Protein 7TL8 (pdb70)

Radius of gyration: 25.4 Å; Cα contacts (8 Å, |Δi|>4): 1166; chains: 2; bounding box: 54×45×78 Å

Organism: Staphylococcus aureus (strain COL) (NCBI:txid93062)

Sequence (500 aa):
MAKKPTALIILDGFANRESEHGNAVKLANKPNFDRYYNKYPTTQIEASGLDVGLPEGQMGNSEVGHMNIGAGRIVYQSLTRINKSIEDGDFFENDVLNNAIAHVNSHDLHIFGLLSDGGVHSHYKHLFALLELAKKQGVEKVYVHAFLDGRDVDQKSALKYIEETEAKFNELGIGQFASVSGRYYAMDRDKRWEREEKAYNAINFDAPTYATAKEGVEASYNEGLTDEFVVPFIVENQNDGVVIFYNFRPDRAAQLSEIFANQVKDLFYATFTKYNDNIDAAIVFEKVDLNNTIGEIAQNNNLTQLRIAETEKYPHVTYFMSGGRNEEFKGERRRLIIDSPKVATYDLKPEMSAYEVKDALLEELNKGDLDLIILNFANPDMVGHSGMLEPTIKAIEAVDECLGEVVDKILDMDGYAIITADHGNSDQVLTDDDQPMTTHTTNPVPVIVTKEGVTLRETGRLGDLAPTLLDLLNVEQPEDMTGESLIKHQVTVWWAPWEDC

InterPro domains:
  IPR005995 Phosphoglycerate mutase, 2,3-bisphosphoglycerate-independent [MF_01038] (4-504)
  IPR005995 Phosphoglycerate mutase, 2,3-bisphosphoglycerate-independent [PIRSF001492] (2-504)
  IPR005995 Phosphoglycerate mutase, 2,3-bisphosphoglycerate-independent [PTHR31637] (3-503)
  IPR005995 Phosphoglycerate mutase, 2,3-bisphosphoglycerate-independent [TIGR01307] (4-503)
  IPR005995 Phosphoglycerate mutase, 2,3-bisphosphoglycerate-independent [cd16010] (4-503)
  IPR006124 Metalloenzyme [PF01676] (4-492)
  IPR011258 BPG-independent PGAM, N-terminal [PF06415] (82-293)
  IPR017850 Alkaline-phosphatase-like, core domain superfamily [G3DSA:3.40.720.10] (5-503)
  IPR017850 Alkaline-phosphatase-like, core domain superfamily [SSF53649] (4-503)
  IPR036646 BPG-independent phosphoglycerate mutase, domain B superfamily [G3DSA:3.40.1450.10] (77-306)
  IPR036646 BPG-independent phosphoglycerate mutase, domain B superfamily [SSF64158] (77-303)

CATH classification: 3.40.1450.10

B-factor: mean 36.41, std 13.99, range [12.6, 85.96]

Solvent-accessible surface area: 20095 Å² total

Foldseek 3Di:
DFDQAEEEEAAAFAADDDDPVLALNVPFDQVQVVVLPVFFFKAWAFQDDVLLQHHHPGFHDLLSLLLLLQQLARFHDPLSVLVVCLVVVVLLVQPLLVVVLVLCVVVVAEEEEEQDCLSPFFHCVVVLVSLVSCLVVPRAAYEYEYEYECDSDPQACVVVSQVVVVVSCVVRVYYDYFKYHALLQQFDQPPPVVSVVQSVPSLPHDHAEDQHPVGQQVVCVVVVHTRNHRGMYTHPPRRPDDYEYRTADARRNQVNVQVVQVPDPPDQAEYCADHPNPDDHHHRDDHDQRDDGLQNLCLVVVFAEEFEEEDVCSCSSACSSRNNDNDHGVNYDYDYHYWDPDPACLVPLLTCLVVRLVVLVVVVVVSRHHYYYHYYCRLQRNLLVLDNPSNSVNSNSNSVSVNSNQVSSVVSVHKYKYKHNFHRSRHQADPVGDGDRDTDRHIMMIGISDPDWHFDNYFHSSQNSQQSCVRSVGDRDPSNPHHHRTDD/DVDDDVVDPDDD

Nearest PDB structures (foldseek):
  7tl8-assembly1_A  TM=1.002E+00  e=2.254E-103  Staphylococcus aureus
  4qax-assembly1_A  TM=9.860E-01  e=4.314E-93  Staphylococcus aureus subsp. aureus NCTC 8325
  2ify-assembly1_A  TM=8.839E-01  e=1.272E-69  Bacillus anthracis
  1eqj-assembly1_A  TM=7.078E-01  e=1.372E-74  Geobacillus stearothermophilus
  1o99-assembly1_A  TM=7.117E-01  e=1.604E-73  Geobacillus stearothermophilus

Secondary structure (DSSP, 8-state):
-----EEEEEESS----S--TT-HHHHS--HHHHHHHHHS-EEEEB-SGGGGTSPTT----HHHHHHHHHHTS----HHHHHHHHHHHSHHHH-HHHHHHHHHHHH---EEEEE-SS--SS--HHHHHHHHHHHHHTT-S--EEEEEE-SSSS-TT-HHHHHHHHHHHHHHHS--EEEEEEEHHHHT--SS-HHHHHHHHHH---S--EESSHHHHHHHHHHTT--GGGPPPEEETTT-----EE----HHHHHHHHHHHH---SS---EESS--SSSS--EES-PPPP----HHHHHHHTT--EEEEEEGGGHHIIIIITTTS--SPPTTEEEEEEPPP--SSGGGSTTTTHHHHHHHHHHHHHT---SEEEEEE-HHHHHHTT--HHHHHHHHHHHHHHHHHHHHHHHHTT-EEEEE-SSBSTT--B-TTS-B--S-B-PPEEEEE--TT--B-S--BGGGHHHHHHHHTT-PPPTT-----SB--/--S-TT---S--

Structure (mmCIF, N/CA/C/O backbone):
data_7TL8
#
_entry.id   7TL8
#
_cell.length_a   46.898
_cell.length_b   74.172
_cell.length_c   75.017
_cell.angle_alpha   90.000
_cell.angle_beta   100.540
_cell.angle_gamma   90.000
#
_symmetry.space_group_name_H-M   'P 1 21 1'
#
loop_
_entity.id
_entity.type
_entity.pdbx_description
1 polymer '2,3-bisphosphoglycerate-independent phosphoglycerate mutase'
2 polymer 'Peptide Sa-D3'
3 non-polymer 'MANGANESE (II) ION'
4 water water
#
loop_
_atom_site.group_PDB
_atom_site.id
_atom_site.type_symbol
_atom_site.label_atom_id
_atom_site.label_alt_id
_atom_site.label_comp_id
_atom_site.label_asym_id
_atom_site.label_entity_id
_atom_site.label_seq_id
_atom_site.pdbx_PDB_ins_code
_atom_site.Cartn_x
_atom_site.Cartn_y
_atom_site.Cartn_z
_atom_site.occupancy
_atom_site.B_iso_or_equiv
_atom_site.auth_seq_id
_atom_site.auth_comp_id
_atom_site.auth_asym_id
_atom_site.auth_atom_id
_atom_site.pdbx_PDB_model_num
ATOM 1 N N . MET A 1 1 ? 5.674 -28.480 -68.013 1.00 65.04 1 MET A N 1
ATOM 2 C CA . MET A 1 1 ? 4.451 -28.539 -68.875 1.00 55.29 1 MET A CA 1
ATOM 3 C C . MET A 1 1 ? 3.202 -28.088 -68.131 1.00 53.65 1 MET A C 1
ATOM 4 O O . MET A 1 1 ? 3.239 -27.815 -66.927 1.00 57.91 1 MET A O 1
ATOM 9 N N . ALA A 1 2 ? 2.096 -28.001 -68.864 1.00 49.98 2 ALA A N 1
ATOM 10 C CA . ALA A 1 2 ? 0.804 -27.716 -68.257 1.00 58.67 2 ALA A CA 1
ATOM 11 C C . ALA A 1 2 ? 0.299 -28.955 -67.511 1.00 61.60 2 ALA A C 1
ATOM 12 O O . ALA A 1 2 ? 0.620 -30.092 -67.871 1.00 64.95 2 ALA A O 1
ATOM 14 N N . LYS A 1 3 ? -0.488 -28.729 -66.448 1.00 57.20 3 LYS A N 1
ATOM 15 C CA . LYS A 1 3 ? -0.859 -29.791 -65.516 1.00 43.40 3 LYS A CA 1
ATOM 16 C C . LYS A 1 3 ? -2.362 -29.830 -65.274 1.00 35.79 3 LYS A C 1
ATOM 17 O O . LYS A 1 3 ? -3.037 -28.798 -65.284 1.00 37.52 3 LYS A O 1
ATOM 23 N N . LYS A 1 4 ? -2.868 -31.040 -65.006 1.00 34.52 4 LYS A N 1
ATOM 24 C CA . LYS A 1 4 ? -4.264 -31.238 -64.634 1.00 34.73 4 LYS A CA 1
ATOM 25 C C . LYS A 1 4 ? -4.417 -31.128 -63.116 1.00 38.21 4 LYS A C 1
ATOM 26 O O . LYS A 1 4 ? -3.809 -31.924 -62.384 1.00 32.12 4 LYS A O 1
ATOM 32 N N . PRO A 1 5 ? -5.221 -30.194 -62.609 1.00 33.36 5 PRO A N 1
ATOM 33 C CA . PRO A 1 5 ? -5.178 -29.867 -61.179 1.00 23.27 5 PRO A CA 1
ATOM 34 C C . PRO A 1 5 ? -5.961 -30.838 -60.302 1.00 25.32 5 PRO A C 1
ATOM 35 O O . PRO A 1 5 ? -7.000 -31.388 -60.685 1.00 26.42 5 PRO A O 1
ATOM 39 N N . THR A 1 6 ? -5.442 -31.035 -59.085 1.00 25.73 6 THR A N 1
ATOM 40 C CA . THR A 1 6 ? -6.145 -31.740 -58.015 1.00 25.53 6 THR A CA 1
ATOM 41 C C . THR A 1 6 ? -6.391 -30.751 -56.879 1.00 21.81 6 THR A C 1
ATOM 42 O O . THR A 1 6 ? -5.434 -30.169 -56.353 1.00 19.01 6 THR A O 1
ATOM 46 N N . ALA A 1 7 ? -7.662 -30.561 -56.506 1.00 24.80 7 ALA A N 1
ATOM 47 C CA . ALA A 1 7 ? -8.057 -29.514 -55.567 1.00 21.60 7 ALA A CA 1
ATOM 48 C C . ALA A 1 7 ? -8.782 -30.103 -54.365 1.00 17.02 7 ALA A C 1
ATOM 49 O O . ALA A 1 7 ? -9.701 -30.919 -54.516 1.00 21.57 7 ALA A O 1
ATOM 51 N N . LEU A 1 8 ? -8.385 -29.676 -53.175 1.00 23.55 8 LEU A N 1
ATOM 52 C CA . LEU A 1 8 ? -9.170 -29.886 -51.975 1.00 18.85 8 LEU A CA 1
ATOM 53 C C . LEU A 1 8 ? -9.946 -28.596 -51.724 1.00 19.16 8 LEU A C 1
ATOM 54 O O . LEU A 1 8 ? -9.341 -27.523 -51.628 1.00 19.40 8 LEU A O 1
ATOM 59 N N . ILE A 1 9 ? -11.272 -28.712 -51.616 1.00 20.21 9 ILE A N 1
ATOM 60 C CA . ILE A 1 9 ? -12.177 -27.575 -51.430 1.00 18.79 9 ILE A CA 1
ATOM 61 C C . ILE A 1 9 ? -12.871 -27.755 -50.080 1.00 22.68 9 ILE A C 1
ATOM 62 O O . ILE A 1 9 ? -13.703 -28.661 -49.901 1.00 18.91 9 ILE A O 1
ATOM 67 N N . ILE A 1 10 ? -12.515 -26.904 -49.128 1.00 15.07 10 ILE A N 1
ATOM 68 C CA . ILE A 1 10 ? -13.036 -26.972 -47.776 1.00 17.84 10 ILE A CA 1
ATOM 69 C C . ILE A 1 10 ? -14.143 -25.932 -47.656 1.00 21.82 10 ILE A C 1
ATOM 70 O O . ILE A 1 10 ? -13.886 -24.723 -47.754 1.00 18.42 10 ILE A O 1
ATOM 75 N N . LEU A 1 11 ? -15.376 -26.413 -47.477 1.00 16.89 11 LEU A N 1
ATOM 76 C CA . LEU A 1 11 ? -16.516 -25.567 -47.101 1.00 17.16 11 LEU A CA 1
ATOM 77 C C . LEU A 1 11 ? -16.545 -25.481 -45.579 1.00 19.59 11 LEU A C 1
ATOM 78 O O . LEU A 1 11 ? -17.033 -26.389 -44.904 1.00 18.55 11 LEU A O 1
ATOM 83 N N . ASP A 1 12 ? -16.012 -24.397 -45.022 1.00 15.99 12 ASP A N 1
ATOM 84 C CA . ASP A 1 12 ? -15.733 -24.388 -43.593 1.00 15.09 12 ASP A CA 1
ATOM 85 C C . ASP A 1 12 ? -17.052 -24.363 -42.829 1.00 17.60 12 ASP A C 1
ATOM 86 O O . ASP A 1 12 ? -17.926 -23.543 -43.116 1.00 19.92 12 ASP A O 1
ATOM 91 N N . GLY A 1 13 ? -17.194 -25.249 -41.864 1.00 16.61 13 GLY A N 1
ATOM 92 C CA . GLY A 1 13 ? -18.344 -25.195 -40.969 1.00 16.98 13 GLY A CA 1
ATOM 93 C C . GLY A 1 13 ? -19.632 -25.600 -41.673 1.00 23.99 13 GLY A C 1
ATOM 94 O O . GLY A 1 13 ? -20.621 -24.851 -41.682 1.00 22.87 13 GLY A O 1
ATOM 95 N N . PHE A 1 14 ? -19.621 -26.792 -42.271 1.00 24.21 14 PHE A N 1
ATOM 96 C CA . PHE A 1 14 ? -20.667 -27.229 -43.198 1.00 22.04 14 PHE A CA 1
ATOM 97 C C . PHE A 1 14 ? -20.735 -28.747 -43.090 1.00 23.97 14 PHE A C 1
ATOM 98 O O . PHE A 1 14 ? -19.823 -29.439 -43.563 1.00 17.70 14 PHE A O 1
ATOM 106 N N . ALA A 1 15 ? -21.778 -29.280 -42.437 1.00 21.51 15 ALA A N 1
ATOM 107 C CA . ALA A 1 15 ? -21.820 -30.714 -42.113 1.00 25.84 15 ALA A CA 1
ATOM 108 C C . ALA A 1 15 ? -23.204 -31.320 -42.438 1.00 29.27 15 ALA A C 1
ATOM 109 O O . ALA A 1 15 ? -24.139 -30.631 -42.873 1.00 25.32 15 ALA A O 1
ATOM 111 N N . ASN A 1 16 ? -23.321 -32.632 -42.237 1.00 27.70 16 ASN A N 1
ATOM 112 C CA . ASN A 1 16 ? -24.542 -33.377 -42.540 1.00 31.84 16 ASN A CA 1
ATOM 113 C C . ASN A 1 16 ? -25.443 -33.472 -41.313 1.00 29.32 16 ASN A C 1
ATOM 114 O O . ASN A 1 16 ? -25.005 -33.930 -40.257 1.00 29.96 16 ASN A O 1
ATOM 119 N N . ARG A 1 17 ? -26.710 -33.092 -41.472 1.00 33.17 17 ARG A N 1
ATOM 120 C CA . ARG A 1 17 ? -27.677 -33.181 -40.380 1.00 36.30 17 ARG A CA 1
ATOM 121 C C . ARG A 1 17 ? -29.057 -33.494 -40.945 1.00 25.13 17 ARG A C 1
ATOM 122 O O . ARG A 1 17 ? -29.466 -32.913 -41.957 1.00 35.45 17 ARG A O 1
ATOM 130 N N . GLU A 1 18 ? -29.787 -34.383 -40.269 1.00 39.84 18 GLU A N 1
ATOM 131 C CA . GLU A 1 18 ? -31.039 -34.912 -40.820 1.00 44.35 18 GLU A CA 1
ATOM 132 C C . GLU A 1 18 ? -32.119 -33.833 -40.951 1.00 34.99 18 GLU A C 1
ATOM 133 O O . GLU A 1 18 ? -32.632 -33.585 -42.050 1.00 36.09 18 GLU A O 1
ATOM 135 N N . SER A 1 19 ? -32.487 -33.188 -39.848 1.00 39.95 19 SER A N 1
ATOM 136 C CA . SER A 1 19 ? -33.562 -32.194 -39.872 1.00 36.52 19 SER A CA 1
ATOM 137 C C . SER A 1 19 ? -33.215 -30.944 -40.677 1.00 41.20 19 SER A C 1
ATOM 138 O O . SER A 1 19 ? -32.070 -30.484 -40.693 1.00 37.42 19 SER A O 1
ATOM 141 N N . GLU A 1 20 ? -34.239 -30.351 -41.306 1.00 35.14 20 GLU A N 1
ATOM 142 C CA . GLU A 1 20 ? -34.070 -29.051 -41.950 1.00 35.90 20 GLU A CA 1
ATOM 143 C C . GLU A 1 20 ? -34.234 -27.880 -40.982 1.00 30.98 20 GLU A C 1
ATOM 144 O O . GLU A 1 20 ? -34.130 -26.729 -41.414 1.00 33.45 20 GLU A O 1
ATOM 150 N N . HIS A 1 21 ? -34.447 -28.123 -39.693 1.00 32.36 21 HIS A N 1
ATOM 151 C CA . HIS A 1 21 ? -34.850 -27.057 -38.773 1.00 37.87 21 HIS A CA 1
ATOM 152 C C . HIS A 1 21 ? -33.623 -26.314 -38.234 1.00 31.56 21 HIS A C 1
ATOM 153 O O . HIS A 1 21 ? -32.847 -26.855 -37.443 1.00 30.21 21 HIS A O 1
ATOM 160 N N . GLY A 1 22 ? -33.478 -25.054 -38.606 1.00 39.37 22 GLY A N 1
ATOM 161 C CA . GLY A 1 22 ? -32.237 -24.392 -38.278 1.00 32.19 22 GLY A CA 1
ATOM 162 C C . GLY A 1 22 ? -31.067 -24.909 -39.086 1.00 29.41 22 GLY A C 1
ATOM 163 O O . GLY A 1 22 ? -29.916 -24.626 -38.742 1.00 30.82 22 GLY A O 1
ATOM 164 N N . ASN A 1 23 ? -31.331 -25.616 -40.190 1.00 31.64 23 ASN A N 1
ATOM 165 C CA . ASN A 1 23 ? -30.294 -26.263 -40.998 1.00 25.82 23 ASN A CA 1
ATOM 166 C C . ASN A 1 23 ? -30.095 -25.465 -42.283 1.00 28.05 23 ASN A C 1
ATOM 167 O O . ASN A 1 23 ? -30.686 -25.775 -43.316 1.00 27.28 23 ASN A O 1
ATOM 172 N N . ALA A 1 24 ? -29.228 -24.440 -42.213 1.00 26.21 24 ALA A N 1
ATOM 173 C CA . ALA A 1 24 ? -28.937 -23.620 -43.380 1.00 27.76 24 ALA A CA 1
ATOM 174 C C . ALA A 1 24 ? -28.364 -24.448 -44.526 1.00 25.49 24 ALA A C 1
ATOM 175 O O . ALA A 1 24 ? -28.498 -24.065 -45.691 1.00 26.25 24 ALA A O 1
ATOM 177 N N . VAL A 1 25 ? -27.691 -25.562 -44.216 1.00 22.69 25 VAL A N 1
ATOM 178 C CA . VAL A 1 25 ? -27.139 -26.401 -45.278 1.00 33.47 25 VAL A CA 1
ATOM 179 C C . VAL A 1 25 ? -28.261 -26.924 -46.167 1.00 31.88 25 VAL A C 1
ATOM 180 O O . VAL A 1 25 ? -28.216 -26.806 -47.397 1.00 27.20 25 VAL A O 1
ATOM 184 N N . LYS A 1 26 ? -29.311 -27.459 -45.552 1.00 31.64 26 LYS A N 1
ATOM 185 C CA . LYS A 1 26 ? -30.407 -28.026 -46.341 1.00 33.54 26 LYS A CA 1
ATOM 186 C C . LYS A 1 26 ? -31.333 -26.970 -46.931 1.00 33.21 26 LYS A C 1
ATOM 187 O O . LYS A 1 26 ? -31.792 -27.132 -48.066 1.00 28.43 26 LYS A O 1
ATOM 193 N N . LEU A 1 27 ? -31.622 -25.885 -46.191 1.00 31.25 27 LEU A N 1
ATOM 194 C CA . LEU A 1 27 ? -32.509 -24.855 -46.730 1.00 30.98 27 LEU A CA 1
ATOM 195 C C . LEU A 1 27 ? -31.861 -24.056 -47.847 1.00 33.23 27 LEU A C 1
ATOM 196 O O . LEU A 1 27 ? -32.571 -23.477 -48.681 1.00 28.05 27 LEU A O 1
ATOM 201 N N . ALA A 1 28 ? -30.537 -23.995 -47.890 1.00 29.55 28 ALA A N 1
ATOM 202 C CA . ALA A 1 28 ? -29.898 -23.225 -48.937 1.00 23.70 28 ALA A CA 1
ATOM 203 C C . ALA A 1 28 ? -30.196 -23.847 -50.289 1.00 25.19 28 ALA A C 1
ATOM 204 O O . ALA A 1 28 ? -30.235 -25.072 -50.428 1.00 27.98 28 ALA A O 1
ATOM 206 N N . ASN A 1 29 ? -30.388 -22.996 -51.287 1.00 24.16 29 ASN A N 1
ATOM 207 C CA . ASN A 1 29 ? -30.397 -23.422 -52.683 1.00 29.91 29 ASN A CA 1
ATOM 208 C C . ASN A 1 29 ? -28.956 -23.582 -53.138 1.00 27.88 29 ASN A C 1
ATOM 209 O O . ASN A 1 29 ? -28.262 -22.600 -53.412 1.00 26.07 29 ASN A O 1
ATOM 214 N N . LYS A 1 30 ? -28.491 -24.823 -53.204 1.00 29.53 30 LYS A N 1
ATOM 215 C CA . LYS A 1 30 ? -27.109 -25.121 -53.584 1.00 33.04 30 LYS A CA 1
ATOM 216 C C . LYS A 1 30 ? -27.115 -26.078 -54.775 1.00 25.27 30 LYS A C 1
ATOM 217 O O . LYS A 1 30 ? -26.747 -27.256 -54.657 1.00 28.85 30 LYS A O 1
ATOM 223 N N . PRO A 1 31 ? -27.528 -25.594 -55.944 1.00 33.53 31 PRO A N 1
ATOM 224 C CA . PRO A 1 31 ? -27.633 -26.486 -57.111 1.00 32.90 31 PRO A CA 1
ATOM 225 C C . PRO A 1 31 ? -26.316 -27.090 -57.545 1.00 30.68 31 PRO A C 1
ATOM 226 O O . PRO A 1 31 ? -26.294 -28.213 -58.066 1.00 32.44 31 PRO A O 1
ATOM 230 N N . ASN A 1 32 ? -25.211 -26.370 -57.390 1.00 26.41 32 ASN A N 1
ATOM 231 C CA . ASN A 1 32 ? -23.950 -26.909 -57.887 1.00 33.93 32 ASN A CA 1
ATOM 232 C C . ASN A 1 32 ? -23.474 -28.042 -56.998 1.00 29.95 32 ASN A C 1
ATOM 233 O O . ASN A 1 32 ? -23.188 -29.147 -57.474 1.00 27.82 32 ASN A O 1
ATOM 238 N N . PHE A 1 33 ? -23.437 -27.804 -55.691 1.00 27.14 33 PHE A N 1
ATOM 239 C CA . PHE A 1 33 ? -23.087 -28.866 -54.765 1.00 23.71 33 PHE A CA 1
ATOM 240 C C . PHE A 1 33 ? -23.969 -30.089 -54.955 1.00 30.61 33 PHE A C 1
ATOM 241 O O . PHE A 1 33 ? -23.486 -31.230 -54.918 1.00 25.35 33 PHE A O 1
ATOM 249 N N . ASP A 1 34 ? -25.276 -29.869 -55.135 1.00 32.11 34 ASP A N 1
ATOM 250 C CA . ASP A 1 34 ? -26.221 -30.975 -55.256 1.00 30.06 34 ASP A CA 1
ATOM 251 C C . ASP A 1 34 ? -25.985 -31.760 -56.540 1.00 29.91 34 ASP A C 1
ATOM 252 O O . ASP A 1 34 ? -26.066 -32.997 -56.547 1.00 31.73 34 ASP A O 1
ATOM 257 N N . ARG A 1 35 ? -25.708 -31.047 -57.630 1.00 30.03 35 ARG A N 1
ATOM 258 C CA . ARG A 1 35 ? -25.372 -31.686 -58.897 1.00 33.52 35 ARG A CA 1
ATOM 259 C C . ARG A 1 35 ? -24.159 -32.600 -58.750 1.00 38.86 35 ARG A C 1
ATOM 260 O O . ARG A 1 35 ? -24.164 -33.746 -59.223 1.00 38.31 35 ARG A O 1
ATOM 268 N N . TYR A 1 36 ? -23.101 -32.106 -58.106 1.00 32.73 36 TYR A N 1
ATOM 269 C CA . TYR A 1 36 ? -21.894 -32.910 -57.920 1.00 30.95 36 TYR A CA 1
ATOM 270 C C . TYR A 1 36 ? -22.157 -34.084 -56.989 1.00 32.19 36 TYR A C 1
ATOM 271 O O . TYR A 1 36 ? -21.661 -35.196 -57.219 1.00 28.70 36 TYR A O 1
ATOM 280 N N . TYR A 1 37 ? -22.951 -33.852 -55.938 1.00 30.65 37 TYR A N 1
ATOM 281 C CA . TYR A 1 37 ? -23.241 -34.896 -54.963 1.00 32.09 37 TYR A CA 1
ATOM 282 C C . TYR A 1 37 ? -24.015 -36.060 -55.591 1.00 36.97 37 TYR A C 1
ATOM 283 O O . TYR A 1 37 ? -23.805 -37.219 -55.228 1.00 29.35 37 TYR A O 1
ATOM 292 N N . ASN A 1 38 ? -24.935 -35.768 -56.511 1.00 38.60 38 ASN A N 1
ATOM 293 C CA . ASN A 1 38 ? -25.731 -36.836 -57.112 1.00 40.63 38 ASN A CA 1
ATOM 294 C C . ASN A 1 38 ? -24.962 -37.579 -58.194 1.00 40.24 38 ASN A C 1
ATOM 295 O O . ASN A 1 38 ? -25.206 -38.775 -58.409 1.00 44.41 38 ASN A O 1
ATOM 300 N N . LYS A 1 39 ? -24.023 -36.891 -58.854 1.00 37.89 39 LYS A N 1
ATOM 301 C CA . LYS A 1 39 ? -23.283 -37.445 -59.984 1.00 33.48 39 LYS A CA 1
ATOM 302 C C . LYS A 1 39 ? -22.090 -38.289 -59.543 1.00 38.77 39 LYS A C 1
ATOM 303 O O . LYS A 1 39 ? -21.782 -39.309 -60.173 1.00 33.11 39 LYS A O 1
ATOM 309 N N . TYR A 1 40 ? -21.413 -37.897 -58.470 1.00 31.29 40 TYR A N 1
ATOM 310 C CA . TYR A 1 40 ? -20.092 -38.408 -58.174 1.00 29.31 40 TYR A CA 1
ATOM 311 C C . TYR A 1 40 ? -20.094 -39.224 -56.899 1.00 29.25 40 TYR A C 1
ATOM 312 O O . TYR A 1 40 ? -21.015 -39.129 -56.082 1.00 29.84 40 TYR A O 1
ATOM 321 N N . PRO A 1 41 ? -19.069 -40.043 -56.695 1.00 22.92 41 PRO A N 1
ATOM 322 C CA . PRO A 1 41 ? -18.981 -40.815 -55.453 1.00 28.90 41 PRO A CA 1
ATOM 323 C C . PRO A 1 41 ? -18.989 -39.904 -54.232 1.00 26.10 41 PRO A C 1
ATOM 324 O O . PRO A 1 41 ? -18.423 -38.808 -54.244 1.00 30.12 41 PRO A O 1
ATOM 328 N N . THR A 1 42 ? -19.608 -40.387 -53.160 1.00 27.27 42 THR A N 1
ATOM 329 C CA . THR A 1 42 ? -19.716 -39.605 -51.941 1.00 23.47 42 THR A CA 1
ATOM 330 C C . THR A 1 42 ? -19.593 -40.502 -50.726 1.00 31.26 42 THR A C 1
ATOM 331 O O . THR A 1 42 ? -19.865 -41.703 -50.781 1.00 34.55 42 THR A O 1
ATOM 335 N N . THR A 1 43 ? -19.221 -39.888 -49.608 1.00 25.94 43 THR A N 1
ATOM 336 C CA . THR A 1 43 ? -19.285 -40.524 -48.305 1.00 24.44 43 THR A CA 1
ATOM 337 C C . THR A 1 43 ? -19.369 -39.408 -47.250 1.00 20.66 43 THR A C 1
ATOM 338 O O . THR A 1 43 ? -19.719 -38.267 -47.566 1.00 27.47 43 THR A O 1
ATOM 342 N N . GLN A 1 44 ? -19.115 -39.751 -45.996 1.00 25.71 44 GLN A N 1
ATOM 343 C CA . GLN A 1 44 ? -19.172 -38.779 -44.909 1.00 25.17 44 GLN A CA 1
ATOM 344 C C . GLN A 1 44 ? -18.155 -39.250 -43.889 1.00 31.10 44 GLN A C 1
ATOM 345 O O . GLN A 1 44 ? -17.970 -40.460 -43.713 1.00 26.98 44 GLN A O 1
ATOM 351 N N . ILE A 1 45 ? -17.439 -38.298 -43.280 1.00 21.48 45 ILE A N 1
ATOM 352 C CA . ILE A 1 45 ? -16.346 -38.616 -42.383 1.00 18.63 45 ILE A CA 1
ATOM 353 C C . ILE A 1 45 ? -16.460 -37.827 -41.083 1.00 23.39 45 ILE A C 1
ATOM 354 O O . ILE A 1 45 ? -17.176 -36.827 -40.983 1.00 22.52 45 ILE A O 1
ATOM 359 N N . GLU A 1 46 ? -15.764 -38.319 -40.073 1.00 20.08 46 GLU A N 1
ATOM 360 C CA . GLU A 1 46 ? -15.826 -37.741 -38.741 1.00 22.39 46 GLU A CA 1
ATOM 361 C C . GLU A 1 46 ? -14.842 -36.585 -38.631 1.00 23.03 46 GLU A C 1
ATOM 362 O O . GLU A 1 46 ? -13.702 -36.674 -39.095 1.00 21.96 46 GLU A O 1
ATOM 368 N N . ALA A 1 47 ? -15.287 -35.504 -37.993 1.00 26.33 47 ALA A N 1
ATOM 369 C CA . ALA A 1 47 ? -14.463 -34.310 -37.834 1.00 22.86 47 ALA A CA 1
ATOM 370 C C . ALA A 1 47 ? -14.492 -33.797 -36.396 1.00 24.76 47 ALA A C 1
ATOM 371 O O . ALA A 1 47 ? -14.108 -32.648 -36.142 1.00 22.89 47 ALA A O 1
ATOM 373 N N . SER A 1 48 ? -14.894 -34.644 -35.443 1.00 22.02 48 SER A N 1
ATOM 374 C CA . SER A 1 48 ? -15.019 -34.245 -34.048 1.00 19.74 48 SER A CA 1
ATOM 375 C C . SER A 1 48 ? -14.505 -35.342 -33.115 1.00 21.47 48 SER A C 1
ATOM 376 O O . SER A 1 48 ? -14.257 -36.484 -33.516 1.00 18.51 48 SER A O 1
ATOM 379 N N . GLY A 1 49 ? -14.324 -34.968 -31.857 1.00 21.58 49 GLY A N 1
ATOM 380 C CA . GLY A 1 49 ? -13.965 -35.940 -30.823 1.00 23.27 49 GLY A CA 1
ATOM 381 C C . GLY A 1 49 ? -12.627 -36.605 -31.075 1.00 26.69 49 GLY A C 1
ATOM 382 O O . GLY A 1 49 ? -11.672 -35.997 -31.577 1.00 23.78 49 GLY A O 1
ATOM 383 N N . LEU A 1 50 ? -12.549 -37.894 -30.735 1.00 25.48 50 LEU A N 1
ATOM 384 C CA . LEU A 1 50 ? -11.267 -38.583 -30.813 1.00 21.48 50 LEU A CA 1
ATOM 385 C C . LEU A 1 50 ? -10.781 -38.720 -32.247 1.00 20.65 50 LEU A C 1
ATOM 386 O O . LEU A 1 50 ? -9.576 -38.831 -32.481 1.00 23.36 50 LEU A O 1
ATOM 391 N N . ASP A 1 51 ? -11.698 -38.733 -33.209 1.00 21.46 51 ASP A N 1
ATOM 392 C CA . ASP A 1 51 ? -11.296 -38.854 -34.602 1.00 22.18 51 ASP A CA 1
ATOM 393 C C . ASP A 1 51 ? -10.431 -37.688 -35.071 1.00 26.47 51 ASP A C 1
ATOM 394 O O . ASP A 1 51 ? -9.700 -37.846 -36.049 1.00 20.88 51 ASP A O 1
ATOM 399 N N . VAL A 1 52 ? -10.448 -36.544 -34.373 1.00 25.01 52 VAL A N 1
ATOM 400 C CA . VAL A 1 52 ? -9.564 -35.431 -34.733 1.00 23.99 52 VAL A CA 1
ATOM 401 C C . VAL A 1 52 ? -8.657 -35.109 -33.555 1.00 22.28 52 VAL A C 1
ATOM 402 O O . VAL A 1 52 ? -8.151 -33.985 -33.432 1.00 27.02 52 VAL A O 1
ATOM 406 N N . GLY A 1 53 ? -8.404 -36.098 -32.699 1.00 18.03 53 GLY A N 1
ATOM 407 C CA . GLY A 1 53 ? -7.431 -35.901 -31.657 1.00 19.66 53 GLY A CA 1
ATOM 408 C C . GLY A 1 53 ? -7.948 -35.124 -30.478 1.00 21.53 53 GLY A C 1
ATOM 409 O O . GLY A 1 53 ? -7.159 -34.746 -29.609 1.00 24.65 53 GLY A O 1
ATOM 410 N N . LEU A 1 54 ? -9.237 -34.893 -30.407 1.00 23.52 54 LEU A N 1
ATOM 411 C CA . LEU A 1 54 ? -9.828 -34.196 -29.275 1.00 25.79 54 LEU A CA 1
ATOM 412 C C . LEU A 1 54 ? -10.415 -35.187 -28.298 1.00 28.95 54 LEU A C 1
ATOM 413 O O . LEU A 1 54 ? -10.575 -36.374 -28.608 1.00 27.18 54 LEU A O 1
ATOM 418 N N . PRO A 1 55 ? -10.727 -34.741 -27.078 1.00 28.77 55 PRO A N 1
ATOM 419 C CA . PRO A 1 55 ? -11.463 -35.608 -26.165 1.00 27.79 55 PRO A CA 1
ATOM 420 C C . PRO A 1 55 ? -12.801 -36.011 -26.745 1.00 28.62 55 PRO A C 1
ATOM 421 O O . PRO A 1 55 ? -13.474 -35.244 -27.449 1.00 24.40 55 PRO A O 1
ATOM 425 N N . GLU A 1 56 ? -13.189 -37.238 -26.416 1.00 26.16 56 GLU A N 1
ATOM 426 C CA . GLU A 1 56 ? -14.509 -37.744 -26.764 1.00 24.75 56 GLU A CA 1
ATOM 427 C C . GLU A 1 56 ? -15.598 -36.747 -26.398 1.00 27.72 56 GLU A C 1
ATOM 428 O O . GLU A 1 56 ? -15.632 -36.225 -25.284 1.00 33.38 56 GLU A O 1
ATOM 434 N N . GLY A 1 57 ? -16.488 -36.478 -27.358 1.00 23.58 57 GLY A N 1
ATOM 435 C CA . GLY A 1 57 ? -17.603 -35.568 -27.185 1.00 31.74 57 GLY A CA 1
ATOM 436 C C . GLY A 1 57 ? -17.370 -34.153 -27.700 1.00 26.27 57 GLY A C 1
ATOM 437 O O . GLY A 1 57 ? -18.344 -33.428 -27.931 1.00 28.83 57 GLY A O 1
ATOM 438 N N . GLN A 1 58 ? -16.123 -33.744 -27.896 1.00 26.28 58 GLN A N 1
ATOM 439 C CA . GLN A 1 58 ? -15.834 -32.337 -28.176 1.00 26.88 58 GLN A CA 1
ATOM 440 C C . GLN A 1 58 ? -16.017 -32.033 -29.663 1.00 31.36 58 GLN A C 1
ATOM 441 O O . GLN A 1 58 ? -15.462 -32.726 -30.527 1.00 23.48 58 GLN A O 1
ATOM 447 N N . MET A 1 59 ? -16.804 -31.001 -29.961 1.00 21.97 59 MET A N 1
ATOM 448 C CA . MET A 1 59 ? -16.941 -30.534 -31.334 1.00 26.83 59 MET A CA 1
ATOM 449 C C . MET A 1 59 ? -15.571 -30.237 -31.940 1.00 23.11 59 MET A C 1
ATOM 450 O O . MET A 1 59 ? -14.614 -29.895 -31.242 1.00 21.28 59 MET A O 1
ATOM 455 N N . GLY A 1 60 ? -15.482 -30.389 -33.263 1.00 21.48 60 GLY A N 1
ATOM 456 C CA . GLY A 1 60 ? -14.284 -30.030 -33.971 1.00 22.83 60 GLY A CA 1
ATOM 457 C C . GLY A 1 60 ? -14.209 -28.538 -34.145 1.00 19.74 60 GLY A C 1
ATOM 458 O O . GLY A 1 60 ? -15.103 -27.787 -33.737 1.00 19.17 60 GLY A O 1
ATOM 459 N N . ASN A 1 61 ? -13.129 -28.106 -34.799 1.00 21.34 61 ASN A N 1
ATOM 460 C CA . ASN A 1 61 ? -12.875 -26.686 -34.999 1.00 23.98 61 ASN A CA 1
ATOM 461 C C . ASN A 1 61 ? -11.885 -26.513 -36.136 1.00 19.63 61 ASN A C 1
ATOM 462 O O . ASN A 1 61 ? -11.322 -27.481 -36.670 1.00 18.71 61 ASN A O 1
ATOM 467 N N . SER A 1 62 ? -11.712 -25.254 -36.537 1.00 18.58 62 SER A N 1
ATOM 468 C CA . SER A 1 62 ? -10.974 -24.991 -37.774 1.00 15.22 62 SER A CA 1
ATOM 469 C C . SER A 1 62 ? -9.495 -25.296 -37.611 1.00 15.22 62 SER A C 1
ATOM 470 O O . SER A 1 62 ? -8.848 -25.776 -38.543 1.00 16.54 62 SER A O 1
ATOM 473 N N . GLU A 1 63 ? -8.948 -25.037 -36.431 1.00 17.38 63 GLU A N 1
ATOM 474 C CA . GLU A 1 63 ? -7.522 -25.233 -36.222 1.00 16.71 63 GLU A CA 1
ATOM 475 C C . GLU A 1 63 ? -7.176 -26.709 -36.198 1.00 18.21 63 GLU A C 1
ATOM 476 O O . GLU A 1 63 ? -6.285 -27.162 -36.920 1.00 18.67 63 GLU A O 1
ATOM 482 N N . VAL A 1 64 ? -7.844 -27.459 -35.331 1.00 20.02 64 VAL A N 1
ATOM 483 C CA . VAL A 1 64 ? -7.730 -28.918 -35.307 1.00 22.48 64 VAL A CA 1
ATOM 484 C C . VAL A 1 64 ? -8.070 -29.534 -36.670 1.00 18.30 64 VAL A C 1
ATOM 485 O O . VAL A 1 64 ? -7.373 -30.437 -37.157 1.00 19.49 64 VAL A O 1
ATOM 489 N N . GLY A 1 65 ? -9.152 -29.087 -37.290 1.00 18.00 65 GLY A N 1
ATOM 490 C CA . GLY A 1 65 ? -9.583 -29.709 -38.536 1.00 21.14 65 GLY A CA 1
ATOM 491 C C . GLY A 1 65 ? -8.572 -29.524 -39.653 1.00 17.35 65 GLY A C 1
ATOM 492 O O . GLY A 1 65 ? -8.232 -30.475 -40.361 1.00 18.36 65 GLY A O 1
ATOM 493 N N . HIS A 1 66 ? -8.027 -28.306 -39.790 1.00 17.49 66 HIS A N 1
ATOM 494 C CA . HIS A 1 66 ? -7.060 -28.072 -40.850 1.00 14.32 66 HIS A CA 1
ATOM 495 C C . HIS A 1 66 ? -5.743 -28.796 -40.574 1.00 18.50 66 HIS A C 1
ATOM 496 O O . HIS A 1 66 ? -5.097 -29.256 -41.517 1.00 15.26 66 HIS A O 1
ATOM 503 N N . MET A 1 67 ? -5.363 -28.955 -39.301 1.00 15.70 67 MET A N 1
ATOM 504 C CA . MET A 1 67 ? -4.162 -29.727 -38.998 1.00 17.49 67 MET A CA 1
ATOM 505 C C . MET A 1 67 ? -4.355 -31.200 -39.342 1.00 21.36 67 MET A C 1
ATOM 506 O O . MET A 1 67 ? -3.457 -31.831 -39.914 1.00 18.00 67 MET A O 1
ATOM 511 N N . ASN A 1 68 ? -5.518 -31.770 -39.004 1.00 19.02 68 ASN A N 1
ATOM 512 C CA . ASN A 1 68 ? -5.749 -33.179 -39.328 1.00 16.90 68 ASN A CA 1
ATOM 513 C C . ASN A 1 68 ? -5.816 -33.402 -40.835 1.00 23.07 68 ASN A C 1
ATOM 514 O O . ASN A 1 68 ? -5.293 -34.403 -41.335 1.00 19.54 68 ASN A O 1
ATOM 519 N N . ILE A 1 69 ? -6.476 -32.498 -41.562 1.00 18.43 69 ILE A N 1
ATOM 520 C CA . ILE A 1 69 ? -6.507 -32.547 -43.027 1.00 19.31 69 ILE A CA 1
ATOM 521 C C . ILE A 1 69 ? -5.094 -32.565 -43.590 1.00 16.45 69 ILE A C 1
ATOM 522 O O . ILE A 1 69 ? -4.741 -33.429 -44.401 1.00 19.61 69 ILE A O 1
ATOM 527 N N . GLY A 1 70 ? -4.271 -31.593 -43.189 1.00 15.32 70 GLY A N 1
ATOM 528 C CA . GLY A 1 70 ? -2.933 -31.499 -43.748 1.00 18.67 70 GLY A CA 1
ATOM 529 C C . GLY A 1 70 ? -2.045 -32.672 -43.362 1.00 24.48 70 GLY A C 1
ATOM 530 O O . GLY A 1 70 ? -1.211 -33.116 -44.149 1.00 21.77 70 GLY A O 1
ATOM 531 N N . ALA A 1 71 ? -2.201 -33.180 -42.145 1.00 19.64 71 ALA A N 1
ATOM 532 C CA . ALA A 1 71 ? -1.272 -34.176 -41.614 1.00 21.88 71 ALA A CA 1
ATOM 533 C C . ALA A 1 71 ? -1.511 -35.602 -42.152 1.00 20.97 71 ALA A C 1
ATOM 534 O O . ALA A 1 71 ? -0.577 -36.411 -42.155 1.00 21.42 71 ALA A O 1
ATOM 536 N N . GLY A 1 72 ? -2.722 -35.944 -42.591 1.00 23.38 72 GLY A N 1
ATOM 537 C CA . GLY A 1 72 ? -2.959 -37.300 -43.054 1.00 21.32 72 GLY A CA 1
ATOM 538 C C . GLY A 1 72 ? -2.850 -38.314 -41.933 1.00 30.03 72 GLY A C 1
ATOM 539 O O . GLY A 1 72 ? -2.504 -39.477 -42.175 1.00 28.03 72 GLY A O 1
ATOM 540 N N . ARG A 1 73 ? -3.136 -37.888 -40.707 1.00 22.19 73 ARG A N 1
ATOM 541 C CA . ARG A 1 73 ? -3.082 -38.703 -39.499 1.00 27.69 73 ARG A CA 1
ATOM 542 C C . ARG A 1 73 ? -3.943 -38.022 -38.437 1.00 28.61 73 ARG A C 1
ATOM 543 O O . ARG A 1 73 ? -4.293 -36.849 -38.571 1.00 20.31 73 ARG A O 1
ATOM 551 N N . ILE A 1 74 ? -4.284 -38.754 -37.374 1.00 23.54 74 ILE A N 1
ATOM 552 C CA . ILE A 1 74 ? -4.862 -38.083 -36.210 1.00 25.92 74 ILE A CA 1
ATOM 553 C C . ILE A 1 74 ? -3.764 -37.307 -35.487 1.00 26.70 74 ILE A C 1
ATOM 554 O O . ILE A 1 74 ? -2.736 -37.869 -35.088 1.00 24.94 74 ILE A O 1
ATOM 559 N N . VAL A 1 75 ? -3.954 -35.995 -35.362 1.00 27.23 75 VAL A N 1
ATOM 560 C CA . VAL A 1 75 ? -3.035 -35.132 -34.636 1.00 21.86 75 VAL A CA 1
ATOM 561 C C . VAL A 1 75 ? -3.587 -35.021 -33.212 1.00 26.89 75 VAL A C 1
ATOM 562 O O . VAL A 1 75 ? -4.674 -34.471 -32.989 1.00 21.98 75 VAL A O 1
ATOM 566 N N . TYR A 1 76 ? -2.884 -35.606 -32.245 1.00 27.43 76 TYR A N 1
ATOM 567 C CA . TYR A 1 76 ? -3.419 -35.679 -30.891 1.00 25.97 76 TYR A CA 1
ATOM 568 C C . TYR A 1 76 ? -3.074 -34.392 -30.157 1.00 22.78 76 TYR A C 1
ATOM 569 O O . TYR A 1 76 ? -1.931 -33.934 -30.187 1.00 30.06 76 TYR A O 1
ATOM 578 N N . GLN A 1 77 ? -4.080 -33.791 -29.546 1.00 31.78 77 GLN A N 1
ATOM 579 C CA . GLN A 1 77 ? -3.893 -32.573 -28.786 1.00 24.06 77 GLN A CA 1
ATOM 580 C C . GLN A 1 77 ? -3.280 -32.872 -27.420 1.00 26.05 77 GLN A C 1
ATOM 581 O O . GLN A 1 77 ? -3.294 -34.004 -26.922 1.00 26.68 77 GLN A O 1
ATOM 587 N N . SER A 1 78 ? -2.724 -31.819 -26.821 1.00 27.38 78 SER A N 1
ATOM 588 C CA . SER A 1 78 ? -2.015 -31.947 -25.553 1.00 30.04 78 SER A CA 1
ATOM 589 C C . SER A 1 78 ? -2.905 -32.559 -24.474 1.00 28.89 78 SER A C 1
ATOM 590 O O . SER A 1 78 ? -2.536 -33.550 -23.833 1.00 33.53 78 SER A O 1
ATOM 593 N N . LEU A 1 79 ? -4.090 -31.990 -24.269 1.00 25.63 79 LEU A N 1
ATOM 594 C CA . LEU A 1 79 ? -5.016 -32.528 -23.273 1.00 29.11 79 LEU A CA 1
ATOM 595 C C . LEU A 1 79 ? -5.270 -34.017 -23.495 1.00 33.28 79 LEU A C 1
ATOM 596 O O . LEU A 1 79 ? -5.190 -34.829 -22.562 1.00 31.84 79 LEU A O 1
ATOM 601 N N . THR A 1 80 ? -5.566 -34.393 -24.739 1.00 28.23 80 THR A N 1
ATOM 602 C CA . THR A 1 80 ? -5.800 -35.791 -25.067 1.00 24.97 80 THR A CA 1
ATOM 603 C C . THR A 1 80 ? -4.572 -36.644 -24.774 1.00 25.28 80 THR A C 1
ATOM 604 O O . THR A 1 80 ? -4.693 -37.750 -24.236 1.00 30.48 80 THR A O 1
ATOM 608 N N . ARG A 1 81 ? -3.385 -36.148 -25.105 1.00 29.08 81 ARG A N 1
ATOM 609 C CA . ARG A 1 81 ? -2.180 -36.932 -24.858 1.00 34.33 81 ARG A CA 1
ATOM 610 C C . ARG A 1 81 ? -1.943 -37.120 -23.364 1.00 33.19 81 ARG A C 1
ATOM 611 O O . ARG A 1 81 ? -1.567 -38.211 -22.927 1.00 38.23 81 ARG A O 1
ATOM 619 N N . ILE A 1 82 ? -2.133 -36.065 -22.570 1.00 34.88 82 ILE A N 1
ATOM 620 C CA . ILE A 1 82 ? -1.893 -36.186 -21.131 1.00 39.47 82 ILE A CA 1
ATOM 621 C C . ILE A 1 82 ? -2.890 -37.153 -20.515 1.00 33.51 82 ILE A C 1
ATOM 622 O O . ILE A 1 82 ? -2.522 -38.048 -19.745 1.00 45.79 82 ILE A O 1
ATOM 627 N N . ASN A 1 83 ? -4.172 -36.975 -20.830 1.00 33.09 83 ASN A N 1
ATOM 628 C CA . ASN A 1 83 ? -5.177 -37.915 -20.353 1.00 39.44 83 ASN A CA 1
ATOM 629 C C . ASN A 1 83 ? -4.795 -39.354 -20.686 1.00 44.24 83 ASN A C 1
ATOM 630 O O . ASN A 1 83 ? -4.998 -40.262 -19.869 1.00 39.99 83 ASN A O 1
ATOM 635 N N . LYS A 1 84 ? -4.271 -39.587 -21.900 1.00 33.36 84 LYS A N 1
ATOM 636 C CA . LYS A 1 84 ? -3.922 -40.947 -22.304 1.00 39.89 84 LYS A CA 1
ATOM 637 C C . LYS A 1 84 ? -2.722 -41.464 -21.516 1.00 38.23 84 LYS A C 1
ATOM 638 O O . LYS A 1 84 ? -2.672 -42.644 -21.154 1.00 47.19 84 LYS A O 1
ATOM 640 N N . SER A 1 85 ? -1.745 -40.605 -21.238 1.00 42.55 85 SER A N 1
ATOM 641 C CA . SER A 1 85 ? -0.592 -41.058 -20.469 1.00 42.65 85 SER A CA 1
ATOM 642 C C . SER A 1 85 ? -0.990 -41.449 -19.051 1.00 51.32 85 SER A C 1
ATOM 643 O O . SER A 1 85 ? -0.399 -42.371 -18.471 1.00 50.87 85 SER A O 1
ATOM 646 N N . ILE A 1 86 ? -1.994 -40.778 -18.486 1.00 47.56 86 ILE A N 1
ATOM 647 C CA . ILE A 1 86 ? -2.514 -41.175 -17.181 1.00 48.34 86 ILE A CA 1
ATOM 648 C C . ILE A 1 86 ? -3.256 -42.504 -17.291 1.00 50.79 86 ILE A C 1
ATOM 649 O O . ILE A 1 86 ? -2.986 -43.442 -16.532 1.00 55.77 86 ILE A O 1
ATOM 654 N N . GLU A 1 87 ? -4.182 -42.622 -18.251 1.00 45.66 87 GLU A N 1
ATOM 655 C CA . GLU A 1 87 ? -4.927 -43.875 -18.392 1.00 48.71 87 GLU A CA 1
ATOM 656 C C . GLU A 1 87 ? -4.010 -45.060 -18.688 1.00 51.58 87 GLU A C 1
ATOM 657 O O . GLU A 1 87 ? -4.365 -46.205 -18.382 1.00 45.75 87 GLU A O 1
ATOM 663 N N . ASP A 1 88 ? -2.832 -44.816 -19.273 1.00 57.11 88 ASP A N 1
ATOM 664 C CA . ASP A 1 88 ? -1.911 -45.886 -19.646 1.00 54.74 88 ASP A CA 1
ATOM 665 C C . ASP A 1 88 ? -0.683 -45.988 -18.744 1.00 60.78 88 ASP A C 1
ATOM 666 O O . ASP A 1 88 ? 0.161 -46.856 -18.982 1.00 63.64 88 ASP A O 1
ATOM 671 N N . GLY A 1 89 ? -0.548 -45.135 -17.726 1.00 60.80 89 GLY A N 1
ATOM 672 C CA . GLY A 1 89 ? 0.507 -45.259 -16.733 1.00 51.50 89 GLY A CA 1
ATOM 673 C C . GLY A 1 89 ? 1.774 -44.460 -17.006 1.00 50.87 89 GLY A C 1
ATOM 674 O O . GLY A 1 89 ? 2.481 -44.100 -16.058 1.00 51.39 89 GLY A O 1
ATOM 675 N N . ASP A 1 90 ? 2.087 -44.187 -18.273 1.00 50.22 90 ASP A N 1
ATOM 676 C CA . ASP A 1 90 ? 3.270 -43.409 -18.646 1.00 55.71 90 ASP A CA 1
ATOM 677 C C . ASP A 1 90 ? 3.478 -42.203 -17.732 1.00 50.56 90 ASP A C 1
ATOM 678 O O . ASP A 1 90 ? 4.605 -41.914 -17.311 1.00 47.79 90 ASP A O 1
ATOM 683 N N . PHE A 1 91 ? 2.387 -41.492 -17.440 1.00 51.25 91 PHE A N 1
ATOM 684 C CA . PHE A 1 91 ? 2.435 -40.317 -16.571 1.00 54.72 91 PHE A CA 1
ATOM 685 C C . PHE A 1 91 ? 3.226 -40.599 -15.299 1.00 45.52 91 PHE A C 1
ATOM 686 O O . PHE A 1 91 ? 4.101 -39.818 -14.910 1.00 49.99 91 PHE A O 1
ATOM 694 N N . PHE A 1 92 ? 2.940 -41.727 -14.651 1.00 47.94 92 PHE A N 1
ATOM 695 C CA . PHE A 1 92 ? 3.576 -42.047 -13.377 1.00 52.83 92 PHE A CA 1
ATOM 696 C C . PHE A 1 92 ? 5.023 -42.497 -13.542 1.00 60.32 92 PHE A C 1
ATOM 697 O O . PHE A 1 92 ? 5.797 -42.417 -12.581 1.00 57.70 92 PHE A O 1
ATOM 705 N N . GLU A 1 93 ? 5.406 -42.969 -14.725 1.00 52.14 93 GLU A N 1
ATOM 706 C CA . GLU A 1 93 ? 6.801 -43.259 -15.012 1.00 53.73 93 GLU A CA 1
ATOM 707 C C . GLU A 1 93 ? 7.538 -42.044 -15.566 1.00 51.20 93 GLU A C 1
ATOM 708 O O . GLU A 1 93 ? 8.722 -42.146 -15.900 1.00 54.95 93 GLU A O 1
ATOM 711 N N . ASN A 1 94 ? 6.879 -40.892 -15.635 1.00 50.09 94 ASN A N 1
ATOM 712 C CA . ASN A 1 94 ? 7.493 -39.707 -16.216 1.00 51.89 94 ASN A CA 1
ATOM 713 C C . ASN A 1 94 ? 8.737 -39.300 -15.433 1.00 57.84 94 ASN A C 1
ATOM 714 O O . ASN A 1 94 ? 8.678 -39.046 -14.223 1.00 54.57 94 ASN A O 1
ATOM 719 N N . ASP A 1 95 ? 9.863 -39.219 -16.142 1.00 61.29 95 ASP A N 1
ATOM 720 C CA . ASP A 1 95 ? 11.140 -38.932 -15.498 1.00 60.59 95 ASP A CA 1
ATOM 721 C C . ASP A 1 95 ? 11.105 -37.601 -14.755 1.00 58.29 95 ASP A C 1
ATOM 722 O O . ASP A 1 95 ? 11.537 -37.511 -13.599 1.00 61.57 95 ASP A O 1
ATOM 727 N N . VAL A 1 96 ? 10.604 -36.548 -15.397 1.00 51.91 96 VAL A N 1
ATOM 728 C CA . VAL A 1 96 ? 10.688 -35.243 -14.753 1.00 52.54 96 VAL A CA 1
ATOM 729 C C . VAL A 1 96 ? 9.807 -35.189 -13.507 1.00 62.10 96 VAL A C 1
ATOM 730 O O . VAL A 1 96 ? 10.106 -34.445 -12.561 1.00 59.35 96 VAL A O 1
ATOM 734 N N . LEU A 1 97 ? 8.734 -35.988 -13.461 1.00 59.65 97 LEU A N 1
ATOM 735 C CA . LEU A 1 97 ? 7.882 -36.012 -12.275 1.00 58.54 97 LEU A CA 1
ATOM 736 C C . LEU A 1 97 ? 8.531 -36.812 -11.148 1.00 59.50 97 LEU A C 1
ATOM 737 O O . LEU A 1 97 ? 8.551 -36.364 -9.995 1.00 60.36 97 LEU A O 1
ATOM 742 N N . ASN A 1 98 ? 9.055 -38.005 -11.461 1.00 56.40 98 ASN A N 1
ATOM 743 C CA . ASN A 1 98 ? 9.752 -38.794 -10.451 1.00 55.83 98 ASN A CA 1
ATOM 744 C C . ASN A 1 98 ? 11.013 -38.092 -9.968 1.00 61.13 98 ASN A C 1
ATOM 745 O O . ASN A 1 98 ? 11.379 -38.215 -8.793 1.00 61.32 98 ASN A O 1
ATOM 750 N N . ASN A 1 99 ? 11.692 -37.358 -10.852 1.00 59.74 99 ASN A N 1
ATOM 751 C CA . ASN A 1 99 ? 12.792 -36.507 -10.414 1.00 58.63 99 ASN A CA 1
ATOM 752 C C . ASN A 1 99 ? 12.314 -35.516 -9.370 1.00 60.13 99 ASN A C 1
ATOM 753 O O . ASN A 1 99 ? 12.869 -35.432 -8.270 1.00 59.85 99 ASN A O 1
ATOM 758 N N . ALA A 1 100 ? 11.285 -34.739 -9.720 1.00 65.01 100 ALA A N 1
ATOM 759 C CA . ALA A 1 100 ? 10.753 -33.724 -8.821 1.00 59.93 100 ALA A CA 1
ATOM 760 C C . ALA A 1 100 ? 10.421 -34.310 -7.459 1.00 58.35 100 ALA A C 1
ATOM 761 O O . ALA A 1 100 ? 10.735 -33.713 -6.423 1.00 58.12 100 ALA A O 1
ATOM 763 N N . ILE A 1 101 ? 9.783 -35.479 -7.445 1.00 54.24 101 ILE A N 1
ATOM 764 C CA . ILE A 1 101 ? 9.428 -36.125 -6.187 1.00 63.78 101 ILE A CA 1
ATOM 765 C C . ILE A 1 101 ? 10.687 -36.468 -5.397 1.00 73.72 101 ILE A C 1
ATOM 766 O O . ILE A 1 101 ? 10.796 -36.172 -4.198 1.00 65.00 101 ILE A O 1
ATOM 771 N N . ALA A 1 102 ? 11.662 -37.089 -6.065 1.00 68.30 102 ALA A N 1
ATOM 772 C CA . ALA A 1 102 ? 12.907 -37.450 -5.396 1.00 66.23 102 ALA A CA 1
ATOM 773 C C . ALA A 1 102 ? 13.593 -36.242 -4.774 1.00 66.10 102 ALA A C 1
ATOM 774 O O . ALA A 1 102 ? 14.276 -36.384 -3.755 1.00 72.91 102 ALA A O 1
ATOM 776 N N . HIS A 1 103 ? 13.421 -35.051 -5.362 1.00 62.93 103 HIS A N 1
ATOM 777 C CA . HIS A 1 103 ? 14.132 -33.867 -4.883 1.00 61.02 103 HIS A CA 1
ATOM 778 C C . HIS A 1 103 ? 13.581 -33.342 -3.562 1.00 70.77 103 HIS A C 1
ATOM 779 O O . HIS A 1 103 ? 14.346 -32.804 -2.751 1.00 74.91 103 HIS A O 1
ATOM 786 N N . VAL A 1 104 ? 12.270 -33.443 -3.329 1.00 68.01 104 VAL A N 1
ATOM 787 C CA . VAL A 1 104 ? 11.738 -32.923 -2.073 1.00 67.65 104 VAL A CA 1
ATOM 788 C C . VAL A 1 104 ? 11.897 -33.928 -0.944 1.00 69.79 104 VAL A C 1
ATOM 789 O O . VAL A 1 104 ? 11.842 -33.537 0.230 1.00 69.41 104 VAL A O 1
ATOM 793 N N . ASN A 1 105 ? 12.066 -35.215 -1.274 1.00 67.93 105 ASN A N 1
ATOM 794 C CA . ASN A 1 105 ? 12.323 -36.241 -0.270 1.00 70.67 105 ASN A CA 1
ATOM 795 C C . ASN A 1 105 ? 13.767 -36.201 0.208 1.00 76.57 105 ASN A C 1
ATOM 796 O O . ASN A 1 105 ? 14.049 -36.570 1.354 1.00 68.62 105 ASN A O 1
ATOM 801 N N . SER A 1 106 ? 14.683 -35.751 -0.656 1.00 79.10 106 SER A N 1
ATOM 802 C CA . SER A 1 106 ? 16.085 -35.608 -0.287 1.00 77.12 106 SER A CA 1
ATOM 803 C C . SER A 1 106 ? 16.339 -34.316 0.473 1.00 72.63 106 SER A C 1
ATOM 804 O O . SER A 1 106 ? 17.312 -34.231 1.230 1.00 83.88 106 SER A O 1
ATOM 807 N N . HIS A 1 107 ? 15.507 -33.299 0.267 1.00 65.59 107 HIS A N 1
ATOM 808 C CA . HIS A 1 107 ? 15.445 -32.160 1.171 1.00 72.36 107 HIS A CA 1
ATOM 809 C C . HIS A 1 107 ? 14.253 -32.254 2.120 1.00 77.61 107 HIS A C 1
ATOM 810 O O . HIS A 1 107 ? 13.912 -31.264 2.774 1.00 80.00 107 HIS A O 1
ATOM 817 N N . ASP A 1 108 ? 13.626 -33.425 2.213 1.00 79.09 108 ASP A N 1
ATOM 818 C CA . ASP A 1 108 ? 12.403 -33.614 2.987 1.00 75.09 108 ASP A CA 1
ATOM 819 C C . ASP A 1 108 ? 12.498 -33.015 4.381 1.00 70.46 108 ASP A C 1
ATOM 820 O O . ASP A 1 108 ? 12.008 -33.603 5.347 1.00 73.29 108 ASP A O 1
ATOM 822 N N . LEU A 1 111 ? 6.740 -29.750 -1.819 1.00 48.17 111 LEU A N 1
ATOM 823 C CA . LEU A 1 111 ? 6.133 -29.799 -3.163 1.00 59.95 111 LEU A CA 1
ATOM 824 C C . LEU A 1 111 ? 4.907 -28.904 -3.321 1.00 56.98 111 LEU A C 1
ATOM 825 O O . LEU A 1 111 ? 3.806 -29.295 -2.925 1.00 51.57 111 LEU A O 1
ATOM 830 N N . HIS A 1 112 ? 5.080 -27.723 -3.907 1.00 43.99 112 HIS A N 1
ATOM 831 C CA . HIS A 1 112 ? 3.921 -26.928 -4.285 1.00 47.10 112 HIS A CA 1
ATOM 832 C C . HIS A 1 112 ? 3.390 -27.385 -5.651 1.00 55.31 112 HIS A C 1
ATOM 833 O O . HIS A 1 112 ? 4.100 -28.016 -6.442 1.00 57.09 112 HIS A O 1
ATOM 835 N N . ILE A 1 113 ? 2.115 -27.072 -5.918 1.00 53.96 113 ILE A N 1
ATOM 836 C CA . ILE A 1 113 ? 1.486 -27.328 -7.217 1.00 45.96 113 ILE A CA 1
ATOM 837 C C . ILE A 1 113 ? 0.638 -26.113 -7.591 1.00 54.60 113 ILE A C 1
ATOM 838 O O . ILE A 1 113 ? -0.273 -25.734 -6.842 1.00 54.46 113 ILE A O 1
ATOM 843 N N . PHE A 1 114 ? 0.955 -25.487 -8.734 1.00 45.30 114 PHE A N 1
ATOM 844 C CA . PHE A 1 114 ? 0.204 -24.363 -9.286 1.00 45.55 114 PHE A CA 1
ATOM 845 C C . PHE A 1 114 ? -0.689 -24.845 -10.428 1.00 41.67 114 PHE A C 1
ATOM 846 O O . PHE A 1 114 ? -0.367 -25.816 -11.120 1.00 32.24 114 PHE A O 1
ATOM 854 N N . GLY A 1 115 ? -1.818 -24.163 -10.625 1.00 40.12 115 GLY A N 1
ATOM 855 C CA . GLY A 1 115 ? -2.668 -24.557 -11.729 1.00 36.94 115 GLY A CA 1
ATOM 856 C C . GLY A 1 115 ? -4.113 -24.136 -11.669 1.00 39.55 115 GLY A C 1
ATOM 857 O O . GLY A 1 115 ? -4.703 -23.960 -10.592 1.00 30.05 115 GLY A O 1
ATOM 858 N N . LEU A 1 116 ? -4.689 -23.976 -12.858 1.00 27.17 116 LEU A N 1
ATOM 859 C CA . LEU A 1 116 ? -6.088 -23.609 -12.979 1.00 24.82 116 LEU A CA 1
ATOM 860 C C . LEU A 1 116 ? -6.938 -24.790 -12.523 1.00 30.50 116 LEU A C 1
ATOM 861 O O . LEU A 1 116 ? -6.853 -25.890 -13.084 1.00 26.00 116 LEU A O 1
ATOM 866 N N . LEU A 1 117 ? -7.766 -24.565 -11.511 1.00 29.88 117 LEU A N 1
ATOM 867 C CA . LEU A 1 117 ? -8.493 -25.651 -10.867 1.00 28.46 117 LEU A CA 1
ATOM 868 C C . LEU A 1 117 ? -9.889 -25.755 -11.467 1.00 22.73 117 LEU A C 1
ATOM 869 O O . LEU A 1 117 ? -10.869 -25.274 -10.904 1.00 24.29 117 LEU A O 1
ATOM 874 N N . SER A 1 118 ? -9.984 -26.433 -12.619 1.00 22.53 118 SER A N 1
ATOM 875 C CA . SER A 1 118 ? -11.275 -26.676 -13.251 1.00 25.52 118 SER A CA 1
ATOM 876 C C . SER A 1 118 ? -11.088 -27.773 -14.291 1.00 25.22 118 SER A C 1
ATOM 877 O O . SER A 1 118 ? -9.983 -28.272 -14.506 1.00 25.09 118 SER A O 1
ATOM 880 N N . ASP A 1 119 ? -12.182 -28.162 -14.920 1.00 21.01 119 ASP A N 1
ATOM 881 C CA . ASP A 1 119 ? -12.143 -29.113 -16.021 1.00 23.54 119 ASP A CA 1
ATOM 882 C C . ASP A 1 119 ? -12.379 -28.408 -17.354 1.00 21.28 119 ASP A C 1
ATOM 883 O O . ASP A 1 119 ? -12.879 -29.006 -18.300 1.00 21.95 119 ASP A O 1
ATOM 888 N N . GLY A 1 120 ? -12.009 -27.127 -17.436 1.00 24.14 120 GLY A N 1
ATOM 889 C CA . GLY A 1 120 ? -12.187 -26.386 -18.672 1.00 22.54 120 GLY A CA 1
ATOM 890 C C . GLY A 1 120 ? -11.422 -26.978 -19.844 1.00 17.77 120 GLY A C 1
ATOM 891 O O . GLY A 1 120 ? -11.897 -26.950 -20.979 1.00 21.25 120 GLY A O 1
ATOM 892 N N . GLY A 1 121 ? -10.231 -27.517 -19.596 1.00 24.90 121 GLY A N 1
ATOM 893 C CA . GLY A 1 121 ? -9.476 -28.154 -20.656 1.00 24.37 121 GLY A CA 1
ATOM 894 C C . GLY A 1 121 ? -8.836 -27.214 -21.655 1.00 22.86 121 GLY A C 1
ATOM 895 O O . GLY A 1 121 ? -8.211 -27.686 -22.616 1.00 21.17 121 GLY A O 1
ATOM 896 N N . VAL A 1 122 ? -8.969 -25.907 -21.471 1.00 22.72 122 VAL A N 1
ATOM 897 C CA . VAL A 1 122 ? -8.341 -24.952 -22.375 1.00 24.03 122 VAL A CA 1
ATOM 898 C C . VAL A 1 122 ? -6.906 -24.671 -21.962 1.00 28.82 122 VAL A C 1
ATOM 899 O O . VAL A 1 122 ? -5.992 -24.682 -22.790 1.00 27.30 122 VAL A O 1
ATOM 903 N N . HIS A 1 123 ? -6.690 -24.440 -20.667 1.00 29.01 123 HIS A N 1
ATOM 904 C CA . HIS A 1 123 ? -5.369 -24.182 -20.128 1.00 25.35 123 HIS A CA 1
ATOM 905 C C . HIS A 1 123 ? -4.836 -25.298 -19.252 1.00 27.90 123 HIS A C 1
ATOM 906 O O . HIS A 1 123 ? -3.618 -25.364 -19.052 1.00 29.24 123 HIS A O 1
ATOM 913 N N . SER A 1 124 ? -5.701 -26.189 -18.761 1.00 24.51 124 SER A N 1
ATOM 914 C CA . SER A 1 124 ? -5.323 -27.216 -17.801 1.00 24.30 124 SER A CA 1
ATOM 915 C C . SER A 1 124 ? -6.495 -28.180 -17.641 1.00 29.04 124 SER A C 1
ATOM 916 O O . SER A 1 124 ? -7.577 -27.966 -18.194 1.00 23.48 124 SER A O 1
ATOM 919 N N . HIS A 1 125 ? -6.294 -29.198 -16.802 1.00 31.70 125 HIS A N 1
ATOM 920 C CA . HIS A 1 125 ? -7.391 -30.002 -16.281 1.00 27.79 125 HIS A CA 1
ATOM 921 C C . HIS A 1 125 ? -7.031 -30.485 -14.869 1.00 28.80 125 HIS A C 1
ATOM 922 O O . HIS A 1 125 ? -5.963 -31.076 -14.665 1.00 28.24 125 HIS A O 1
ATOM 929 N N . TYR A 1 126 ? -7.923 -30.247 -13.894 1.00 30.35 126 TYR A N 1
ATOM 930 C CA . TYR A 1 126 ? -7.618 -30.604 -12.499 1.00 33.41 126 TYR A CA 1
ATOM 931 C C . TYR A 1 126 ? -7.521 -32.122 -12.265 1.00 32.84 126 TYR A C 1
ATOM 932 O O . TYR A 1 126 ? -6.906 -32.542 -11.282 1.00 33.64 126 TYR A O 1
ATOM 941 N N . LYS A 1 127 ? -8.076 -32.967 -13.135 1.00 29.45 127 LYS A N 1
ATOM 942 C CA . LYS A 1 127 ? -7.797 -34.400 -13.002 1.00 34.97 127 LYS A CA 1
ATOM 943 C C . LYS A 1 127 ? -6.304 -34.707 -13.165 1.00 36.24 127 LYS A C 1
ATOM 944 O O . LYS A 1 127 ? -5.820 -35.715 -12.635 1.00 36.98 127 LYS A O 1
ATOM 950 N N . HIS A 1 128 ? -5.553 -33.849 -13.866 1.00 35.85 128 HIS A N 1
ATOM 951 C CA . HIS A 1 128 ? -4.109 -34.026 -13.909 1.00 36.04 128 HIS A CA 1
ATOM 952 C C . HIS A 1 128 ? -3.502 -33.729 -12.543 1.00 44.49 128 HIS A C 1
ATOM 953 O O . HIS A 1 128 ? -2.519 -34.370 -12.148 1.00 35.47 128 HIS A O 1
ATOM 960 N N . LEU A 1 129 ? -4.092 -32.775 -11.809 1.00 41.24 129 LEU A N 1
ATOM 961 C CA . LEU A 1 129 ? -3.697 -32.546 -10.420 1.00 37.53 129 LEU A CA 1
ATOM 962 C C . LEU A 1 129 ? -3.980 -33.778 -9.573 1.00 43.44 129 LEU A C 1
ATOM 963 O O . LEU A 1 129 ? -3.149 -34.182 -8.748 1.00 47.40 129 LEU A O 1
ATOM 968 N N . PHE A 1 130 ? -5.134 -34.414 -9.782 1.00 37.03 130 PHE A N 1
ATOM 969 C CA . PHE A 1 130 ? -5.437 -35.620 -9.025 1.00 39.98 130 PHE A CA 1
ATOM 970 C C . PHE A 1 130 ? -4.419 -36.715 -9.292 1.00 51.39 130 PHE A C 1
ATOM 971 O O . PHE A 1 130 ? -4.198 -37.574 -8.432 1.00 50.61 130 PHE A O 1
ATOM 979 N N . ALA A 1 131 ? -3.797 -36.711 -10.478 1.00 52.56 131 ALA A N 1
ATOM 980 C CA . ALA A 1 131 ? -2.780 -37.712 -10.790 1.00 48.12 131 ALA A CA 1
ATOM 981 C C . ALA A 1 131 ? -1.435 -37.356 -10.162 1.00 50.51 131 ALA A C 1
ATOM 982 O O . ALA A 1 131 ? -0.704 -38.244 -9.705 1.00 53.99 131 ALA A O 1
ATOM 984 N N . LEU A 1 132 ? -1.081 -36.070 -10.141 1.00 47.82 132 LEU A N 1
ATOM 985 C CA . LEU A 1 132 ? 0.117 -35.655 -9.419 1.00 51.74 132 LEU A CA 1
ATOM 986 C C . LEU A 1 132 ? 0.041 -36.095 -7.958 1.00 59.51 132 LEU A C 1
ATOM 987 O O . LEU A 1 132 ? 0.955 -36.751 -7.443 1.00 54.46 132 LEU A O 1
ATOM 992 N N . LEU A 1 133 ? -1.061 -35.756 -7.282 1.00 52.91 133 LEU A N 1
ATOM 993 C CA . LEU A 1 133 ? -1.259 -36.162 -5.896 1.00 53.45 133 LEU A CA 1
ATOM 994 C C . LEU A 1 133 ? -1.047 -37.659 -5.733 1.00 52.24 133 LEU A C 1
ATOM 995 O O . LEU A 1 133 ? -0.207 -38.097 -4.940 1.00 53.89 133 LEU A O 1
ATOM 1000 N N . GLU A 1 134 ? -1.813 -38.461 -6.488 1.00 57.12 134 GLU A N 1
ATOM 1001 C CA . GLU A 1 134 ? -1.735 -39.918 -6.374 1.00 53.80 134 GLU A CA 1
ATOM 1002 C C . GLU A 1 134 ? -0.310 -40.417 -6.556 1.00 55.54 134 GLU A C 1
ATOM 1003 O O . GLU A 1 134 ? 0.145 -41.296 -5.818 1.00 57.46 134 GLU A O 1
ATOM 1009 N N . LEU A 1 135 ? 0.403 -39.881 -7.552 1.00 56.42 135 LEU A N 1
ATOM 1010 C CA . LEU A 1 135 ? 1.812 -40.218 -7.724 1.00 60.48 135 LEU A CA 1
ATOM 1011 C C . LEU A 1 135 ? 2.592 -39.927 -6.447 1.00 57.60 135 LEU A C 1
ATOM 1012 O O . LEU A 1 135 ? 3.295 -40.797 -5.923 1.00 57.44 135 LEU A O 1
ATOM 1017 N N . ALA A 1 136 ? 2.468 -38.700 -5.930 1.00 63.78 136 ALA A N 1
ATOM 1018 C CA . ALA A 1 136 ? 3.127 -38.337 -4.679 1.00 61.34 136 ALA A CA 1
ATOM 1019 C C . ALA A 1 136 ? 2.707 -39.248 -3.526 1.00 64.12 136 ALA A C 1
ATOM 1020 O O . ALA A 1 136 ? 3.509 -39.505 -2.620 1.00 66.03 136 ALA A O 1
ATOM 1022 N N . LYS A 1 137 ? 1.464 -39.744 -3.538 1.00 65.33 137 LYS A N 1
ATOM 1023 C CA . LYS A 1 137 ? 1.030 -40.690 -2.512 1.00 66.61 137 LYS A CA 1
ATOM 1024 C C . LYS A 1 137 ? 1.673 -42.060 -2.699 1.00 67.85 137 LYS A C 1
ATOM 1025 O O . LYS A 1 137 ? 1.846 -42.801 -1.724 1.00 69.61 137 LYS A O 1
ATOM 1027 N N . LYS A 1 138 ? 2.011 -42.423 -3.937 1.00 63.21 138 LYS A N 1
ATOM 1028 C CA . LYS A 1 138 ? 2.725 -43.674 -4.168 1.00 65.12 138 LYS A CA 1
ATOM 1029 C C . LYS A 1 138 ? 4.177 -43.550 -3.720 1.00 72.35 138 LYS A C 1
ATOM 1030 O O . LYS A 1 138 ? 4.675 -44.380 -2.948 1.00 69.76 138 LYS A O 1
ATOM 1032 N N . GLN A 1 139 ? 4.867 -42.501 -4.179 1.00 71.60 139 GLN A N 1
ATOM 1033 C CA . GLN A 1 139 ? 6.247 -42.224 -3.798 1.00 67.16 139 GLN A CA 1
ATOM 1034 C C . GLN A 1 139 ? 6.353 -41.515 -2.444 1.00 64.23 139 GLN A C 1
ATOM 1035 O O . GLN A 1 139 ? 7.381 -40.882 -2.156 1.00 60.59 139 GLN A O 1
ATOM 1038 N N . GLY A 1 140 ? 5.305 -41.596 -1.628 1.00 62.32 140 GLY A N 1
ATOM 1039 C CA . GLY A 1 140 ? 5.360 -41.176 -0.243 1.00 56.88 140 GLY A CA 1
ATOM 1040 C C . GLY A 1 1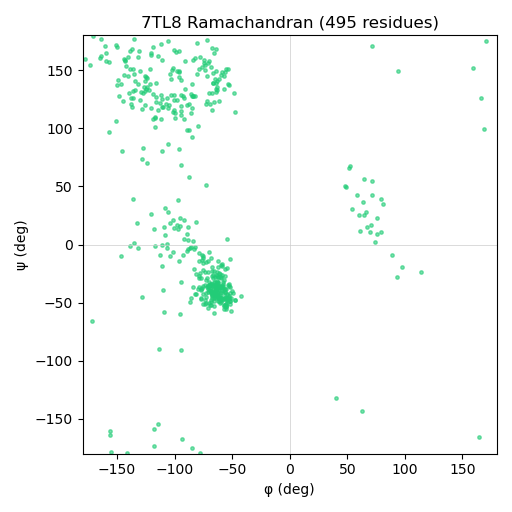40 ? 5.905 -39.787 -0.010 1.00 61.95 140 GLY A C 1
ATOM 1041 O O . GLY A 1 140 ? 6.967 -39.629 0.599 1.00 73.88 140 GLY A O 1
ATOM 1042 N N . VAL A 1 141 ? 5.196 -38.768 -0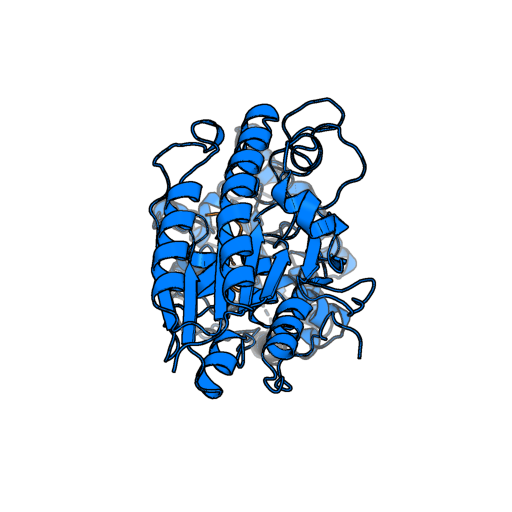.481 1.00 67.79 141 VAL A N 1
ATOM 1043 C CA . VAL A 1 141 ? 5.544 -37.376 -0.210 1.00 70.08 141 VAL A CA 1
ATOM 1044 C C . VAL A 1 141 ? 4.716 -36.913 0.981 1.00 69.49 141 VAL A C 1
ATOM 1045 O O . VAL A 1 141 ? 3.561 -37.331 1.150 1.00 69.91 141 VAL A O 1
ATOM 1049 N N . GLU A 1 142 ? 5.309 -36.068 1.825 1.00 55.57 142 GLU A N 1
ATOM 1050 C CA . GLU A 1 142 ? 4.683 -35.666 3.080 1.00 57.94 142 GLU A CA 1
ATOM 1051 C C . GLU A 1 142 ? 3.940 -34.343 2.935 1.00 55.50 142 GLU A C 1
ATOM 1052 O O . GLU A 1 142 ? 2.725 -34.288 3.145 1.00 60.76 142 GLU A O 1
ATOM 1054 N N . LYS A 1 143 ? 4.653 -33.277 2.569 1.00 50.59 143 LYS A N 1
ATOM 1055 C CA . LYS A 1 143 ? 4.080 -31.941 2.436 1.00 53.52 143 LYS A CA 1
ATOM 1056 C C . LYS A 1 143 ? 3.784 -31.634 0.962 1.00 63.98 143 LYS A C 1
ATOM 1057 O O . LYS A 1 143 ? 4.707 -31.418 0.165 1.00 51.87 143 LYS A O 1
ATOM 1059 N N . VAL A 1 144 ? 2.495 -31.593 0.611 1.00 68.29 144 VAL A N 1
ATOM 1060 C CA . VAL A 1 144 ? 2.023 -31.168 -0.709 1.00 51.27 144 VAL A CA 1
ATOM 1061 C C . VAL A 1 144 ? 1.099 -29.969 -0.527 1.00 52.16 144 VAL A C 1
ATOM 1062 O O . VAL A 1 144 ? 0.039 -30.087 0.100 1.00 53.47 144 VAL A O 1
ATOM 1066 N N . TYR A 1 145 ? 1.489 -28.828 -1.077 1.00 46.71 145 TYR A N 1
ATOM 1067 C CA . TYR A 1 145 ? 0.697 -27.608 -1.020 1.00 50.80 145 TYR A CA 1
ATOM 1068 C C . TYR A 1 145 ? 0.168 -27.275 -2.412 1.00 54.72 145 TYR A C 1
ATOM 1069 O O . TYR A 1 145 ? 0.949 -27.143 -3.362 1.00 49.27 145 TYR A O 1
ATOM 1078 N N . VAL A 1 146 ? -1.147 -27.117 -2.529 1.00 47.47 146 VAL A N 1
ATOM 1079 C CA . VAL A 1 146 ? -1.785 -26.811 -3.806 1.00 39.57 146 VAL A CA 1
ATOM 1080 C C . VAL A 1 146 ? -2.178 -25.341 -3.797 1.00 46.09 146 VAL A C 1
ATOM 1081 O O . VAL A 1 146 ? -2.939 -24.895 -2.931 1.00 43.29 146 VAL A O 1
ATOM 1085 N N . HIS A 1 147 ? -1.641 -24.585 -4.744 1.00 40.32 147 HIS A N 1
ATOM 1086 C CA . HIS A 1 147 ? -2.018 -23.193 -4.949 1.00 46.19 147 HIS A CA 1
ATOM 1087 C C . HIS A 1 147 ? -2.990 -23.124 -6.127 1.00 51.18 147 HIS A C 1
ATOM 1088 O O . HIS A 1 147 ? -2.611 -23.420 -7.270 1.00 41.92 147 HIS A O 1
ATOM 1095 N N . ALA A 1 148 ? -4.228 -22.714 -5.851 1.00 38.52 148 ALA A N 1
ATOM 1096 C CA . ALA A 1 148 ? -5.332 -22.866 -6.786 1.00 36.35 148 ALA A CA 1
ATOM 1097 C C . ALA A 1 148 ? -5.611 -21.558 -7.512 1.00 37.23 148 ALA A C 1
ATOM 1098 O O . ALA A 1 148 ? -5.783 -20.514 -6.881 1.00 31.07 148 ALA A O 1
ATOM 1100 N N . PHE A 1 149 ? -5.672 -21.622 -8.836 1.00 34.50 149 PHE A N 1
ATOM 1101 C CA . PHE A 1 149 ? -6.182 -20.516 -9.634 1.00 29.39 149 PHE A CA 1
ATOM 1102 C C . PHE A 1 149 ? -7.591 -20.866 -10.072 1.00 30.71 149 PHE A C 1
ATOM 1103 O O . PHE A 1 149 ? -7.826 -21.939 -10.641 1.00 33.04 149 PHE A O 1
ATOM 1111 N N . LEU A 1 150 ? -8.507 -19.951 -9.829 1.00 24.33 150 LEU A N 1
ATOM 1112 C CA . LEU A 1 150 ? -9.925 -20.185 -10.038 1.00 31.18 150 LEU A CA 1
ATOM 1113 C C . LEU A 1 150 ? -10.337 -19.691 -11.418 1.00 34.61 150 LEU A C 1
ATOM 1114 O O . LEU A 1 150 ? -9.874 -18.648 -11.889 1.00 28.35 150 LEU A O 1
ATOM 1119 N N . ASP A 1 151 ? -11.219 -20.450 -12.061 1.00 28.84 151 ASP A N 1
ATOM 1120 C CA . ASP A 1 151 ? -11.529 -20.264 -13.477 1.00 32.35 151 ASP A CA 1
ATOM 1121 C C . ASP A 1 151 ? -12.749 -19.359 -13.662 1.00 30.10 151 ASP A C 1
ATOM 1122 O O . ASP A 1 151 ? -12.612 -18.136 -13.745 1.00 30.34 151 ASP A O 1
ATOM 1127 N N . GLY A 1 152 ? -13.948 -19.939 -13.716 1.00 30.32 152 GLY A N 1
ATOM 1128 C CA . GLY A 1 152 ? -15.148 -19.166 -13.969 1.00 33.88 152 GLY A CA 1
ATOM 1129 C C . GLY A 1 152 ? -15.261 -18.612 -15.371 1.00 33.91 152 GLY A C 1
ATOM 1130 O O . GLY A 1 152 ? -16.139 -17.782 -15.619 1.00 32.17 152 GLY A O 1
ATOM 1131 N N . ARG A 1 153 ? -14.392 -19.046 -16.287 1.00 33.05 153 ARG A N 1
ATOM 1132 C CA . ARG A 1 153 ? -14.291 -18.490 -17.631 1.00 37.15 153 ARG A CA 1
ATOM 1133 C C . ARG A 1 153 ? -14.356 -19.580 -18.698 1.00 34.94 153 ARG A C 1
ATOM 1134 O O . ARG A 1 153 ? -15.043 -19.422 -19.714 1.00 33.64 153 ARG A O 1
ATOM 1142 N N . ASP A 1 154 ? -13.619 -20.675 -18.500 1.00 33.41 154 ASP A N 1
ATOM 1143 C CA . ASP A 1 154 ? -13.769 -21.860 -19.342 1.00 27.96 154 ASP A CA 1
ATOM 1144 C C . ASP A 1 154 ? -14.837 -22.806 -18.795 1.00 32.17 154 ASP A C 1
ATOM 1145 O O . ASP A 1 154 ? -15.163 -23.815 -19.435 1.00 22.30 154 ASP A O 1
ATOM 1150 N N . VAL A 1 155 ? -15.403 -22.474 -17.637 1.00 28.56 155 VAL A N 1
ATOM 1151 C CA . VAL A 1 155 ? -16.435 -23.238 -16.963 1.00 30.99 155 VAL A CA 1
ATOM 1152 C C . VAL A 1 155 ? -17.417 -22.241 -16.349 1.00 35.52 155 VAL A C 1
ATOM 1153 O O . VAL A 1 155 ? -17.236 -21.023 -16.453 1.00 34.06 155 VAL A O 1
ATOM 1157 N N . ASP A 1 156 ? -18.447 -22.756 -15.669 1.00 32.56 156 ASP A N 1
ATOM 1158 C CA . ASP A 1 156 ? -19.490 -21.894 -15.120 1.00 32.00 156 ASP A CA 1
ATOM 1159 C C . ASP A 1 156 ? -18.892 -20.792 -14.260 1.00 35.75 156 ASP A C 1
ATOM 1160 O O . ASP A 1 156 ? -17.987 -21.033 -13.459 1.00 33.43 156 ASP A O 1
ATOM 1165 N N . GLN A 1 157 ? -19.434 -19.578 -14.422 1.00 32.80 157 GLN A N 1
ATOM 1166 C CA . GLN A 1 157 ? -18.887 -18.397 -13.763 1.00 32.96 157 GLN A CA 1
ATOM 1167 C C . GLN A 1 157 ? -18.733 -18.565 -12.248 1.00 36.15 157 GLN A C 1
ATOM 1168 O O . GLN A 1 157 ? -17.810 -17.995 -11.656 1.00 35.87 157 GLN A O 1
ATOM 1170 N N . LYS A 1 158 ? -19.632 -19.306 -11.591 1.00 35.31 158 LYS A N 1
ATOM 1171 C CA . LYS A 1 158 ? -19.557 -19.503 -10.130 1.00 39.54 158 LYS A CA 1
ATOM 1172 C C . LYS A 1 158 ? -19.599 -20.997 -9.867 1.00 35.87 158 LYS A C 1
ATOM 1173 O O . LYS A 1 158 ? -20.656 -21.555 -9.582 1.00 44.40 158 LYS A O 1
ATOM 1179 N N . SER A 1 159 ? -18.440 -21.639 -9.968 1.00 38.34 159 SER A N 1
ATOM 1180 C CA . SER A 1 159 ? -18.342 -23.085 -9.834 1.00 36.78 159 SER A CA 1
ATOM 1181 C C . SER A 1 159 ? -17.131 -23.510 -9.023 1.00 27.73 159 SER A C 1
ATOM 1182 O O . SER A 1 159 ? -16.937 -24.710 -8.811 1.00 29.52 159 SER A O 1
ATOM 1185 N N . ALA A 1 160 ? -16.322 -22.561 -8.563 1.00 31.79 160 ALA A N 1
ATOM 1186 C CA . ALA A 1 160 ? -15.090 -22.873 -7.860 1.00 26.31 160 ALA A CA 1
ATOM 1187 C C . ALA A 1 160 ? -15.317 -23.728 -6.615 1.00 30.07 160 ALA A C 1
ATOM 1188 O O . ALA A 1 160 ? -14.458 -24.541 -6.260 1.00 25.86 160 ALA A O 1
ATOM 1190 N N . LEU A 1 161 ? -16.434 -23.535 -5.912 1.00 34.28 161 LEU A N 1
ATOM 1191 C CA . LEU A 1 161 ? -16.654 -24.296 -4.684 1.00 27.07 161 LEU A CA 1
ATOM 1192 C C . LEU A 1 161 ? -16.776 -25.786 -4.975 1.00 31.42 161 LEU A C 1
ATOM 1193 O O . LEU A 1 161 ? -16.274 -26.621 -4.213 1.00 34.53 161 LEU A O 1
ATOM 1198 N N . LYS A 1 162 ? -17.439 -26.141 -6.072 1.00 30.74 162 LYS A N 1
ATOM 1199 C CA . LYS A 1 162 ? -17.469 -27.535 -6.507 1.00 31.04 162 LYS A CA 1
ATOM 1200 C C . LYS A 1 162 ? -16.062 -28.101 -6.676 1.00 35.28 162 LYS A C 1
ATOM 1201 O O . LYS A 1 162 ? -15.754 -29.178 -6.146 1.00 31.91 162 LYS A O 1
ATOM 1207 N N . TYR A 1 163 ? -15.190 -27.400 -7.426 1.00 23.80 163 TYR A N 1
ATOM 1208 C CA . TYR A 1 163 ? -13.851 -27.933 -7.659 1.00 26.13 163 TYR A CA 1
ATOM 1209 C C . TYR A 1 163 ? -13.057 -28.011 -6.359 1.00 26.42 163 TYR A C 1
ATOM 1210 O O . TYR A 1 163 ? -12.343 -28.993 -6.119 1.00 31.00 163 TYR A O 1
ATOM 1219 N N . ILE A 1 164 ? -13.202 -27.007 -5.494 1.00 28.32 164 ILE A N 1
ATOM 1220 C CA . ILE A 1 164 ? -12.488 -26.996 -4.214 1.00 28.34 164 ILE A CA 1
ATOM 1221 C C . ILE A 1 164 ? -12.947 -28.158 -3.342 1.00 30.47 164 ILE A C 1
ATOM 1222 O O . ILE A 1 164 ? -12.136 -28.815 -2.680 1.00 33.74 164 ILE A O 1
ATOM 1227 N N . GLU A 1 165 ? -14.251 -28.444 -3.352 1.00 28.05 165 GLU A N 1
ATOM 1228 C CA . GLU A 1 165 ? -14.807 -29.496 -2.508 1.00 36.40 165 GLU A CA 1
ATOM 1229 C C . GLU A 1 165 ? -14.336 -30.867 -2.973 1.00 41.78 165 GLU A C 1
ATOM 1230 O O . GLU A 1 165 ? -13.872 -31.691 -2.167 1.00 36.24 165 GLU A O 1
ATOM 1236 N N . GLU A 1 166 ? -14.458 -31.130 -4.278 1.00 35.25 166 GLU A N 1
ATOM 1237 C CA . GLU A 1 166 ? -13.960 -32.378 -4.837 1.00 35.29 166 GLU A CA 1
ATOM 1238 C C . GLU A 1 166 ? -12.481 -32.564 -4.541 1.00 36.96 166 GLU A C 1
ATOM 1239 O O . GLU A 1 166 ? -12.036 -33.683 -4.256 1.00 37.75 166 GLU A O 1
ATOM 1245 N N . THR A 1 167 ? -11.698 -31.480 -4.596 1.00 31.18 167 THR A N 1
ATOM 1246 C CA . THR A 1 167 ? -10.253 -31.624 -4.424 1.00 35.21 167 THR A CA 1
ATOM 1247 C C . THR A 1 167 ? -9.896 -31.864 -2.958 1.00 41.41 167 THR A C 1
ATOM 1248 O O . THR A 1 167 ? -8.975 -32.630 -2.655 1.00 38.05 167 THR A O 1
ATOM 1252 N N . GLU A 1 168 ? -10.620 -31.252 -2.029 1.00 33.80 168 GLU A N 1
ATOM 1253 C CA . GLU A 1 168 ? -10.338 -31.554 -0.628 1.00 43.38 168 GLU A CA 1
ATOM 1254 C C . GLU A 1 168 ? -10.817 -32.954 -0.252 1.00 38.51 168 GLU A C 1
ATOM 1255 O O . GLU A 1 168 ? -10.141 -33.659 0.505 1.00 42.31 168 GLU A O 1
ATOM 1261 N N . ALA A 1 169 ? -11.957 -33.388 -0.797 1.00 34.93 169 ALA A N 1
ATOM 1262 C CA . ALA A 1 169 ? -12.326 -34.800 -0.727 1.00 39.99 169 ALA A CA 1
ATOM 1263 C C . ALA A 1 169 ? -11.186 -35.694 -1.201 1.00 44.81 169 ALA A C 1
ATOM 1264 O O . ALA A 1 169 ? -10.875 -36.711 -0.571 1.00 47.96 169 ALA A O 1
ATOM 1266 N N . LYS A 1 170 ? -10.561 -35.344 -2.327 1.00 41.35 170 LYS A N 1
ATOM 1267 C CA . LYS A 1 170 ? -9.407 -36.111 -2.780 1.00 45.45 170 LYS A CA 1
ATOM 1268 C C . LYS A 1 170 ? -8.273 -36.019 -1.772 1.00 42.36 170 LYS A C 1
ATOM 1269 O O . LYS A 1 170 ? -7.615 -37.023 -1.486 1.00 45.34 170 LYS A O 1
ATOM 1275 N N . PHE A 1 171 ? -8.010 -34.817 -1.247 1.00 39.95 171 PHE A N 1
ATOM 1276 C CA . PHE A 1 171 ? -7.006 -34.671 -0.197 1.00 39.92 171 PHE A CA 1
ATOM 1277 C C . PHE A 1 171 ? -7.289 -35.633 0.950 1.00 50.85 171 PHE A C 1
ATOM 1278 O O . PHE A 1 171 ? -6.362 -36.156 1.577 1.00 54.48 171 PHE A O 1
ATOM 1286 N N . ASN A 1 172 ? -8.570 -35.862 1.250 1.00 47.49 172 ASN A N 1
ATOM 1287 C CA . ASN A 1 172 ? -8.968 -36.692 2.381 1.00 54.17 172 ASN A CA 1
ATOM 1288 C C . ASN A 1 172 ? -9.027 -38.165 2.000 1.00 52.36 172 ASN A C 1
ATOM 1289 O O . ASN A 1 172 ? -8.492 -39.020 2.708 1.00 59.80 172 ASN A O 1
ATOM 1294 N N . GLU A 1 173 ? -9.697 -38.473 0.897 1.00 45.64 173 GLU A N 1
ATOM 1295 C CA . GLU A 1 173 ? -9.708 -39.834 0.387 1.00 55.18 173 GLU A CA 1
ATOM 1296 C C . GLU A 1 173 ? -8.305 -40.335 0.063 1.00 58.28 173 GLU A C 1
ATOM 1297 O O . GLU A 1 173 ? -8.105 -41.552 -0.038 1.00 61.44 173 GLU A O 1
ATOM 1303 N N . LEU A 1 174 ? -7.327 -39.437 -0.073 1.00 53.24 174 LEU A N 1
ATOM 1304 C CA . LEU A 1 174 ? -5.949 -39.791 -0.411 1.00 55.03 174 LEU A CA 1
ATOM 1305 C C . LEU A 1 174 ? -4.969 -39.585 0.734 1.00 60.33 174 LEU A C 1
ATOM 1306 O O . LEU A 1 174 ? -4.065 -40.401 0.913 1.00 70.80 174 LEU A O 1
ATOM 1308 N N . GLY A 1 175 ? -5.103 -38.515 1.517 1.00 60.52 175 GLY A N 1
ATOM 1309 C CA . GLY A 1 175 ? -4.381 -38.367 2.762 1.00 47.18 175 GLY A CA 1
ATOM 1310 C C . GLY A 1 175 ? -3.368 -37.243 2.794 1.00 62.86 175 GLY A C 1
ATOM 1311 O O . GLY A 1 175 ? -3.032 -36.766 3.886 1.00 71.61 175 GLY A O 1
ATOM 1312 N N . ILE A 1 176 ? -2.858 -36.814 1.645 1.00 61.01 176 ILE A N 1
ATOM 1313 C CA . ILE A 1 176 ? -1.924 -35.701 1.580 1.00 54.07 176 ILE A CA 1
ATOM 1314 C C . ILE A 1 176 ? -2.552 -34.591 0.741 1.00 52.83 176 ILE A C 1
ATOM 1315 O O . ILE A 1 176 ? -3.603 -34.773 0.128 1.00 46.07 176 ILE A O 1
ATOM 1320 N N . GLY A 1 177 ? -1.909 -33.422 0.766 1.00 46.97 177 GLY A N 1
ATOM 1321 C CA . GLY A 1 177 ? -2.305 -32.216 0.040 1.00 51.43 177 GLY A CA 1
ATOM 1322 C C . GLY A 1 177 ? -3.158 -31.261 0.860 1.00 46.92 177 GLY A C 1
ATOM 1323 O O . GLY A 1 177 ? -3.938 -31.657 1.729 1.00 41.40 177 GLY A O 1
ATOM 1324 N N . GLN A 1 178 ? -3.015 -29.966 0.554 1.00 45.14 178 GLN A N 1
ATOM 1325 C CA . GLN A 1 178 ? -3.883 -28.938 1.119 1.00 46.87 178 GLN A CA 1
ATOM 1326 C C . GLN A 1 178 ? -3.754 -27.658 0.301 1.00 43.98 178 GLN A C 1
ATOM 1327 O O . GLN A 1 178 ? -2.790 -27.472 -0.451 1.00 44.95 178 GLN A O 1
ATOM 1333 N N . PHE A 1 179 ? -4.743 -26.768 0.474 1.00 46.19 179 PHE A N 1
ATOM 1334 C CA . PHE A 1 179 ? -4.776 -25.474 -0.205 1.00 43.98 179 PHE A CA 1
ATOM 1335 C C . PHE A 1 179 ? -4.019 -24.439 0.617 1.00 44.85 179 PHE A C 1
ATOM 1336 O O . PHE A 1 179 ? -4.382 -24.161 1.767 1.00 47.54 179 PHE A O 1
ATOM 1344 N N . ALA A 1 180 ? -2.991 -23.853 0.015 1.00 35.61 180 ALA A N 1
ATOM 1345 C CA . ALA A 1 180 ? -2.250 -22.762 0.621 1.00 38.30 180 ALA A CA 1
ATOM 1346 C C . ALA A 1 180 ? -2.745 -21.393 0.186 1.00 46.36 180 ALA A C 1
ATOM 1347 O O . ALA A 1 180 ? -2.663 -20.434 0.970 1.00 43.00 180 ALA A O 1
ATOM 1349 N N . SER A 1 181 ? -3.238 -21.270 -1.047 1.00 37.53 181 SER A N 1
ATOM 1350 C CA . SER A 1 181 ? -3.612 -19.972 -1.598 1.00 41.86 181 SER A CA 1
ATOM 1351 C C . SER A 1 181 ? -4.621 -20.174 -2.716 1.00 32.51 181 SER A C 1
ATOM 1352 O O . SER A 1 181 ? -4.672 -21.233 -3.345 1.00 33.09 181 SER A O 1
ATOM 1355 N N . VAL A 1 182 ? -5.387 -19.122 -2.982 1.00 33.83 182 VAL A N 1
ATOM 1356 C CA . VAL A 1 182 ? -6.516 -19.167 -3.895 1.00 32.47 182 VAL A CA 1
ATOM 1357 C C . VAL A 1 182 ? -6.558 -17.811 -4.590 1.00 38.02 182 VAL A C 1
ATOM 1358 O O . VAL A 1 182 ? -6.619 -16.779 -3.916 1.00 32.68 182 VAL A O 1
ATOM 1362 N N . SER A 1 183 ? -6.512 -17.807 -5.932 1.00 37.25 183 SER A N 1
ATOM 1363 C CA . SER A 1 183 ? -6.409 -16.594 -6.749 1.00 34.75 183 SER A CA 1
ATOM 1364 C C . SER A 1 183 ? -7.304 -16.707 -7.969 1.00 24.83 183 SER A C 1
ATOM 1365 O O . SER A 1 183 ? -7.270 -17.720 -8.669 1.00 30.95 183 SER A O 1
ATOM 1368 N N . GLY A 1 184 ? -8.117 -15.692 -8.230 1.00 29.25 184 GLY A N 1
ATOM 1369 C CA . GLY A 1 184 ? -8.838 -15.676 -9.492 1.00 39.87 184 GLY A CA 1
ATOM 1370 C C . GLY A 1 184 ? -7.858 -15.602 -10.652 1.00 31.53 184 GLY A C 1
ATOM 1371 O O . GLY A 1 184 ? -6.841 -14.913 -10.577 1.00 37.00 184 GLY A O 1
ATOM 1372 N N . ARG A 1 185 ? -8.150 -16.337 -11.735 1.00 29.32 185 ARG A N 1
ATOM 1373 C CA . ARG A 1 185 ? -7.279 -16.271 -12.918 1.00 42.17 185 ARG A CA 1
ATOM 1374 C C . ARG A 1 185 ? -7.114 -14.841 -13.453 1.00 39.41 185 ARG A C 1
ATOM 1375 O O . ARG A 1 185 ? -6.165 -14.583 -14.202 1.00 40.61 185 ARG A O 1
ATOM 1383 N N . TYR A 1 186 ? -8.038 -13.922 -13.122 1.00 37.97 186 TYR A N 1
ATOM 1384 C CA . TYR A 1 186 ? -7.874 -12.503 -13.450 1.00 42.60 186 TYR A CA 1
ATOM 1385 C C . TYR A 1 186 ? -6.609 -11.918 -12.833 1.00 43.04 186 TYR A C 1
ATOM 1386 O O . TYR A 1 186 ? -6.173 -10.840 -13.259 1.00 48.48 186 TYR A O 1
ATOM 1395 N N . TYR A 1 187 ? -6.016 -12.602 -11.846 1.00 33.76 187 TYR A N 1
ATOM 1396 C CA . TYR A 1 187 ? -4.763 -12.183 -11.227 1.00 42.61 187 TYR A CA 1
ATOM 1397 C C . TYR A 1 187 ? -3.622 -13.109 -11.620 1.00 32.82 187 TYR A C 1
ATOM 1398 O O . TYR A 1 187 ? -2.653 -12.652 -12.233 1.00 44.58 187 TYR A O 1
ATOM 1407 N N . ALA A 1 188 ? -3.732 -14.411 -11.340 1.00 39.58 188 ALA A N 1
ATOM 1408 C CA . ALA A 1 188 ? -2.640 -15.351 -11.574 1.00 42.06 188 ALA A CA 1
ATOM 1409 C C . ALA A 1 188 ? -2.453 -15.717 -13.041 1.00 37.74 188 ALA A C 1
ATOM 1410 O O . ALA A 1 188 ? -1.453 -16.372 -13.371 1.00 29.83 188 ALA A O 1
ATOM 1412 N N . MET A 1 189 ? -3.399 -15.370 -13.910 1.00 31.48 189 MET A N 1
ATOM 1413 C CA . MET A 1 189 ? -3.290 -15.760 -15.316 1.00 41.24 189 MET A CA 1
ATOM 1414 C C . MET A 1 189 ? -3.656 -14.604 -16.252 1.00 44.34 189 MET A C 1
ATOM 1415 O O . MET A 1 189 ? -4.290 -14.795 -17.301 1.00 43.14 189 MET A O 1
ATOM 1420 N N . ASP A 1 190 ? -3.237 -13.389 -15.897 1.00 42.92 190 ASP A N 1
ATOM 1421 C CA . ASP A 1 190 ? -3.245 -12.275 -16.841 1.00 53.38 190 ASP A CA 1
ATOM 1422 C C . ASP A 1 190 ? -2.197 -12.516 -17.932 1.00 34.16 190 ASP A C 1
ATOM 1423 O O . ASP A 1 190 ? -1.208 -13.224 -17.725 1.00 33.16 190 ASP A O 1
ATOM 1428 N N . ARG A 1 191 ? -2.431 -11.946 -19.116 1.00 40.14 191 ARG A N 1
ATOM 1429 C CA . ARG A 1 191 ? -1.433 -12.032 -20.186 1.00 52.62 191 ARG A CA 1
ATOM 1430 C C . ARG A 1 191 ? -1.218 -10.704 -20.902 1.00 52.78 191 ARG A C 1
ATOM 1431 O O . ARG A 1 191 ? -0.423 -10.656 -21.843 1.00 50.30 191 ARG A O 1
ATOM 1439 N N . ASP A 1 192 ? -1.901 -9.640 -20.497 1.00 50.42 192 ASP A N 1
ATOM 1440 C CA . ASP A 1 192 ? -1.754 -8.319 -21.093 1.00 49.41 192 ASP A CA 1
ATOM 1441 C C . ASP A 1 192 ? -0.806 -7.439 -20.290 1.00 56.69 192 ASP A C 1
ATOM 1442 O O . ASP A 1 192 ? -1.057 -6.239 -20.128 1.00 63.48 192 ASP A O 1
ATOM 1447 N N . LYS A 1 193 ? 0.279 -8.006 -19.763 1.00 53.22 193 LYS A N 1
ATOM 1448 C CA . LYS A 1 193 ? 1.301 -7.234 -19.054 1.00 60.11 193 LYS A CA 1
ATOM 1449 C C . LYS A 1 193 ? 0.682 -6.295 -18.009 1.00 63.85 193 LYS A C 1
ATOM 1450 O O . LYS A 1 193 ? 0.991 -5.103 -17.948 1.00 63.37 193 LYS A O 1
ATOM 1453 N N . ARG A 1 194 ? -0.204 -6.842 -17.177 1.00 56.66 194 ARG A N 1
ATOM 1454 C CA . ARG A 1 194 ? -0.854 -6.089 -16.105 1.00 50.32 194 ARG A CA 1
ATOM 1455 C C . ARG A 1 194 ? -0.293 -6.630 -14.793 1.00 52.53 194 ARG A C 1
ATOM 1456 O O . ARG A 1 194 ? -0.910 -7.451 -14.110 1.00 52.00 194 ARG A O 1
ATOM 1464 N N . TRP A 1 195 ? 0.897 -6.151 -14.443 1.00 49.21 195 TRP A N 1
ATOM 1465 C CA . TRP A 1 195 ? 1.671 -6.728 -13.354 1.00 54.87 195 TRP A CA 1
ATOM 1466 C C . TRP A 1 195 ? 1.195 -6.306 -11.969 1.00 52.81 195 TRP A C 1
ATOM 1467 O O . TRP A 1 195 ? 1.607 -6.939 -10.994 1.00 47.41 195 TRP A O 1
ATOM 1478 N N . GLU A 1 196 ? 0.349 -5.273 -11.844 1.00 44.96 196 GLU A N 1
ATOM 1479 C CA . GLU A 1 196 ? -0.278 -5.011 -10.549 1.00 49.59 196 GLU A CA 1
ATOM 1480 C C . GLU A 1 196 ? -1.180 -6.174 -10.150 1.00 59.97 196 GLU A C 1
ATOM 1481 O O . GLU A 1 196 ? -1.259 -6.540 -8.969 1.00 46.18 196 GLU A O 1
ATOM 1483 N N . ARG A 1 197 ? -1.855 -6.777 -11.138 1.00 59.01 197 ARG A N 1
ATOM 1484 C CA . ARG A 1 197 ? -2.717 -7.928 -10.885 1.00 51.62 197 ARG A CA 1
ATOM 1485 C C . ARG A 1 197 ? -1.895 -9.178 -10.586 1.00 49.81 197 ARG A C 1
ATOM 1486 O O . ARG A 1 197 ? -2.196 -9.924 -9.641 1.00 50.78 197 ARG A O 1
ATOM 1494 N N . GLU A 1 198 ? -0.849 -9.425 -11.381 1.00 42.70 198 GLU A N 1
ATOM 1495 C CA . GLU A 1 198 ? 0.026 -10.567 -11.121 1.00 45.35 198 GLU A CA 1
ATOM 1496 C C . GLU A 1 198 ? 0.589 -10.537 -9.701 1.00 41.75 198 GLU A C 1
ATOM 1497 O O . GLU A 1 198 ? 0.713 -11.583 -9.055 1.00 45.34 198 GLU A O 1
ATOM 1499 N N . GLU A 1 199 ? 0.932 -9.347 -9.198 1.00 50.07 199 GLU A N 1
ATOM 1500 C CA . GLU A 1 199 ? 1.594 -9.244 -7.896 1.00 54.85 199 GLU A CA 1
ATOM 1501 C C . GLU A 1 199 ? 0.727 -9.819 -6.771 1.00 40.87 199 GLU A C 1
ATOM 1502 O O . GLU A 1 199 ? 1.192 -10.644 -5.975 1.00 39.61 199 GLU A O 1
ATOM 1504 N N . LYS A 1 200 ? -0.537 -9.396 -6.688 1.00 42.78 200 LYS A N 1
ATOM 1505 C CA . LYS A 1 200 ? -1.412 -9.923 -5.639 1.00 44.63 200 LYS A CA 1
ATOM 1506 C C . LYS A 1 200 ? -1.350 -11.443 -5.595 1.00 48.25 200 LYS A C 1
ATOM 1507 O O . LYS A 1 200 ? -1.287 -12.045 -4.515 1.00 45.65 200 LYS A O 1
ATOM 1510 N N . ALA A 1 201 ? -1.347 -12.082 -6.769 1.00 44.23 201 ALA A N 1
ATOM 1511 C CA . ALA A 1 201 ? -1.257 -13.534 -6.819 1.00 48.47 201 ALA A CA 1
ATOM 1512 C C . ALA A 1 201 ? 0.106 -14.025 -6.339 1.00 46.19 201 ALA A C 1
ATOM 1513 O O . ALA A 1 201 ? 0.185 -15.011 -5.594 1.00 41.94 201 ALA A O 1
ATOM 1515 N N . TYR A 1 202 ? 1.190 -13.366 -6.761 1.00 47.63 202 TYR A N 1
ATOM 1516 C CA . TYR A 1 202 ? 2.511 -13.729 -6.252 1.00 51.38 202 TYR A CA 1
ATOM 1517 C C . TYR A 1 202 ? 2.522 -13.726 -4.728 1.00 52.03 202 TYR A C 1
ATOM 1518 O O . TYR A 1 202 ? 3.012 -14.665 -4.089 1.00 52.09 202 TYR A O 1
ATOM 1520 N N . ASN A 1 203 ? 1.960 -12.679 -4.130 1.00 47.06 203 ASN A N 1
ATOM 1521 C CA . ASN A 1 203 ? 2.076 -12.512 -2.685 1.00 59.66 203 ASN A CA 1
ATOM 1522 C C . ASN A 1 203 ? 1.305 -13.591 -1.936 1.00 59.24 203 ASN A C 1
ATOM 1523 O O . ASN A 1 203 ? 1.829 -14.202 -0.994 1.00 59.46 203 ASN A O 1
ATOM 1528 N N . ALA A 1 204 ? 0.065 -13.855 -2.350 1.00 52.38 204 ALA A N 1
ATOM 1529 C CA . ALA A 1 204 ? -0.708 -14.916 -1.712 1.00 54.44 204 ALA A CA 1
ATOM 1530 C C . ALA A 1 204 ? 0.053 -16.241 -1.740 1.00 52.53 204 ALA A C 1
ATOM 1531 O O . ALA A 1 204 ? 0.137 -16.947 -0.729 1.00 49.50 204 ALA A O 1
ATOM 1533 N N . ILE A 1 205 ? 0.628 -16.588 -2.889 1.00 56.26 205 ILE A N 1
ATOM 1534 C CA . ILE A 1 205 ? 1.344 -17.855 -3.033 1.00 57.06 205 ILE A CA 1
ATOM 1535 C C . ILE A 1 205 ? 2.425 -17.981 -1.960 1.00 52.63 205 ILE A C 1
ATOM 1536 O O . ILE A 1 205 ? 2.685 -19.084 -1.466 1.00 44.60 205 ILE A O 1
ATOM 1541 N N . ASN A 1 207 ? 4.198 -16.850 0.968 1.00 57.61 207 ASN A N 1
ATOM 1542 C CA . ASN A 1 207 ? 3.258 -16.435 2.016 1.00 64.02 207 ASN A CA 1
ATOM 1543 C C . ASN A 1 207 ? 3.601 -15.033 2.528 1.00 64.97 207 ASN A C 1
ATOM 1544 O O . ASN A 1 207 ? 4.137 -14.883 3.620 1.00 61.94 207 ASN A O 1
ATOM 1549 N N . PHE A 1 208 ? 3.312 -14.006 1.729 1.00 66.70 208 PHE A N 1
ATOM 1550 C CA . PHE A 1 208 ? 3.665 -12.631 2.078 1.00 58.38 208 PHE A CA 1
ATOM 1551 C C . PHE A 1 208 ? 2.384 -11.819 2.293 1.00 64.46 208 PHE A C 1
ATOM 1552 O O . PHE A 1 208 ? 1.336 -12.394 2.617 1.00 66.35 208 PHE A O 1
ATOM 1560 N N . ASP A 1 209 ? 2.458 -10.498 2.101 1.00 55.17 209 ASP A N 1
ATOM 1561 C CA . ASP A 1 209 ? 1.360 -9.615 2.490 1.00 63.85 209 ASP A CA 1
ATOM 1562 C C . ASP A 1 209 ? 0.143 -9.867 1.608 1.00 70.12 209 ASP A C 1
ATOM 1563 O O . ASP A 1 209 ? 0.190 -9.623 0.397 1.00 71.30 209 ASP A O 1
ATOM 1565 N N . ALA A 1 210 ? -0.955 -10.348 2.214 1.00 67.31 210 ALA A N 1
ATOM 1566 C CA . ALA A 1 210 ? -2.127 -10.718 1.426 1.00 63.50 210 ALA A CA 1
ATOM 1567 C C . ALA A 1 210 ? -3.326 -11.102 2.292 1.00 60.25 210 ALA A C 1
ATOM 1568 O O . ALA A 1 210 ? -3.157 -11.532 3.440 1.00 60.03 210 ALA A O 1
ATOM 1570 N N . PRO A 1 211 ? -4.550 -10.958 1.778 1.00 56.72 211 PRO A N 1
ATOM 1571 C CA . PRO A 1 211 ? -5.733 -11.349 2.553 1.00 52.35 211 PRO A CA 1
ATOM 1572 C C . PRO A 1 211 ? -5.658 -12.792 3.022 1.00 53.32 211 PRO A C 1
ATOM 1573 O O . PRO A 1 211 ? -5.058 -13.647 2.367 1.00 49.56 211 PRO A O 1
ATOM 1577 N N . THR A 1 212 ? -6.305 -13.060 4.165 1.00 54.16 212 THR A N 1
ATOM 1578 C CA . THR A 1 212 ? -6.264 -14.364 4.812 1.00 49.66 212 THR A CA 1
ATOM 1579 C C . THR A 1 212 ? -7.664 -14.781 5.237 1.00 45.71 212 THR A C 1
ATOM 1580 O O . THR A 1 212 ? -8.450 -13.961 5.716 1.00 45.48 212 THR A O 1
ATOM 1584 N N . TYR A 1 213 ? -7.964 -16.067 5.065 1.00 45.54 213 TYR A N 1
ATOM 1585 C CA . TYR A 1 213 ? -9.264 -16.628 5.398 1.00 42.67 213 TYR A CA 1
ATOM 1586 C C . TYR A 1 213 ? -9.040 -18.027 5.933 1.00 38.94 213 TYR A C 1
ATOM 1587 O O . TYR A 1 213 ? -7.997 -18.634 5.694 1.00 41.72 213 TYR A O 1
ATOM 1596 N N . ALA A 1 214 ? -10.030 -18.539 6.669 1.00 43.65 214 ALA A N 1
ATOM 1597 C CA . ALA A 1 214 ? -9.827 -19.799 7.384 1.00 36.86 214 ALA A CA 1
ATOM 1598 C C . ALA A 1 214 ? -9.948 -21.014 6.475 1.00 40.34 214 ALA A C 1
ATOM 1599 O O . ALA A 1 214 ? -9.367 -22.066 6.777 1.00 37.37 214 ALA A O 1
ATOM 1601 N N . THR A 1 215 ? -10.715 -20.906 5.387 1.00 39.38 215 THR A N 1
ATOM 1602 C CA . THR A 1 215 ? -10.782 -21.950 4.372 1.00 39.52 215 THR A CA 1
ATOM 1603 C C . THR A 1 215 ? -10.897 -21.324 2.989 1.00 35.81 215 THR A C 1
ATOM 1604 O O . THR A 1 215 ? -11.311 -20.167 2.831 1.00 32.11 215 THR A O 1
ATOM 1608 N N . ALA A 1 216 ? -10.526 -22.123 1.985 1.00 40.43 216 ALA A N 1
ATOM 1609 C CA . ALA A 1 216 ? -10.774 -21.761 0.592 1.00 27.83 216 ALA A CA 1
ATOM 1610 C C . ALA A 1 216 ? -12.239 -21.418 0.382 1.00 30.37 216 ALA A C 1
ATOM 1611 O O . ALA A 1 216 ? -12.575 -20.406 -0.242 1.00 34.17 216 ALA A O 1
ATOM 1613 N N . LYS A 1 217 ? -13.135 -22.262 0.913 1.00 35.30 217 LYS A N 1
ATOM 1614 C CA . LYS A 1 217 ? -14.562 -21.996 0.796 1.00 29.33 217 LYS A CA 1
ATOM 1615 C C . LYS A 1 217 ? -14.911 -20.626 1.368 1.00 35.19 217 LYS A C 1
ATOM 1616 O O . LYS A 1 217 ? -15.707 -19.888 0.776 1.00 30.96 217 LYS A O 1
ATOM 1622 N N . GLU A 1 218 ? -14.307 -20.256 2.504 1.00 36.34 218 GLU A N 1
ATOM 1623 C CA . GLU A 1 218 ? -14.688 -19.008 3.164 1.00 41.79 218 GLU A CA 1
ATOM 1624 C C . GLU A 1 218 ? -14.321 -17.793 2.308 1.00 41.50 218 GLU A C 1
ATOM 1625 O O . GLU A 1 218 ? -15.162 -16.913 2.059 1.00 35.96 218 GLU A O 1
ATOM 1631 N N . GLY A 1 219 ? -13.059 -17.712 1.880 1.00 34.56 219 GLY A N 1
ATOM 1632 C CA . GLY A 1 219 ? -12.640 -16.599 1.045 1.00 38.65 219 GLY A CA 1
ATOM 1633 C C . GLY A 1 219 ? -13.474 -16.476 -0.216 1.00 37.10 219 GLY A C 1
ATOM 1634 O O . GLY A 1 219 ? -13.913 -15.382 -0.585 1.00 37.73 219 GLY A O 1
ATOM 1635 N N . VAL A 1 220 ? -13.704 -17.600 -0.895 1.00 31.79 220 VAL A N 1
ATOM 1636 C CA . VAL A 1 220 ? -14.505 -17.577 -2.114 1.00 32.17 220 VAL A CA 1
ATOM 1637 C C . VAL A 1 220 ? -15.915 -17.077 -1.814 1.00 37.20 220 VAL A C 1
ATOM 1638 O O . VAL A 1 220 ? -16.484 -16.290 -2.578 1.00 29.49 220 VAL A O 1
ATOM 1642 N N . GLU A 1 221 ? -16.520 -17.546 -0.716 1.00 35.22 221 GLU A N 1
ATOM 1643 C CA . GLU A 1 221 ? -17.859 -17.071 -0.401 1.00 34.93 221 GLU A CA 1
ATOM 1644 C C . GLU A 1 221 ? -17.834 -15.586 -0.070 1.00 35.13 221 GLU A C 1
ATOM 1645 O O . GLU A 1 221 ? -18.768 -14.857 -0.422 1.00 36.77 221 GLU A O 1
ATOM 1651 N N . ALA A 1 222 ? -16.765 -15.123 0.584 1.00 34.97 222 ALA A N 1
ATOM 1652 C CA . ALA A 1 222 ? -16.600 -13.693 0.830 1.00 38.90 222 ALA A CA 1
ATOM 1653 C C . ALA A 1 222 ? -16.587 -12.911 -0.487 1.00 42.80 222 ALA A C 1
ATOM 1654 O O . ALA A 1 222 ? -17.271 -11.887 -0.630 1.00 38.06 222 ALA A O 1
ATOM 1656 N N . SER A 1 223 ? -15.831 -13.404 -1.472 1.00 37.64 223 SER A N 1
ATOM 1657 C CA . SER A 1 223 ? -15.806 -12.774 -2.789 1.00 38.11 223 SER A CA 1
ATOM 1658 C C . SER A 1 223 ? -17.210 -12.705 -3.391 1.00 37.36 223 SER A C 1
ATOM 1659 O O . SER A 1 223 ? -17.667 -11.630 -3.794 1.00 37.87 223 SER A O 1
ATOM 1662 N N . TYR A 1 224 ? -17.926 -13.835 -3.440 1.00 36.59 224 TYR A N 1
ATOM 1663 C CA . TYR A 1 224 ? -19.300 -13.812 -3.948 1.00 43.40 224 TYR A CA 1
ATOM 1664 C C . TYR A 1 224 ? -20.147 -12.735 -3.252 1.00 47.47 224 TYR A C 1
ATOM 1665 O O . TYR A 1 224 ? -20.803 -11.920 -3.915 1.00 47.50 224 TYR A O 1
ATOM 1674 N N . ASN A 1 225 ? -20.153 -12.715 -1.910 1.00 46.81 225 ASN A N 1
ATOM 1675 C CA . ASN A 1 225 ? -20.944 -11.720 -1.189 1.00 42.52 225 ASN A CA 1
ATOM 1676 C C . ASN A 1 225 ? -20.616 -10.297 -1.613 1.00 46.16 225 ASN A C 1
ATOM 1677 O O . ASN A 1 225 ? -21.416 -9.390 -1.364 1.00 46.24 225 ASN A O 1
ATOM 1682 N N . GLU A 1 226 ? -19.444 -10.075 -2.215 1.00 49.99 226 GLU A N 1
ATOM 1683 C CA . GLU A 1 226 ? -19.024 -8.763 -2.690 1.00 52.84 226 GLU A CA 1
ATOM 1684 C C . GLU A 1 226 ? -19.189 -8.612 -4.202 1.00 44.74 226 GLU A C 1
ATOM 1685 O O . GLU A 1 226 ? -18.535 -7.758 -4.804 1.00 50.51 226 GLU A O 1
ATOM 1691 N N . GLY A 1 227 ? -20.036 -9.429 -4.824 1.00 37.93 227 GLY A N 1
ATOM 1692 C CA . GLY A 1 227 ? -20.317 -9.323 -6.245 1.00 45.32 227 GLY A CA 1
ATOM 1693 C C . GLY A 1 227 ? -19.243 -9.849 -7.180 1.00 45.15 227 GLY A C 1
ATOM 1694 O O . GLY A 1 227 ? -19.348 -9.646 -8.396 1.00 40.47 227 GLY A O 1
ATOM 1695 N N . LEU A 1 228 ? -18.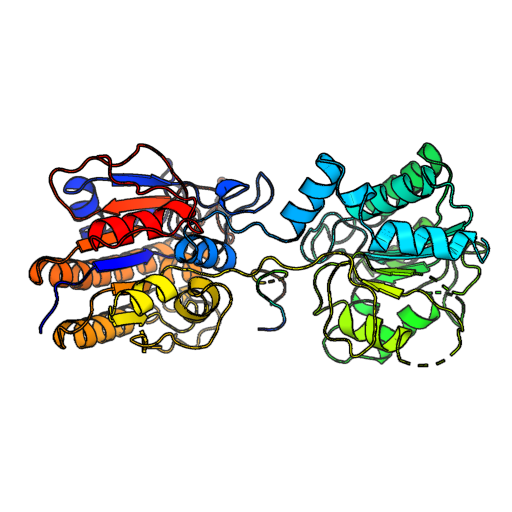225 -10.528 -6.665 1.00 42.58 228 LEU A N 1
ATOM 1696 C CA . LEU A 1 228 ? -17.078 -10.964 -7.453 1.00 41.13 228 LEU A CA 1
ATOM 1697 C C . LEU A 1 228 ? -17.079 -12.488 -7.590 1.00 42.05 228 LEU A C 1
ATOM 1698 O O . LEU A 1 228 ? -16.968 -13.200 -6.588 1.00 33.68 228 LEU A O 1
ATOM 1703 N N . THR A 1 229 ? -17.175 -12.980 -8.837 1.00 38.65 229 THR A N 1
ATOM 1704 C CA . THR A 1 229 ? -17.192 -14.406 -9.140 1.00 38.36 229 THR A CA 1
ATOM 1705 C C . THR A 1 229 ? -15.771 -14.973 -9.255 1.00 34.28 229 THR A C 1
ATOM 1706 O O . THR A 1 229 ? -14.771 -14.281 -9.032 1.00 32.16 229 THR A O 1
ATOM 1710 N N . ASP A 1 230 ? -15.685 -16.254 -9.636 1.00 37.40 230 ASP A N 1
ATOM 1711 C CA . ASP A 1 230 ? -14.442 -17.028 -9.524 1.00 34.96 230 ASP A CA 1
ATOM 1712 C C . ASP A 1 230 ? -13.275 -16.350 -10.220 1.00 35.26 230 ASP A C 1
ATOM 1713 O O . ASP A 1 230 ? -12.162 -16.296 -9.681 1.00 32.05 230 ASP A O 1
ATOM 1718 N N . GLU A 1 231 ? -13.495 -15.908 -11.468 1.00 31.29 231 GLU A N 1
ATOM 1719 C CA . GLU A 1 231 ? -12.416 -15.330 -12.264 1.00 34.22 231 GLU A CA 1
ATOM 1720 C C . GLU A 1 231 ? -11.794 -14.144 -11.546 1.00 34.05 231 GLU A C 1
ATOM 1721 O O . GLU A 1 231 ? -10.573 -13.953 -11.565 1.00 29.54 231 GLU A O 1
ATOM 1727 N N . PHE A 1 232 ? -12.623 -13.354 -10.878 1.00 33.82 232 PHE A N 1
ATOM 1728 C CA . PHE A 1 232 ? -12.199 -12.100 -10.276 1.00 36.70 232 PHE A CA 1
ATOM 1729 C C . PHE A 1 232 ? -11.902 -12.22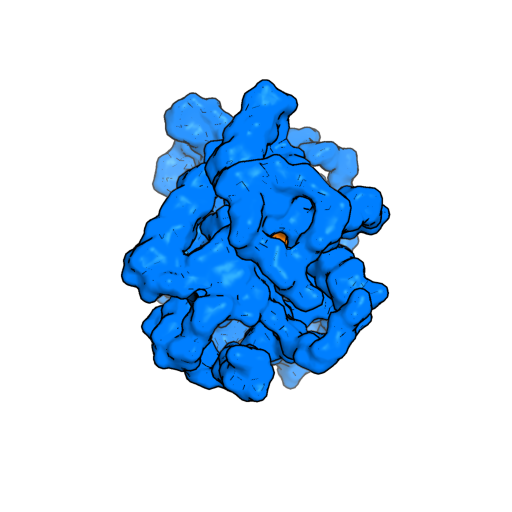9 -8.782 1.00 43.61 232 PHE A C 1
ATOM 1730 O O . PHE A 1 232 ? -11.812 -11.216 -8.089 1.00 36.89 232 PHE A O 1
ATOM 1738 N N . VAL A 1 233 ? -11.727 -13.449 -8.277 1.00 42.27 233 VAL A N 1
ATOM 1739 C CA . VAL A 1 233 ? -11.503 -13.643 -6.846 1.00 42.44 233 VAL A CA 1
ATOM 1740 C C . VAL A 1 233 ? -10.166 -13.018 -6.463 1.00 37.73 233 VAL A C 1
ATOM 1741 O O . VAL A 1 233 ? -9.120 -13.366 -7.020 1.00 35.35 233 VAL A O 1
ATOM 1745 N N . VAL A 1 234 ? -10.203 -12.090 -5.508 1.00 42.77 234 VAL A N 1
ATOM 1746 C CA . VAL A 1 234 ? -8.974 -11.459 -5.011 1.00 38.86 234 VAL A CA 1
ATOM 1747 C C . VAL A 1 234 ? -8.106 -12.504 -4.331 1.00 36.18 234 VAL A C 1
ATOM 1748 O O . VAL A 1 234 ? -8.606 -13.241 -3.452 1.00 35.97 234 VAL A O 1
ATOM 1752 N N . PRO A 1 235 ? -6.813 -12.586 -4.651 1.00 35.73 235 PRO A N 1
ATOM 1753 C CA . PRO A 1 235 ? -5.963 -13.618 -4.049 1.00 31.80 235 PRO A CA 1
ATOM 1754 C C . PRO A 1 235 ? -5.981 -13.575 -2.531 1.00 44.88 235 PRO A C 1
ATOM 1755 O O . PRO A 1 235 ? -6.118 -12.514 -1.916 1.00 36.06 235 PRO A O 1
ATOM 1759 N N . PHE A 1 236 ? -5.821 -14.752 -1.928 1.00 41.62 236 PHE A N 1
ATOM 1760 C CA . PHE A 1 236 ? -5.844 -14.855 -0.478 1.00 48.40 236 PHE A CA 1
ATOM 1761 C C . PHE A 1 236 ? -5.166 -16.149 -0.061 1.00 44.29 236 PHE A C 1
ATOM 1762 O O . PHE A 1 236 ? -5.036 -17.090 -0.849 1.00 43.17 236 PHE A O 1
ATOM 1770 N N . ILE A 1 237 ? -4.705 -16.156 1.192 1.00 43.79 237 ILE A N 1
ATOM 1771 C CA . ILE A 1 237 ? -4.036 -17.286 1.830 1.00 50.81 237 ILE A CA 1
ATOM 1772 C C . ILE A 1 237 ? -5.054 -18.048 2.662 1.00 48.01 237 ILE A C 1
ATOM 1773 O O . ILE A 1 237 ? -5.998 -17.466 3.211 1.00 47.89 237 ILE A O 1
ATOM 1778 N N . VAL A 1 238 ? -4.856 -19.354 2.789 1.00 45.00 238 VAL A N 1
ATOM 1779 C CA . VAL A 1 238 ? -5.690 -20.159 3.672 1.00 48.38 238 VAL A CA 1
ATOM 1780 C C . VAL A 1 238 ? -4.986 -20.265 5.017 1.00 56.26 238 VAL A C 1
ATOM 1781 O O . VAL A 1 238 ? -3.807 -20.644 5.088 1.00 47.22 238 VAL A O 1
ATOM 1785 N N . GLU A 1 239 ? -5.723 -19.958 6.084 1.00 47.77 239 GLU A N 1
ATOM 1786 C CA . GLU A 1 239 ? -5.112 -19.721 7.387 1.00 53.60 239 GLU A CA 1
ATOM 1787 C C . GLU A 1 239 ? -4.419 -20.980 7.896 1.00 43.37 239 GLU A C 1
ATOM 1788 O O . GLU A 1 239 ? -4.981 -22.078 7.849 1.00 41.09 239 GLU A O 1
ATOM 1794 N N . ASN A 1 240 ? -3.186 -20.818 8.373 1.00 50.22 240 ASN A N 1
ATOM 1795 C CA . ASN A 1 240 ? -2.367 -21.899 8.920 1.00 53.13 240 ASN A CA 1
ATOM 1796 C C . ASN A 1 240 ? -2.070 -22.994 7.903 1.00 45.18 240 ASN A C 1
ATOM 1797 O O . ASN A 1 240 ? -1.576 -24.062 8.282 1.00 52.70 240 ASN A O 1
ATOM 1802 N N . GLN A 1 241 ? -2.359 -22.773 6.620 1.00 49.70 241 GLN A N 1
ATOM 1803 C CA . GLN A 1 241 ? -2.208 -23.819 5.613 1.00 52.59 241 GLN A CA 1
ATOM 1804 C C . GLN A 1 241 ? -1.098 -23.540 4.607 1.00 56.80 241 GLN A C 1
ATOM 1805 O O . GLN A 1 241 ? -0.742 -24.441 3.834 1.00 48.71 241 GLN A O 1
ATOM 1811 N N . ASN A 1 242 ? -0.524 -22.338 4.626 1.00 53.99 242 ASN A N 1
ATOM 1812 C CA . ASN A 1 242 ? 0.524 -21.919 3.703 1.00 56.74 242 ASN A CA 1
ATOM 1813 C C . ASN A 1 242 ? 1.797 -21.623 4.501 1.00 63.71 242 ASN A C 1
ATOM 1814 O O . ASN A 1 242 ? 1.935 -20.551 5.099 1.00 56.19 242 ASN A O 1
ATOM 1819 N N . ASP A 1 243 ? 2.744 -22.562 4.489 1.00 70.22 243 ASP A N 1
ATOM 1820 C CA . ASP A 1 243 ? 4.015 -22.402 5.184 1.00 73.19 243 ASP A CA 1
ATOM 1821 C C . ASP A 1 243 ? 5.115 -21.799 4.296 1.00 79.30 243 ASP A C 1
ATOM 1822 O O . ASP A 1 243 ? 6.305 -21.967 4.601 1.00 67.85 243 ASP A O 1
ATOM 1827 N N . GLY A 1 244 ? 4.747 -21.102 3.215 1.00 70.12 244 GLY A N 1
ATOM 1828 C CA . GLY A 1 244 ? 5.722 -20.442 2.361 1.00 65.65 244 GLY A CA 1
ATOM 1829 C C . GLY A 1 244 ? 6.562 -21.398 1.532 1.00 73.27 244 GLY A C 1
ATOM 1830 O O . GLY A 1 244 ? 6.504 -22.618 1.730 1.00 64.48 244 GLY A O 1
ATOM 1831 N N . VAL A 1 245 ? 7.344 -20.858 0.594 1.00 64.70 245 VAL A N 1
ATOM 1832 C CA . VAL A 1 245 ? 8.226 -21.681 -0.238 1.00 63.81 245 VAL A CA 1
ATOM 1833 C C . VAL A 1 245 ? 9.673 -21.271 0.012 1.00 59.49 245 VAL A C 1
ATOM 1834 O O . VAL A 1 245 ? 9.971 -20.079 0.078 1.00 64.01 245 VAL A O 1
ATOM 1838 N N . VAL A 1 251 ? 8.193 -27.590 -6.942 1.00 49.34 251 VAL A N 1
ATOM 1839 C CA . VAL A 1 251 ? 7.114 -26.848 -7.596 1.00 59.35 251 VAL A CA 1
ATOM 1840 C C . VAL A 1 251 ? 6.779 -27.365 -9.000 1.00 54.39 251 VAL A C 1
ATOM 1841 O O . VAL A 1 251 ? 7.649 -27.451 -9.874 1.00 52.86 251 VAL A O 1
ATOM 1845 N N . ILE A 1 252 ? 5.501 -27.674 -9.215 1.00 50.01 252 ILE A N 1
ATOM 1846 C CA . ILE A 1 252 ? 4.990 -28.108 -10.511 1.00 47.64 252 ILE A CA 1
ATOM 1847 C C . ILE A 1 252 ? 3.840 -27.191 -10.923 1.00 53.74 252 ILE A C 1
ATOM 1848 O O . ILE A 1 252 ? 2.952 -26.887 -10.116 1.00 44.52 252 ILE A O 1
ATOM 1853 N N . PHE A 1 253 ? 3.868 -26.751 -12.178 1.00 37.90 253 PHE A N 1
ATOM 1854 C CA . PHE A 1 253 ? 2.845 -25.897 -12.767 1.00 39.68 253 PHE A CA 1
ATOM 1855 C C . PHE A 1 253 ? 2.142 -26.765 -13.805 1.00 46.48 253 PHE A C 1
ATOM 1856 O O . PHE A 1 253 ? 2.745 -27.112 -14.828 1.00 46.20 253 PHE A O 1
ATOM 1864 N N . TYR A 1 254 ? 0.900 -27.180 -13.529 1.00 34.17 254 TYR A N 1
ATOM 1865 C CA . TYR A 1 254 ? 0.288 -28.190 -14.393 1.00 32.75 254 TYR A CA 1
ATOM 1866 C C . TYR A 1 254 ? -0.531 -27.598 -15.535 1.00 28.17 254 TYR A C 1
ATOM 1867 O O . TYR A 1 254 ? -1.130 -28.365 -16.298 1.00 33.92 254 TYR A O 1
ATOM 1876 N N . ASN A 1 255 ? -0.540 -26.272 -15.699 1.00 32.12 255 ASN A N 1
ATOM 1877 C CA . ASN A 1 255 ? -1.084 -25.678 -16.913 1.00 27.87 255 ASN A CA 1
ATOM 1878 C C . ASN A 1 255 ? -0.243 -26.106 -18.111 1.00 38.50 255 ASN A C 1
ATOM 1879 O O . ASN A 1 255 ? 0.990 -26.144 -18.034 1.00 40.25 255 ASN A O 1
ATOM 1884 N N . PHE A 1 256 ? -0.906 -26.418 -19.232 1.00 35.02 256 PHE A N 1
ATOM 1885 C CA . PHE A 1 256 ? -0.203 -26.827 -20.449 1.00 28.92 256 PHE A CA 1
ATOM 1886 C C . PHE A 1 256 ? -0.282 -25.804 -21.578 1.00 27.41 256 PHE A C 1
ATOM 1887 O O . PHE A 1 256 ? 0.289 -26.051 -22.648 1.00 41.30 256 PHE A O 1
ATOM 1895 N N . ARG A 1 257 ? -0.965 -24.669 -21.377 1.00 25.30 257 ARG A N 1
ATOM 1896 C CA . ARG A 1 257 ? -1.060 -23.566 -22.334 1.00 31.24 257 ARG A CA 1
ATOM 1897 C C . ARG A 1 257 ? -0.191 -22.393 -21.878 1.00 41.13 257 ARG A C 1
ATOM 1898 O O . ARG A 1 257 ? -0.457 -21.817 -20.813 1.00 32.14 257 ARG A O 1
ATOM 1906 N N . PRO A 1 258 ? 0.840 -21.996 -22.642 1.00 46.76 258 PRO A N 1
ATOM 1907 C CA . PRO A 1 258 ? 1.765 -20.947 -22.160 1.00 29.40 258 PRO A CA 1
ATOM 1908 C C . PRO A 1 258 ? 1.221 -19.529 -22.035 1.00 32.86 258 PRO A C 1
ATOM 1909 O O . PRO A 1 258 ? 1.663 -18.807 -21.131 1.00 37.98 258 PRO A O 1
ATOM 1913 N N . ASP A 1 259 ? 0.303 -19.075 -22.892 1.00 34.87 259 ASP A N 1
ATOM 1914 C CA . ASP A 1 259 ? 0.101 -17.629 -23.000 1.00 35.39 259 ASP A CA 1
ATOM 1915 C C . ASP A 1 259 ? -0.405 -16.997 -21.698 1.00 40.71 259 ASP A C 1
ATOM 1916 O O . ASP A 1 259 ? -0.097 -15.828 -21.419 1.00 37.97 259 ASP A O 1
ATOM 1921 N N . ARG A 1 260 ? -1.181 -17.730 -20.892 1.00 39.43 260 ARG A N 1
ATOM 1922 C CA . ARG A 1 260 ? -1.701 -17.171 -19.652 1.00 32.89 260 ARG A CA 1
ATOM 1923 C C . ARG A 1 260 ? -0.933 -17.635 -18.416 1.00 37.27 260 ARG A C 1
ATOM 1924 O O . ARG A 1 260 ? -1.180 -17.114 -17.318 1.00 34.72 260 ARG A O 1
ATOM 1932 N N . ALA A 1 261 ? 0.009 -18.561 -18.569 1.00 31.12 261 ALA A N 1
ATOM 1933 C CA . ALA A 1 261 ? 0.863 -18.987 -17.474 1.00 30.10 261 ALA A CA 1
ATOM 1934 C C . ALA A 1 261 ? 2.204 -18.267 -17.462 1.00 54.99 261 ALA A C 1
ATOM 1935 O O . ALA A 1 261 ? 2.904 -18.316 -16.442 1.00 57.86 261 ALA A O 1
ATOM 1937 N N . ALA A 1 262 ? 2.560 -17.588 -18.559 1.00 47.84 262 ALA A N 1
ATOM 1938 C CA . ALA A 1 262 ? 3.922 -17.092 -18.731 1.00 53.07 262 ALA A CA 1
ATOM 1939 C C . ALA A 1 262 ? 4.237 -15.966 -17.751 1.00 51.71 262 ALA A C 1
ATOM 1940 O O . ALA A 1 262 ? 5.249 -16.022 -17.038 1.00 49.16 262 ALA A O 1
ATOM 1942 N N . GLN A 1 263 ? 3.378 -14.937 -17.702 1.00 46.33 263 GLN A N 1
ATOM 1943 C CA . GLN A 1 263 ? 3.651 -13.756 -16.877 1.00 44.93 263 GLN A CA 1
ATOM 1944 C C . GLN A 1 263 ? 3.832 -14.123 -15.410 1.00 52.19 263 GLN A C 1
ATOM 1945 O O . GLN A 1 263 ? 4.695 -13.560 -14.725 1.00 54.92 263 GLN A O 1
ATOM 1951 N N . LEU A 1 264 ? 2.989 -15.025 -14.893 1.00 49.80 264 LEU A N 1
ATOM 1952 C CA . LEU A 1 264 ? 3.154 -15.481 -13.516 1.00 52.72 264 LEU A CA 1
ATOM 1953 C C . LEU A 1 264 ? 4.387 -16.364 -13.376 1.00 54.35 264 LEU A C 1
ATOM 1954 O O . LEU A 1 264 ? 5.066 -16.339 -12.342 1.00 52.44 264 LEU A O 1
ATOM 1959 N N . SER A 1 265 ? 4.676 -17.171 -14.398 1.00 46.04 265 SER A N 1
ATOM 1960 C CA . SER A 1 265 ? 5.892 -17.971 -14.385 1.00 54.00 265 SER A CA 1
ATOM 1961 C C . SER A 1 265 ? 7.129 -17.089 -14.355 1.00 58.36 265 SER A C 1
ATOM 1962 O O . SER A 1 265 ? 8.176 -17.510 -13.849 1.00 70.53 265 SER A O 1
ATOM 1965 N N . GLU A 1 266 ? 7.029 -15.869 -14.893 1.00 59.31 266 GLU A N 1
ATOM 1966 C CA . GLU A 1 266 ? 8.175 -14.963 -14.929 1.00 64.10 266 GLU A CA 1
ATOM 1967 C C . GLU A 1 266 ? 8.342 -14.223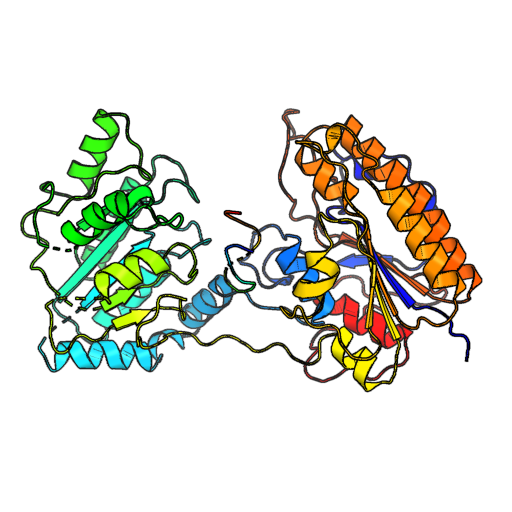 -13.604 1.00 67.30 266 GLU A C 1
ATOM 1968 O O . GLU A 1 266 ? 9.465 -14.078 -13.110 1.00 71.00 266 GLU A O 1
ATOM 1970 N N . ILE A 1 267 ? 7.240 -13.755 -13.015 1.00 63.05 267 ILE A N 1
ATOM 1971 C CA . ILE A 1 267 ? 7.306 -13.145 -11.689 1.00 61.42 267 ILE A CA 1
ATOM 1972 C C . ILE A 1 267 ? 7.945 -14.109 -10.694 1.00 56.31 267 ILE A C 1
ATOM 1973 O O . ILE A 1 267 ? 8.944 -13.787 -10.040 1.00 61.72 267 ILE A O 1
ATOM 1975 N N . PHE A 1 268 ? 7.384 -15.313 -10.572 1.00 55.75 268 PHE A N 1
ATOM 1976 C CA . PHE A 1 268 ? 7.905 -16.278 -9.604 1.00 61.11 268 PHE A CA 1
ATOM 1977 C C . PHE A 1 268 ? 9.363 -16.597 -9.897 1.00 61.40 268 PHE A C 1
ATOM 1978 O O . PHE A 1 268 ? 10.217 -16.543 -9.004 1.00 62.90 268 PHE A O 1
ATOM 1986 N N . ALA A 1 269 ? 9.669 -16.909 -11.154 1.00 55.57 269 ALA A N 1
ATOM 1987 C CA . ALA A 1 269 ? 11.028 -17.304 -11.505 1.00 66.18 269 ALA A CA 1
ATOM 1988 C C . ALA A 1 269 ? 11.989 -16.123 -11.393 1.00 72.45 269 ALA A C 1
ATOM 1989 O O . ALA A 1 269 ? 13.031 -16.216 -10.732 1.00 71.23 269 ALA A O 1
ATOM 1991 N N . ASN A 1 270 ? 11.653 -15.001 -12.024 1.00 74.20 270 ASN A N 1
ATOM 1992 C CA . ASN A 1 270 ? 12.526 -13.833 -12.035 1.00 61.98 270 ASN A CA 1
ATOM 1993 C C . ASN A 1 270 ? 12.525 -13.161 -10.674 1.00 63.21 270 ASN A C 1
ATOM 1994 O O . ASN A 1 270 ? 12.789 -11.964 -10.573 1.00 76.50 270 ASN A O 1
ATOM 1996 N N . GLN A 1 280 ? 13.512 -14.505 -2.125 1.00 51.99 280 GLN A N 1
ATOM 1997 C CA . GLN A 1 280 ? 14.587 -15.195 -2.836 1.00 62.01 280 GLN A CA 1
ATOM 1998 C C . GLN A 1 280 ? 14.815 -16.588 -2.260 1.00 62.42 280 GLN A C 1
ATOM 1999 O O . GLN A 1 280 ? 15.169 -16.725 -1.095 1.00 62.42 280 GLN A O 1
ATOM 2001 N N . VAL A 1 281 ? 14.620 -17.616 -3.082 1.00 59.12 281 VAL A N 1
ATOM 2002 C CA . VAL A 1 281 ? 14.680 -19.005 -2.637 1.00 68.82 281 VAL A CA 1
ATOM 2003 C C . VAL A 1 281 ? 15.922 -19.654 -3.237 1.00 70.30 281 VAL A C 1
ATOM 2004 O O . VAL A 1 281 ? 16.472 -19.186 -4.239 1.00 68.77 281 VAL A O 1
ATOM 2008 N N . LYS A 1 282 ? 16.367 -20.754 -2.613 1.00 70.12 282 LYS A N 1
ATOM 2009 C CA . LYS A 1 282 ? 17.573 -21.461 -3.031 1.00 66.66 282 LYS A CA 1
ATOM 2010 C C . LYS A 1 282 ? 17.318 -22.958 -3.136 1.00 68.22 282 LYS A C 1
ATOM 2011 O O . LYS A 1 282 ? 16.663 -23.552 -2.270 1.00 72.37 282 LYS A O 1
ATOM 2013 N N . ASP A 1 283 ? 17.862 -23.560 -4.199 1.00 66.29 283 ASP A N 1
ATOM 2014 C CA . ASP A 1 283 ? 17.755 -24.999 -4.463 1.00 64.43 283 ASP A CA 1
ATOM 2015 C C . ASP A 1 283 ? 16.332 -25.393 -4.877 1.00 65.07 283 ASP A C 1
ATOM 2016 O O . ASP A 1 283 ? 15.807 -26.432 -4.461 1.00 54.95 283 ASP A O 1
ATOM 2021 N N . LEU A 1 284 ? 15.721 -24.576 -5.732 1.00 61.69 284 LEU A N 1
ATOM 2022 C CA . LEU A 1 284 ? 14.321 -24.737 -6.115 1.00 65.95 284 LEU A CA 1
ATOM 2023 C C . LEU A 1 284 ? 14.191 -25.536 -7.409 1.00 61.27 284 LEU A C 1
ATOM 2024 O O . LEU A 1 284 ? 14.689 -25.114 -8.459 1.00 61.30 284 LEU A O 1
ATOM 2029 N N . PHE A 1 285 ? 13.507 -26.679 -7.325 1.00 61.16 285 PHE A N 1
ATOM 2030 C CA . PHE A 1 285 ? 13.119 -27.477 -8.487 1.00 66.28 285 PHE A CA 1
ATOM 2031 C C . PHE A 1 285 ? 11.811 -26.924 -9.057 1.00 67.54 285 PHE A C 1
ATOM 2032 O O . PHE A 1 285 ? 10.777 -26.941 -8.374 1.00 68.03 285 PHE A O 1
ATOM 2040 N N . TYR A 1 286 ? 11.853 -26.441 -10.306 1.00 68.06 286 TYR A N 1
ATOM 2041 C CA . TYR A 1 286 ? 10.719 -25.771 -10.944 1.00 65.47 286 TYR A CA 1
ATOM 2042 C C . TYR A 1 286 ? 10.432 -26.407 -12.296 1.00 62.45 286 TYR A C 1
ATOM 2043 O O . TYR A 1 286 ? 11.261 -26.334 -13.212 1.00 61.66 286 TYR A O 1
ATOM 2052 N N . ALA A 1 287 ? 9.247 -26.997 -12.424 1.00 66.08 287 ALA A N 1
ATOM 2053 C CA . ALA A 1 287 ? 8.809 -27.662 -13.640 1.00 61.70 287 ALA A CA 1
ATOM 2054 C C . ALA A 1 287 ? 7.526 -27.021 -14.150 1.00 61.85 287 ALA A C 1
ATOM 2055 O O . ALA A 1 287 ? 6.731 -26.484 -13.372 1.00 58.45 287 ALA A O 1
ATOM 2057 N N . THR A 1 288 ? 7.339 -27.075 -15.469 1.00 51.78 288 THR A N 1
ATOM 2058 C CA . THR A 1 288 ? 6.078 -26.735 -16.109 1.00 52.87 288 THR A CA 1
ATOM 2059 C C . THR A 1 288 ? 5.643 -27.908 -16.973 1.00 52.28 288 THR A C 1
ATOM 2060 O O . THR A 1 288 ? 6.480 -28.552 -17.618 1.00 51.00 288 THR A O 1
ATOM 2064 N N . PHE A 1 289 ? 4.333 -28.192 -16.972 1.00 42.88 289 PHE A N 1
ATOM 2065 C CA . PHE A 1 289 ? 3.814 -29.309 -17.764 1.00 49.40 289 PHE A CA 1
ATOM 2066 C C . PHE A 1 289 ? 4.294 -29.218 -19.209 1.00 35.77 289 PHE A C 1
ATOM 2067 O O . PHE A 1 289 ? 4.582 -30.238 -19.842 1.00 28.80 289 PHE A O 1
ATOM 2075 N N . THR A 1 290 ? 4.396 -27.999 -19.732 1.00 44.14 290 THR A N 1
ATOM 2076 C CA . THR A 1 290 ? 4.907 -27.746 -21.071 1.00 54.97 290 THR A CA 1
ATOM 2077 C C . THR A 1 290 ? 5.775 -26.493 -21.031 1.00 52.80 290 THR A C 1
ATOM 2078 O O . THR A 1 290 ? 5.677 -25.670 -20.116 1.00 42.98 290 THR A O 1
ATOM 2082 N N . LYS A 1 291 ? 6.616 -26.345 -22.052 1.00 54.17 291 LYS A N 1
ATOM 2083 C CA . LYS A 1 291 ? 7.553 -25.232 -22.099 1.00 50.12 291 LYS A CA 1
ATOM 2084 C C . LYS A 1 291 ? 6.794 -23.945 -22.390 1.00 45.50 291 LYS A C 1
ATOM 2085 O O . LYS A 1 291 ? 6.070 -23.865 -23.386 1.00 48.61 291 LYS A O 1
ATOM 2091 N N . TYR A 1 292 ? 6.930 -22.946 -21.515 1.00 52.20 292 TYR A N 1
ATOM 2092 C CA . TYR A 1 292 ? 6.326 -21.637 -21.734 1.00 49.64 292 TYR A CA 1
ATOM 2093 C C . TYR A 1 292 ? 7.373 -20.660 -22.262 1.00 50.47 292 TYR A C 1
ATOM 2094 O O . TYR A 1 292 ? 8.582 -20.897 -22.190 1.00 50.45 292 TYR A O 1
ATOM 2103 N N . ASN A 1 293 ? 6.884 -19.520 -22.752 1.00 50.70 293 ASN A N 1
ATOM 2104 C CA . ASN A 1 293 ? 7.750 -18.419 -23.174 1.00 63.65 293 ASN A CA 1
ATOM 2105 C C . ASN A 1 293 ? 7.896 -17.433 -22.013 1.00 61.01 293 ASN A C 1
ATOM 2106 O O . ASN A 1 293 ? 7.401 -16.304 -22.031 1.00 59.77 293 ASN A O 1
ATOM 2108 N N . ASP A 1 294 ? 8.595 -17.904 -20.977 1.00 63.12 294 ASP A N 1
ATOM 2109 C CA . ASP A 1 294 ? 8.721 -17.185 -19.712 1.00 68.71 294 ASP A CA 1
ATOM 2110 C C . ASP A 1 294 ? 10.157 -16.793 -19.383 1.00 72.97 294 ASP A C 1
ATOM 2111 O O . ASP A 1 294 ? 10.385 -16.157 -18.346 1.00 68.61 294 ASP A O 1
ATOM 2116 N N . ASN A 1 295 ? 11.123 -17.158 -20.227 1.00 76.35 295 ASN A N 1
ATOM 2117 C CA . ASN A 1 295 ? 12.530 -16.801 -20.059 1.00 67.33 295 ASN A CA 1
ATOM 2118 C C . ASN A 1 295 ? 13.031 -17.189 -18.663 1.00 75.30 295 ASN A C 1
ATOM 2119 O O . ASN A 1 295 ? 13.336 -16.345 -17.818 1.00 78.50 295 ASN A O 1
ATOM 2121 N N . ILE A 1 296 ? 13.090 -18.503 -18.452 1.00 67.39 296 ILE A N 1
ATOM 2122 C CA . ILE A 1 296 ? 13.743 -19.092 -17.282 1.00 69.48 296 ILE A CA 1
ATOM 2123 C C . ILE A 1 296 ? 13.947 -20.572 -17.566 1.00 71.20 296 ILE A C 1
ATOM 2124 O O . ILE A 1 296 ? 13.286 -21.146 -18.437 1.00 70.86 296 ILE A O 1
ATOM 2129 N N . ASP A 1 297 ? 14.858 -21.195 -16.825 1.00 76.40 297 ASP A N 1
ATOM 2130 C CA . ASP A 1 297 ? 15.224 -22.592 -17.040 1.00 79.44 297 ASP A CA 1
ATOM 2131 C C . ASP A 1 297 ? 14.352 -23.476 -16.158 1.00 67.63 297 ASP A C 1
ATOM 2132 O O . ASP A 1 297 ? 14.533 -23.519 -14.935 1.00 73.27 297 ASP A O 1
ATOM 2134 N N . ALA A 1 298 ? 13.414 -24.189 -16.777 1.00 59.43 298 ALA A N 1
ATOM 2135 C CA . ALA A 1 298 ? 12.523 -25.089 -16.066 1.00 55.65 298 ALA A CA 1
ATOM 2136 C C . ALA A 1 298 ? 12.580 -26.481 -16.680 1.00 53.60 298 ALA A C 1
ATOM 2137 O O . ALA A 1 298 ? 12.754 -26.637 -17.893 1.00 64.45 298 ALA A O 1
ATOM 2139 N N . ALA A 1 299 ? 12.450 -27.496 -15.830 1.00 48.35 299 ALA A N 1
ATOM 2140 C CA . ALA A 1 299 ? 12.221 -28.845 -16.323 1.00 50.59 299 ALA A CA 1
ATOM 2141 C C . ALA A 1 299 ? 10.854 -28.908 -16.989 1.00 62.09 299 ALA A C 1
ATOM 2142 O O . ALA A 1 299 ? 9.877 -28.332 -16.494 1.00 50.48 299 ALA A O 1
ATOM 2144 N N . ILE A 1 300 ? 10.794 -29.609 -18.118 1.00 60.80 300 ILE A N 1
ATOM 2145 C CA . ILE A 1 300 ? 9.609 -29.677 -18.963 1.00 47.51 300 ILE A CA 1
ATOM 2146 C C . ILE A 1 300 ? 9.087 -31.100 -18.896 1.00 51.69 300 ILE A C 1
ATOM 2147 O O . ILE A 1 300 ? 9.802 -32.049 -19.239 1.00 44.50 300 ILE A O 1
ATOM 2152 N N . VAL A 1 301 ? 7.837 -31.244 -18.460 1.00 46.84 301 VAL A N 1
ATOM 2153 C CA . VAL A 1 301 ? 7.261 -32.562 -18.219 1.00 46.31 301 VAL A CA 1
ATOM 2154 C C . VAL A 1 301 ? 6.889 -33.260 -19.531 1.00 49.22 301 VAL A C 1
ATOM 2155 O O . VAL A 1 301 ? 7.037 -34.482 -19.659 1.00 45.19 301 VAL A O 1
ATOM 2159 N N . PHE A 1 302 ? 6.387 -32.514 -20.516 1.00 46.47 302 PHE A N 1
ATOM 2160 C CA . PHE A 1 302 ? 5.866 -33.106 -21.744 1.00 50.14 302 PHE A CA 1
ATOM 2161 C C . PHE A 1 302 ? 6.478 -32.439 -22.965 1.00 45.20 302 PHE A C 1
ATOM 2162 O O . PHE A 1 302 ? 6.498 -31.204 -23.072 1.00 39.59 302 PHE A O 1
ATOM 2170 N N . GLU A 1 303 ? 6.963 -33.264 -23.885 1.00 52.41 303 GLU A N 1
ATOM 2171 C CA . GLU A 1 303 ? 7.586 -32.798 -25.112 1.00 55.11 303 GLU A CA 1
ATOM 2172 C C . GLU A 1 303 ? 6.599 -32.969 -26.259 1.00 55.53 303 GLU A C 1
ATOM 2173 O O . GLU A 1 303 ? 5.840 -33.946 -26.300 1.00 51.87 303 GLU A O 1
ATOM 2175 N N . LYS A 1 304 ? 6.606 -32.005 -27.180 1.00 64.93 304 LYS A N 1
ATOM 2176 C CA . LYS A 1 304 ? 5.675 -32.003 -28.305 1.00 66.49 304 LYS A CA 1
ATOM 2177 C C . LYS A 1 304 ? 6.017 -33.104 -29.312 1.00 57.84 304 LYS A C 1
ATOM 2178 O O . LYS A 1 304 ? 7.145 -33.593 -29.386 1.00 49.57 304 LYS A O 1
ATOM 2184 N N . VAL A 1 305 ? 5.009 -33.512 -30.075 1.00 59.51 305 VAL A N 1
ATOM 2185 C CA . VAL A 1 305 ? 5.236 -34.320 -31.268 1.00 65.31 305 VAL A CA 1
ATOM 2186 C C . VAL A 1 305 ? 5.569 -33.378 -32.415 1.00 59.98 305 VAL A C 1
ATOM 2187 O O . VAL A 1 305 ? 4.848 -32.404 -32.666 1.00 52.98 305 VAL A O 1
ATOM 2191 N N . ASP A 1 306 ? 6.677 -33.642 -33.095 1.00 59.08 306 ASP A N 1
ATOM 2192 C CA . ASP A 1 306 ? 6.992 -32.909 -34.309 1.00 55.86 306 ASP A CA 1
ATOM 2193 C C . ASP A 1 306 ? 6.224 -33.549 -35.459 1.00 46.14 306 ASP A C 1
ATOM 2194 O O . ASP A 1 306 ? 6.258 -34.773 -35.633 1.00 45.14 306 ASP A O 1
ATOM 2196 N N . LEU A 1 307 ? 5.481 -32.731 -36.201 1.00 38.01 307 LEU A N 1
ATOM 2197 C CA . LEU A 1 307 ? 4.761 -33.192 -37.382 1.00 33.42 307 LEU A CA 1
ATOM 2198 C C . LEU A 1 307 ? 5.629 -32.948 -38.604 1.00 34.03 307 LEU A C 1
ATOM 2199 O O . LEU A 1 307 ? 5.896 -31.794 -38.958 1.00 39.12 307 LEU A O 1
ATOM 2204 N N . ASN A 1 308 ? 6.054 -34.024 -39.252 1.00 29.33 308 ASN A N 1
ATOM 2205 C CA . ASN A 1 308 ? 6.681 -33.961 -40.558 1.00 28.68 308 ASN A CA 1
ATOM 2206 C C . ASN A 1 308 ? 5.871 -34.773 -41.573 1.00 25.28 308 ASN A C 1
ATOM 2207 O O . ASN A 1 308 ? 5.021 -35.590 -41.218 1.00 26.41 308 ASN A O 1
ATOM 2212 N N . ASN A 1 309 ? 6.158 -34.532 -42.851 1.00 24.84 309 ASN A N 1
ATOM 2213 C CA . ASN A 1 309 ? 5.544 -35.234 -43.983 1.00 26.53 309 ASN A CA 1
ATOM 2214 C C . ASN A 1 309 ? 4.041 -34.983 -44.070 1.00 25.68 309 ASN A C 1
ATOM 2215 O O . ASN A 1 309 ? 3.258 -35.860 -44.454 1.00 21.02 309 ASN A O 1
ATOM 2220 N N . THR A 1 310 ? 3.650 -33.755 -43.741 1.00 26.08 310 THR A N 1
ATOM 2221 C CA . THR A 1 310 ? 2.324 -33.268 -44.088 1.00 23.46 310 THR A CA 1
ATOM 2222 C C . THR A 1 310 ? 2.198 -33.215 -45.612 1.00 24.80 310 THR A C 1
ATOM 2223 O O . THR A 1 310 ? 3.179 -33.337 -46.348 1.00 22.73 310 THR A O 1
ATOM 2227 N N . ILE A 1 311 ? 0.971 -33.025 -46.095 1.00 19.52 311 ILE A N 1
ATOM 2228 C CA . ILE A 1 311 ? 0.744 -33.096 -47.546 1.00 21.49 311 ILE A CA 1
ATOM 2229 C C . ILE A 1 311 ? 1.587 -32.060 -48.297 1.00 21.22 311 ILE A C 1
ATOM 2230 O O . ILE A 1 311 ? 2.095 -32.325 -49.398 1.00 20.42 311 ILE A O 1
ATOM 2235 N N . GLY A 1 312 ? 1.772 -30.876 -47.720 1.00 19.87 312 GLY A N 1
ATOM 2236 C CA . GLY A 1 312 ? 2.591 -29.880 -48.388 1.00 19.89 312 GLY A CA 1
ATOM 2237 C C . GLY A 1 312 ? 4.031 -30.342 -48.584 1.00 23.81 312 GLY A C 1
ATOM 2238 O O . GLY A 1 312 ? 4.663 -30.042 -49.604 1.00 25.30 312 GLY A O 1
ATOM 2239 N N . GLU A 1 313 ? 4.573 -31.059 -47.604 1.00 26.26 313 GLU A N 1
ATOM 2240 C CA . GLU A 1 313 ? 5.955 -31.530 -47.705 1.00 28.28 313 GLU A CA 1
ATOM 2241 C C . GLU A 1 313 ? 6.080 -32.636 -48.748 1.00 24.80 313 GLU A C 1
ATOM 2242 O O . GLU A 1 313 ? 7.090 -32.719 -49.466 1.00 26.25 313 GLU A O 1
ATOM 2248 N N . ILE A 1 314 ? 5.077 -33.519 -48.812 1.00 24.25 314 ILE A N 1
ATOM 2249 C CA . ILE A 1 314 ? 5.093 -34.609 -49.778 1.00 21.11 314 ILE A CA 1
ATOM 2250 C C . ILE A 1 314 ? 4.937 -34.068 -51.195 1.00 28.32 314 ILE A C 1
ATOM 2251 O O . ILE A 1 314 ? 5.618 -34.511 -52.124 1.00 23.31 314 ILE A O 1
ATOM 2256 N N . ALA A 1 315 ? 4.041 -33.095 -51.383 1.00 23.92 315 ALA A N 1
ATOM 2257 C CA . ALA A 1 315 ? 3.942 -32.442 -52.679 1.00 25.53 315 ALA A CA 1
ATOM 2258 C C . ALA A 1 315 ? 5.309 -31.892 -53.087 1.00 22.23 315 ALA A C 1
ATOM 2259 O O . ALA A 1 315 ? 5.817 -32.202 -54.171 1.00 23.55 315 ALA A O 1
ATOM 2261 N N . GLN A 1 316 ? 5.938 -31.129 -52.193 1.00 21.70 316 GLN A N 1
ATOM 2262 C CA . GLN A 1 316 ? 7.240 -30.533 -52.473 1.00 25.46 316 GLN A CA 1
ATOM 2263 C C . GLN A 1 316 ? 8.259 -31.596 -52.882 1.00 28.36 316 GLN A C 1
ATOM 2264 O O . GLN A 1 316 ? 8.991 -31.432 -53.866 1.00 27.78 316 GLN A O 1
ATOM 2270 N N . ASN A 1 317 ? 8.312 -32.692 -52.138 1.00 24.21 317 ASN A N 1
ATOM 2271 C CA . ASN A 1 317 ? 9.313 -33.721 -52.375 1.00 28.08 317 ASN A CA 1
ATOM 2272 C C . ASN A 1 317 ? 8.999 -34.598 -53.580 1.00 31.26 317 ASN A C 1
ATOM 2273 O O . ASN A 1 317 ? 9.878 -35.339 -54.015 1.00 32.25 317 ASN A O 1
ATOM 2278 N N . ASN A 1 318 ? 7.812 -34.485 -54.177 1.00 25.80 318 ASN A N 1
ATOM 2279 C CA . ASN A 1 318 ? 7.537 -35.071 -55.486 1.00 27.76 318 ASN A CA 1
ATOM 2280 C C . ASN A 1 318 ? 7.513 -34.022 -56.596 1.00 23.92 318 ASN A C 1
ATOM 2281 O O . ASN A 1 318 ? 6.975 -34.279 -57.680 1.00 26.78 318 ASN A O 1
ATOM 2286 N N . ASN A 1 319 ? 8.092 -32.851 -56.349 1.00 26.26 319 ASN A N 1
ATOM 2287 C CA . ASN A 1 319 ? 8.228 -31.798 -57.357 1.00 34.35 319 ASN A CA 1
ATOM 2288 C C . ASN A 1 319 ? 6.871 -31.370 -57.903 1.00 30.78 319 ASN A C 1
ATOM 2289 O O . ASN A 1 319 ? 6.700 -31.159 -59.101 1.00 27.93 319 ASN A O 1
ATOM 2294 N N . LEU A 1 320 ? 5.901 -31.235 -57.013 1.00 28.93 320 LEU A N 1
ATOM 2295 C CA . LEU A 1 320 ? 4.601 -30.702 -57.389 1.00 25.40 320 LEU A CA 1
ATOM 2296 C C . LEU A 1 320 ? 4.531 -29.241 -56.959 1.00 29.75 320 LEU A C 1
ATOM 2297 O O . LEU A 1 320 ? 5.195 -28.823 -56.005 1.00 31.84 320 LEU A O 1
ATOM 2302 N N . THR A 1 321 ? 3.735 -28.466 -57.681 1.00 22.40 321 THR A N 1
ATOM 2303 C CA . THR A 1 321 ? 3.404 -27.109 -57.290 1.00 30.87 321 THR A CA 1
ATOM 2304 C C . THR A 1 321 ? 2.065 -27.136 -56.561 1.00 21.31 321 THR A C 1
ATOM 2305 O O . THR A 1 321 ? 1.184 -27.937 -56.888 1.00 26.83 321 THR A O 1
ATOM 2309 N N . GLN A 1 322 ? 1.906 -26.226 -55.614 1.00 28.12 322 GLN A N 1
ATOM 2310 C CA . 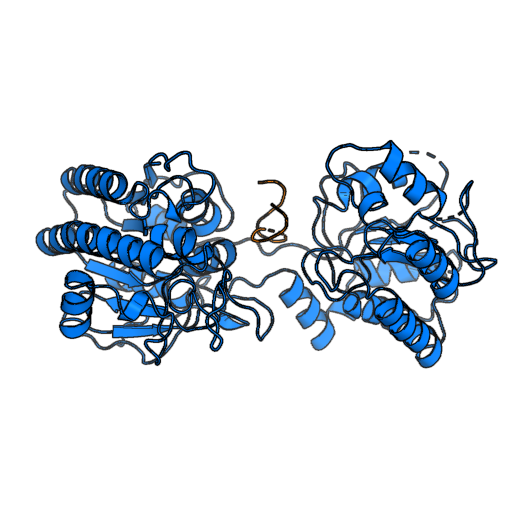GLN A 1 322 ? 0.697 -26.168 -54.803 1.00 19.74 322 GLN A CA 1
ATOM 2311 C C . GLN A 1 322 ? 0.321 -24.717 -54.539 1.00 25.35 322 GLN A C 1
ATOM 2312 O O . GLN A 1 322 ? 1.168 -23.826 -54.531 1.00 21.85 322 GLN A O 1
ATOM 2318 N N . LEU A 1 323 ? -0.968 -24.500 -54.324 1.00 23.81 323 LEU A N 1
ATOM 2319 C CA . LEU A 1 323 ? -1.522 -23.200 -53.978 1.00 21.90 323 LEU A CA 1
ATOM 2320 C C . LEU A 1 323 ? -2.361 -23.331 -52.704 1.00 15.77 323 LEU A C 1
ATOM 2321 O O . LEU A 1 323 ? -3.140 -24.270 -52.576 1.00 18.67 323 LEU A O 1
ATOM 2326 N N . ARG A 1 324 ? -2.196 -22.385 -51.786 1.00 19.99 324 ARG A N 1
ATOM 2327 C CA . ARG A 1 324 ? -3.055 -22.231 -50.615 1.00 16.63 324 ARG A CA 1
ATOM 2328 C C . ARG A 1 324 ? -3.832 -20.930 -50.789 1.00 20.00 324 ARG A C 1
ATOM 2329 O O . ARG A 1 324 ? -3.227 -19.875 -51.046 1.00 17.87 324 ARG A O 1
ATOM 2337 N N . ILE A 1 325 ? -5.158 -20.981 -50.638 1.00 20.61 325 ILE A N 1
ATOM 2338 C CA . ILE A 1 325 ? -5.963 -19.798 -50.954 1.00 21.18 325 ILE A CA 1
ATOM 2339 C C . ILE A 1 325 ? -7.214 -19.758 -50.073 1.00 20.40 325 ILE A C 1
ATOM 2340 O O . ILE A 1 325 ? -7.892 -20.771 -49.883 1.00 19.01 325 ILE A O 1
ATOM 2345 N N . ALA A 1 326 ? -7.528 -18.565 -49.566 1.00 18.79 326 ALA A N 1
ATOM 2346 C CA . ALA A 1 326 ? -8.662 -18.302 -48.687 1.00 16.48 326 ALA A CA 1
ATOM 2347 C C . ALA A 1 326 ? -8.690 -16.813 -48.378 1.00 19.99 326 ALA A C 1
ATOM 2348 O O . ALA A 1 326 ? -7.672 -16.122 -48.498 1.00 22.49 326 ALA A O 1
ATOM 2350 N N . GLU A 1 327 ? -9.859 -16.323 -47.952 1.00 18.46 327 GLU A N 1
ATOM 2351 C CA . GLU A 1 327 ? -9.895 -14.968 -47.429 1.00 17.75 327 GLU A CA 1
ATOM 2352 C C . GLU A 1 327 ? -9.400 -14.974 -45.985 1.00 20.02 327 GLU A C 1
ATOM 2353 O O . GLU A 1 327 ? -9.158 -16.027 -45.401 1.00 19.44 327 GLU A O 1
ATOM 2359 N N . THR A 1 328 ? -9.246 -13.766 -45.419 1.00 19.43 328 THR A N 1
ATOM 2360 C CA . THR A 1 328 ? -8.500 -13.563 -44.177 1.00 22.84 328 THR A CA 1
ATOM 2361 C C . THR A 1 328 ? -8.867 -14.553 -43.078 1.00 24.39 328 THR A C 1
ATOM 2362 O O . THR A 1 328 ? -7.989 -15.101 -42.406 1.00 17.97 328 THR A O 1
ATOM 2366 N N . GLU A 1 329 ? -10.167 -14.749 -42.846 1.00 20.80 329 GLU A N 1
ATOM 2367 C CA . GLU A 1 329 ? -10.614 -15.502 -41.677 1.00 20.08 329 GLU A CA 1
ATOM 2368 C C . GLU A 1 329 ? -10.156 -16.968 -41.677 1.00 15.68 329 GLU A C 1
ATOM 2369 O O . GLU A 1 329 ? -10.087 -17.589 -40.609 1.00 19.90 329 GLU A O 1
ATOM 2375 N N . LYS A 1 330 ? -9.925 -17.565 -42.839 1.00 18.03 330 LYS A N 1
ATOM 2376 C CA . LYS A 1 330 ? -9.395 -18.927 -42.884 1.00 19.81 330 LYS A CA 1
ATOM 2377 C C . LYS A 1 330 ? -8.024 -19.006 -43.565 1.00 18.96 330 LYS A C 1
ATOM 2378 O O . LYS A 1 330 ? -7.559 -20.107 -43.880 1.00 16.23 330 LYS A O 1
ATOM 2384 N N . TYR A 1 331 ? -7.361 -17.880 -43.782 1.00 20.29 331 TYR A N 1
ATOM 2385 C CA . TYR A 1 331 ? -6.002 -17.924 -44.325 1.00 18.18 331 TYR A CA 1
ATOM 2386 C C . TYR A 1 331 ? -5.009 -18.636 -43.406 1.00 16.58 331 TYR A C 1
ATOM 2387 O O . TYR A 1 331 ? -4.233 -19.468 -43.902 1.00 17.97 331 TYR A O 1
ATOM 2396 N N . PRO A 1 332 ? -4.969 -18.385 -42.092 1.00 18.00 332 PRO A N 1
ATOM 2397 C CA . PRO A 1 332 ? -4.087 -19.197 -41.233 1.00 21.19 332 PRO A CA 1
ATOM 2398 C C . PRO A 1 332 ? -4.319 -20.691 -41.382 1.00 20.98 332 PRO A C 1
ATOM 2399 O O . PRO A 1 332 ? -3.373 -21.495 -41.312 1.00 16.06 332 PRO A O 1
ATOM 2403 N N . HIS A 1 333 ? -5.578 -21.075 -41.608 1.00 21.54 333 HIS A N 1
ATOM 2404 C CA . HIS A 1 333 ? -5.958 -22.478 -41.610 1.00 15.83 333 HIS A CA 1
ATOM 2405 C C . HIS A 1 333 ? -5.447 -23.200 -42.848 1.00 19.85 333 HIS A C 1
ATOM 2406 O O . HIS A 1 333 ? -4.918 -24.320 -42.746 1.00 17.31 333 HIS A O 1
ATOM 2413 N N . VAL A 1 334 ? -5.530 -22.570 -44.025 1.00 16.46 334 VAL A N 1
ATOM 2414 C CA . VAL A 1 334 ? -4.952 -23.204 -45.205 1.00 15.01 334 VAL A CA 1
ATOM 2415 C C . VAL A 1 334 ? -3.445 -22.979 -45.339 1.00 18.59 334 VAL A C 1
ATOM 2416 O O . VAL A 1 334 ? -2.843 -23.534 -46.268 1.00 19.69 334 VAL A O 1
ATOM 2420 N N . THR A 1 335 ? -2.806 -22.223 -44.428 1.00 18.24 335 THR A N 1
ATOM 2421 C CA . THR A 1 335 ? -1.353 -22.056 -44.442 1.00 18.88 335 THR A CA 1
ATOM 2422 C C . THR A 1 335 ? -0.765 -22.711 -43.204 1.00 20.04 335 THR A C 1
ATOM 2423 O O . THR A 1 335 ? -0.478 -23.930 -43.224 1.00 19.25 335 THR A O 1
ATOM 2427 N N . TYR A 1 336 ? -0.620 -21.986 -42.086 1.00 20.90 336 TYR A N 1
ATOM 2428 C CA . TYR A 1 336 ? 0.038 -22.471 -40.872 1.00 20.80 336 TYR A CA 1
ATOM 2429 C C . TYR A 1 336 ? -0.511 -23.815 -40.392 1.00 22.95 336 TYR A C 1
ATOM 2430 O O . TYR A 1 336 ? 0.260 -24.747 -40.127 1.00 21.53 336 TYR A O 1
ATOM 2439 N N . PHE A 1 337 ? -1.832 -23.955 -40.292 1.00 20.40 337 PHE A N 1
ATOM 2440 C CA . PHE A 1 337 ? -2.371 -25.177 -39.701 1.00 18.12 337 PHE A CA 1
ATOM 2441 C C . PHE A 1 337 ? -2.314 -26.337 -40.696 1.00 17.59 337 PHE A C 1
ATOM 2442 O O . PHE A 1 337 ? -1.937 -27.458 -40.328 1.00 18.31 337 PHE A O 1
ATOM 2450 N N . MET A 1 338 ? -2.604 -26.067 -41.966 1.00 15.90 338 MET A N 1
ATOM 2451 C CA . MET A 1 338 ? -2.494 -27.080 -43.010 1.00 16.50 338 MET A CA 1
ATOM 2452 C C . MET A 1 338 ? -1.079 -27.647 -43.104 1.00 20.45 338 MET A C 1
ATOM 2453 O O . MET A 1 338 ? -0.900 -28.823 -43.441 1.00 17.11 338 MET A O 1
ATOM 2458 N N . SER A 1 339 ? -0.062 -26.804 -42.877 1.00 20.11 339 SER A N 1
ATOM 2459 C CA . SER A 1 339 ? 1.348 -27.194 -42.961 1.00 20.30 339 SER A CA 1
ATOM 2460 C C . SER A 1 339 ? 1.893 -27.738 -41.636 1.00 30.88 339 SER A C 1
ATOM 2461 O O . SER A 1 339 ? 3.112 -27.874 -41.469 1.00 22.99 339 SER A O 1
ATOM 2464 N N . GLY A 1 340 ? 1.011 -28.077 -40.714 1.00 20.83 340 GLY A N 1
ATOM 2465 C CA . GLY A 1 340 ? 1.402 -28.754 -39.499 1.00 24.32 340 GLY A CA 1
ATOM 2466 C C . GLY A 1 340 ? 1.963 -27.853 -38.425 1.00 24.75 340 GLY A C 1
ATOM 2467 O O . GLY A 1 340 ? 2.823 -28.286 -37.674 1.00 23.89 340 GLY A O 1
ATOM 2468 N N . GLY A 1 341 ? 1.466 -26.626 -38.308 1.00 19.98 341 GLY A N 1
ATOM 2469 C CA . GLY A 1 341 ? 2.058 -25.642 -37.422 1.00 25.07 341 GLY A CA 1
ATOM 2470 C C . GLY A 1 341 ? 3.294 -24.968 -37.971 1.00 27.96 341 GLY A C 1
ATOM 2471 O O . GLY A 1 341 ? 4.249 -24.758 -37.225 1.00 28.99 341 GLY A O 1
ATOM 2472 N N . ARG A 1 342 ? 3.313 -24.647 -39.266 1.00 24.67 342 ARG A N 1
ATOM 2473 C CA . ARG A 1 342 ? 4.477 -24.049 -39.913 1.00 26.15 342 ARG A CA 1
ATOM 2474 C C . ARG A 1 342 ? 4.025 -22.904 -40.817 1.00 21.67 342 ARG A C 1
ATOM 2475 O O . ARG A 1 342 ? 3.153 -23.102 -41.672 1.00 25.92 342 ARG A O 1
ATOM 2483 N N . ASN A 1 343 ? 4.607 -21.708 -40.616 1.00 24.20 343 ASN A N 1
ATOM 2484 C CA . ASN A 1 343 ? 4.325 -20.526 -41.440 1.00 30.59 343 ASN A CA 1
ATOM 2485 C C . ASN A 1 343 ? 5.057 -20.551 -42.786 1.00 32.64 343 ASN A C 1
ATOM 2486 O O . ASN A 1 343 ? 4.526 -20.070 -43.806 1.00 27.45 343 ASN A O 1
ATOM 2491 N N . GLU A 1 344 ? 6.290 -21.063 -42.809 1.00 30.31 344 GLU A N 1
ATOM 2492 C CA . GLU A 1 344 ? 7.092 -21.020 -44.029 1.00 29.75 344 GLU A CA 1
ATOM 2493 C C . GLU A 1 344 ? 6.461 -21.833 -45.165 1.00 26.19 344 GLU A C 1
ATOM 2494 O O . GLU A 1 344 ? 6.002 -22.967 -44.980 1.00 21.84 344 GLU A O 1
ATOM 2500 N N . GLU A 1 345 ? 6.462 -21.244 -46.357 1.00 24.73 345 GLU A N 1
ATOM 2501 C CA . GLU A 1 345 ? 6.077 -21.957 -47.561 1.00 24.71 345 GLU A CA 1
ATOM 2502 C C . GLU A 1 345 ? 7.056 -23.088 -47.847 1.00 29.98 345 GLU A C 1
ATOM 2503 O O . GLU A 1 345 ? 8.242 -23.037 -47.486 1.00 24.20 345 GLU A O 1
ATOM 2509 N N . PHE A 1 346 ? 6.525 -24.140 -48.459 1.00 27.69 346 PHE A N 1
ATOM 2510 C CA . PHE A 1 346 ? 7.350 -25.178 -49.031 1.00 30.62 346 PHE A CA 1
ATOM 2511 C C . PHE A 1 346 ? 7.830 -24.736 -50.407 1.00 26.76 346 PHE A C 1
ATOM 2512 O O . PHE A 1 346 ? 7.244 -23.854 -51.042 1.00 23.68 346 PHE A O 1
ATOM 2520 N N . LYS A 1 347 ? 8.903 -25.369 -50.885 1.00 26.48 347 LYS A N 1
ATOM 2521 C CA . LYS A 1 347 ? 9.325 -25.118 -52.257 1.00 21.61 347 LYS A CA 1
ATOM 2522 C C . LYS A 1 347 ? 8.235 -25.591 -53.209 1.00 20.58 347 LYS A C 1
ATOM 2523 O O . LYS A 1 347 ? 7.697 -26.690 -53.059 1.00 24.85 347 LYS A O 1
ATOM 2529 N N . GLY A 1 348 ? 7.912 -24.752 -54.186 1.00 22.56 348 GLY A N 1
ATOM 2530 C CA . GLY A 1 348 ? 6.805 -24.990 -55.075 1.00 22.56 348 GLY A CA 1
ATOM 2531 C C . GLY A 1 348 ? 5.471 -24.441 -54.585 1.00 21.47 348 GLY A C 1
ATOM 2532 O O . GLY A 1 348 ? 4.506 -24.430 -55.354 1.00 27.22 348 GLY A O 1
ATOM 2533 N N . GLU A 1 349 ? 5.397 -23.963 -53.342 1.00 25.95 349 GLU A N 1
ATOM 2534 C CA . GLU A 1 349 ? 4.161 -23.440 -52.774 1.00 21.04 349 GLU A CA 1
ATOM 2535 C C . GLU A 1 349 ? 4.023 -21.939 -53.021 1.00 28.22 349 GLU A C 1
ATOM 2536 O O . GLU A 1 349 ? 4.962 -21.175 -52.778 1.00 23.02 349 GLU A O 1
ATOM 2542 N N . ARG A 1 350 ? 2.837 -21.518 -53.455 1.00 23.21 350 ARG A N 1
ATOM 2543 C CA . ARG A 1 350 ? 2.464 -20.105 -53.452 1.00 20.10 350 ARG A CA 1
ATOM 2544 C C . ARG A 1 350 ? 1.086 -19.963 -52.810 1.00 22.89 350 ARG A C 1
ATOM 2545 O O . ARG A 1 350 ? 0.356 -20.943 -52.633 1.00 22.66 350 ARG A O 1
ATOM 2553 N N . ARG A 1 351 ? 0.738 -18.715 -52.476 1.00 27.00 351 ARG A N 1
ATOM 2554 C CA . ARG A 1 351 ? -0.407 -18.400 -51.629 1.00 26.62 351 ARG A CA 1
ATOM 2555 C C . ARG A 1 351 ? -1.126 -17.164 -52.151 1.00 27.76 351 ARG A C 1
ATOM 2556 O O . ARG A 1 351 ? -0.495 -16.225 -52.643 1.00 22.68 351 ARG A O 1
ATOM 2564 N N . ARG A 1 352 ? -2.450 -17.153 -52.016 1.00 26.46 352 ARG A N 1
ATOM 2565 C CA . ARG A 1 352 ? -3.243 -15.960 -52.284 1.00 27.80 352 ARG A CA 1
ATOM 2566 C C . ARG A 1 352 ? -4.087 -15.673 -51.062 1.00 27.00 352 ARG A C 1
ATOM 2567 O O . ARG A 1 352 ? -4.863 -16.532 -50.630 1.00 22.11 352 ARG A O 1
ATOM 2575 N N . LEU A 1 353 ? -3.884 -14.492 -50.494 1.00 25.07 353 LEU A N 1
ATOM 2576 C CA . LEU A 1 353 ? -4.694 -13.952 -49.415 1.00 25.39 353 LEU A CA 1
ATOM 2577 C C . LEU A 1 353 ? -5.672 -12.954 -50.017 1.00 29.08 353 LEU A C 1
ATOM 2578 O O . LEU A 1 353 ? -5.259 -12.033 -50.729 1.00 30.41 353 LEU A O 1
ATOM 2583 N N . ILE A 1 354 ? -6.965 -13.164 -49.769 1.00 26.56 354 ILE A N 1
ATOM 2584 C CA A ILE A 1 354 ? -8.019 -12.231 -50.158 0.39 24.51 354 ILE A CA 1
ATOM 2585 C CA B ILE A 1 354 ? -8.028 -12.237 -50.158 0.61 24.43 354 ILE A CA 1
ATOM 2586 C C . ILE A 1 354 ? -8.556 -11.574 -48.894 1.00 25.50 354 ILE A C 1
ATOM 2587 O O . ILE A 1 354 ? -8.900 -12.266 -47.924 1.00 22.24 354 ILE A O 1
ATOM 2596 N N . ASP A 1 355 ? -8.631 -10.233 -48.899 1.00 24.45 355 ASP A N 1
ATOM 2597 C CA . ASP A 1 355 ? -9.078 -9.515 -47.705 1.00 25.67 355 ASP A CA 1
ATOM 2598 C C . ASP A 1 355 ? -10.549 -9.796 -47.412 1.00 16.93 355 ASP A C 1
ATOM 2599 O O . ASP A 1 355 ? -11.402 -9.705 -48.303 1.00 23.30 355 ASP A O 1
ATOM 2604 N N . SER A 1 356 ? -10.840 -10.150 -46.156 1.00 23.43 356 SER A N 1
ATOM 2605 C CA . SER A 1 356 ? -12.218 -10.278 -45.705 1.00 21.02 356 SER A CA 1
ATOM 2606 C C . SER A 1 356 ? -12.844 -8.890 -45.544 1.00 25.16 356 SER A C 1
ATOM 2607 O O . SER A 1 356 ? -12.150 -7.916 -45.266 1.00 23.86 356 SER A O 1
ATOM 2610 N N . PRO A 1 357 ? -14.159 -8.795 -45.645 1.00 22.33 357 PRO A N 1
ATOM 2611 C CA . PRO A 1 357 ? -14.824 -7.527 -45.348 1.00 27.57 357 PRO A CA 1
ATOM 2612 C C . PRO A 1 357 ? -14.593 -7.119 -43.904 1.00 25.92 357 PRO A C 1
ATOM 2613 O O . PRO A 1 357 ? -14.553 -7.959 -42.998 1.00 26.69 357 PRO A O 1
ATOM 2617 N N . LYS A 1 358 ? -14.429 -5.819 -43.689 1.00 27.13 358 LYS A N 1
ATOM 2618 C CA . LYS A 1 358 ? -14.317 -5.275 -42.333 1.00 22.86 358 LYS A CA 1
ATOM 2619 C C . LYS A 1 358 ? -15.717 -5.039 -41.763 1.00 35.59 358 LYS A C 1
ATOM 2620 O O . LYS A 1 358 ? -16.311 -3.972 -41.933 1.00 31.94 358 LYS A O 1
ATOM 2623 N N . VAL A 1 359 ? -16.241 -6.038 -41.044 1.00 29.41 359 VAL A N 1
ATOM 2624 C CA . VAL A 1 359 ? -17.537 -5.956 -40.376 1.00 23.09 359 VAL A CA 1
ATOM 2625 C C . VAL A 1 359 ? -17.362 -6.621 -39.020 1.00 28.37 359 VAL A C 1
ATOM 2626 O O . VAL A 1 359 ? -16.537 -7.524 -38.861 1.00 26.19 359 VAL A O 1
ATOM 2630 N N . ALA A 1 360 ? -18.145 -6.186 -38.028 1.00 26.50 360 ALA A N 1
ATOM 2631 C CA . ALA A 1 360 ? -18.013 -6.819 -36.717 1.00 26.31 360 ALA A CA 1
ATOM 2632 C C . ALA A 1 360 ? -18.494 -8.268 -36.743 1.00 24.26 360 ALA A C 1
ATOM 2633 O O . ALA A 1 360 ? -17.956 -9.103 -36.015 1.00 31.61 360 ALA A O 1
ATOM 2635 N N . THR A 1 361 ? -19.513 -8.567 -37.539 1.00 25.46 361 THR A N 1
ATOM 2636 C CA . THR A 1 361 ? -20.073 -9.901 -37.670 1.00 29.85 361 THR A CA 1
ATOM 2637 C C . THR A 1 361 ? -20.483 -10.072 -39.122 1.00 27.28 361 THR A C 1
ATOM 2638 O O . THR A 1 361 ? -20.897 -9.107 -39.771 1.00 26.19 361 THR A O 1
ATOM 2642 N N . TYR A 1 362 ? -20.350 -11.294 -39.645 1.00 21.33 362 TYR A N 1
ATOM 2643 C CA . TYR A 1 362 ? -20.408 -11.503 -41.091 1.00 19.16 362 TYR A CA 1
ATOM 2644 C C . TYR A 1 362 ? -21.825 -11.751 -41.610 1.00 23.17 362 TYR A C 1
ATOM 2645 O O . TYR A 1 362 ? -22.027 -11.776 -42.830 1.00 22.38 362 TYR A O 1
ATOM 2654 N N . ASP A 1 363 ? -22.832 -11.867 -40.731 1.00 23.71 363 ASP A N 1
ATOM 2655 C CA . ASP A 1 363 ? -24.211 -11.815 -41.209 1.00 24.66 363 ASP A CA 1
ATOM 2656 C C . ASP A 1 363 ? -24.517 -10.504 -41.935 1.00 27.99 363 ASP A C 1
ATOM 2657 O O . ASP A 1 363 ? -25.485 -10.431 -42.705 1.00 24.82 363 ASP A O 1
ATOM 2662 N N . LEU A 1 364 ? -23.703 -9.471 -41.728 1.00 20.12 364 LEU A N 1
ATOM 2663 C CA . LEU A 1 364 ? -23.896 -8.226 -42.461 1.00 29.71 364 LEU A CA 1
ATOM 2664 C C . LEU A 1 364 ? -23.476 -8.330 -43.917 1.00 30.78 364 LEU A C 1
ATOM 2665 O O . LEU A 1 364 ? -23.959 -7.543 -44.730 1.00 27.53 364 LEU A O 1
ATOM 2670 N N . LYS A 1 365 ? -22.591 -9.266 -44.277 1.00 24.13 365 LYS A N 1
ATOM 2671 C CA . LYS A 1 365 ? -22.230 -9.483 -45.679 1.00 21.04 365 LYS A CA 1
ATOM 2672 C C . LYS A 1 365 ? -21.965 -10.964 -45.891 1.00 24.21 365 LYS A C 1
ATOM 2673 O O . LYS A 1 365 ? -20.817 -11.413 -45.910 1.00 24.42 365 LYS A O 1
ATOM 2679 N N . PRO A 1 366 ? -23.020 -11.757 -46.058 1.00 23.15 366 PRO A N 1
ATOM 2680 C CA . PRO A 1 366 ? -22.855 -13.217 -45.982 1.00 21.32 366 PRO A CA 1
ATOM 2681 C C . PRO A 1 366 ? -21.996 -13.774 -47.092 1.00 22.28 366 PRO A C 1
ATOM 2682 O O . PRO A 1 366 ? -21.380 -14.826 -46.889 1.00 23.01 366 PRO A O 1
ATOM 2686 N N . GLU A 1 367 ? -21.956 -13.112 -48.258 1.00 20.98 367 GLU A N 1
ATOM 2687 C CA . GLU A 1 367 ? -21.066 -13.528 -49.330 1.00 21.15 367 GLU A CA 1
ATOM 2688 C C . GLU A 1 367 ? -19.599 -13.289 -48.983 1.00 24.56 367 GLU A C 1
ATOM 2689 O O . GLU A 1 367 ? -18.722 -13.814 -49.687 1.00 22.79 367 GLU A O 1
ATOM 2695 N N . MET A 1 368 ? -19.326 -12.546 -47.908 1.00 21.24 368 MET A N 1
ATOM 2696 C CA . MET A 1 368 ? -17.966 -12.191 -47.495 1.00 21.52 368 MET A CA 1
ATOM 2697 C C . MET A 1 368 ? -17.138 -11.854 -48.731 1.00 25.73 368 MET A C 1
ATOM 2698 O O . MET A 1 368 ? -17.601 -11.096 -49.586 1.00 24.76 368 MET A O 1
ATOM 2703 N N . SER A 1 369 ? -15.930 -12.407 -48.874 1.00 25.54 369 SER A N 1
ATOM 2704 C CA . SER A 1 369 ? -15.148 -12.189 -50.093 1.00 23.85 369 SER A CA 1
ATOM 2705 C C . SER A 1 369 ? -15.066 -13.436 -50.977 1.00 24.02 369 SER A C 1
ATOM 2706 O O . SER A 1 369 ? -14.092 -13.620 -51.711 1.00 25.83 369 SER A O 1
ATOM 2709 N N . ALA A 1 370 ? -16.109 -14.273 -50.953 1.00 23.19 370 ALA A N 1
ATOM 2710 C CA . ALA A 1 370 ? -16.067 -15.535 -51.677 1.00 21.42 370 ALA A CA 1
ATOM 2711 C C . ALA A 1 370 ? -15.924 -15.331 -53.183 1.00 28.25 370 ALA A C 1
ATOM 2712 O O . ALA A 1 370 ? -15.261 -16.126 -53.855 1.00 21.78 370 ALA A O 1
ATOM 2714 N N . TYR A 1 371 ? -16.547 -14.286 -53.745 1.00 25.18 371 TYR A N 1
ATOM 2715 C CA . TYR A 1 371 ? -16.441 -14.104 -55.195 1.00 26.16 371 TYR A CA 1
ATOM 2716 C C . TYR A 1 371 ? -15.038 -13.665 -55.597 1.00 24.04 371 TYR A C 1
ATOM 2717 O O . TYR A 1 371 ? -14.545 -14.044 -56.670 1.00 29.44 371 TYR A O 1
ATOM 2726 N N . GLU A 1 372 ? -14.388 -12.847 -54.763 1.00 24.25 372 GLU A N 1
ATOM 2727 C CA . GLU A 1 372 ? -13.010 -12.463 -55.024 1.00 27.65 372 GLU A CA 1
ATOM 2728 C C . GLU A 1 372 ? -12.059 -13.645 -54.818 1.00 29.13 372 GLU A C 1
ATOM 2729 O O . GLU A 1 372 ? -11.076 -13.795 -55.556 1.00 23.24 372 GLU A O 1
ATOM 2735 N N . VAL A 1 373 ? -12.343 -14.511 -53.833 1.00 28.16 373 VAL A N 1
ATOM 2736 C CA . VAL A 1 373 ? -11.592 -15.756 -53.703 1.00 22.57 373 VAL A CA 1
ATOM 2737 C C . VAL A 1 373 ? -11.757 -16.597 -54.957 1.00 18.90 373 VAL A C 1
ATOM 2738 O O . VAL A 1 373 ? -10.789 -17.155 -55.498 1.00 23.12 373 VAL A O 1
ATOM 2742 N N . LYS A 1 374 ? -12.992 -16.707 -55.439 1.00 26.78 374 LYS A N 1
ATOM 2743 C CA . LYS A 1 374 ? -13.251 -17.484 -56.646 1.00 22.31 374 LYS A CA 1
ATOM 2744 C C . LYS A 1 374 ? -12.505 -16.897 -57.844 1.00 26.95 374 LYS A C 1
ATOM 2745 O O . LYS A 1 374 ? -11.875 -17.627 -58.626 1.00 27.43 374 LYS A O 1
ATOM 2751 N N . ASP A 1 375 ? -12.562 -15.579 -58.014 1.00 27.02 375 ASP A N 1
ATOM 2752 C CA . ASP A 1 375 ? -11.883 -14.977 -59.156 1.00 26.40 375 ASP A CA 1
ATOM 2753 C C . ASP A 1 375 ? -10.370 -15.162 -59.060 1.00 30.36 375 ASP A C 1
ATOM 2754 O O . ASP A 1 375 ? -9.705 -15.414 -60.072 1.00 26.93 375 ASP A O 1
ATOM 2759 N N . ALA A 1 376 ? -9.803 -15.004 -57.862 1.00 26.73 376 ALA A N 1
ATOM 2760 C CA . ALA A 1 376 ? -8.371 -15.222 -57.695 1.00 25.23 376 ALA A CA 1
ATOM 2761 C C . ALA A 1 376 ? -7.989 -16.656 -58.036 1.00 24.45 376 ALA A C 1
ATOM 2762 O O . ALA A 1 376 ? -6.956 -16.891 -58.657 1.00 29.32 376 ALA A O 1
ATOM 2764 N N . LEU A 1 377 ? -8.831 -17.623 -57.684 1.00 30.49 377 LEU A N 1
ATOM 2765 C CA . LEU A 1 377 ? -8.542 -19.011 -58.015 1.00 26.35 377 LEU A CA 1
ATOM 2766 C C . LEU A 1 377 ? -8.560 -19.239 -59.525 1.00 34.70 377 LEU A C 1
ATOM 2767 O O . LEU A 1 377 ? -7.681 -19.914 -60.073 1.00 29.46 377 LEU A O 1
ATOM 2772 N N . LEU A 1 378 ? -9.581 -18.715 -60.210 1.00 31.58 378 LEU A N 1
ATOM 2773 C CA . LEU A 1 378 ? -9.646 -18.853 -61.664 1.00 32.59 378 LEU A CA 1
ATOM 2774 C C . LEU A 1 378 ? -8.417 -18.242 -62.337 1.00 25.52 378 LEU A C 1
ATOM 2775 O O . LEU A 1 378 ? -7.917 -18.770 -63.336 1.00 33.95 378 LEU A O 1
ATOM 2780 N N . GLU A 1 379 ? -7.915 -17.134 -61.797 1.00 27.57 379 GLU A N 1
ATOM 2781 C CA . GLU A 1 379 ? -6.691 -16.539 -62.318 1.00 34.17 379 GLU A CA 1
ATOM 2782 C C . GLU A 1 379 ? -5.531 -17.522 -62.213 1.00 36.98 379 GLU A C 1
ATOM 2783 O O . GLU A 1 379 ? -4.781 -17.726 -63.173 1.00 27.78 379 GLU A O 1
ATOM 2789 N N . GLU A 1 380 ? -5.384 -18.167 -61.055 1.00 35.03 380 GLU A N 1
ATOM 2790 C CA . GLU A 1 380 ? -4.289 -19.120 -60.865 1.00 32.18 380 GLU A CA 1
ATOM 2791 C C . GLU A 1 380 ? -4.469 -20.369 -61.721 1.00 27.72 380 GLU A C 1
ATOM 2792 O O . GLU A 1 380 ? -3.496 -20.889 -62.281 1.00 30.79 380 GLU A O 1
ATOM 2798 N N . LEU A 1 381 ? -5.695 -20.880 -61.830 1.00 28.65 381 LEU A N 1
ATOM 2799 C CA . LEU A 1 381 ? -5.906 -22.067 -62.646 1.00 29.82 381 LEU A CA 1
ATOM 2800 C C . LEU A 1 381 ? -5.580 -21.782 -64.110 1.00 39.02 381 LEU A C 1
ATOM 2801 O O . LEU A 1 381 ? -5.087 -22.667 -64.816 1.00 38.57 381 LEU A O 1
ATOM 2806 N N . ASN A 1 382 ? -5.829 -20.552 -64.576 1.00 35.18 382 ASN A N 1
ATOM 2807 C CA . ASN A 1 382 ? -5.554 -20.225 -65.974 1.00 47.54 382 ASN A CA 1
ATOM 2808 C C . ASN A 1 382 ? -4.065 -20.232 -66.298 1.00 45.85 382 ASN A C 1
ATOM 2809 O O . ASN A 1 382 ? -3.711 -20.355 -67.475 1.00 45.55 382 ASN A O 1
ATOM 2814 N N . LYS A 1 383 ? -3.195 -20.067 -65.295 1.00 33.94 383 LYS A N 1
ATOM 2815 C CA . LYS A 1 383 ? -1.764 -20.239 -65.523 1.00 36.47 383 LYS A CA 1
ATOM 2816 C C . LYS A 1 383 ? -1.424 -21.667 -65.938 1.00 38.60 383 LYS A C 1
ATOM 2817 O O . LYS A 1 383 ? -0.393 -21.886 -66.587 1.00 42.98 383 LYS A O 1
ATOM 2823 N N . GLY A 1 384 ? -2.276 -22.631 -65.590 1.00 29.65 384 GLY A N 1
ATOM 2824 C CA . GLY A 1 384 ? -2.099 -24.030 -65.926 1.00 31.58 384 GLY A CA 1
ATOM 2825 C C . GLY A 1 384 ? -0.937 -24.762 -65.280 1.00 30.87 384 GLY A C 1
ATOM 2826 O O . GLY A 1 384 ? -0.607 -25.854 -65.737 1.00 28.88 384 GLY A O 1
ATOM 2827 N N . ASP A 1 385 ? -0.321 -24.219 -64.222 1.00 28.46 385 ASP A N 1
ATOM 2828 C CA . ASP A 1 385 ? 0.893 -24.797 -63.648 1.00 32.85 385 ASP A CA 1
ATOM 2829 C C . ASP A 1 385 ? 0.708 -25.463 -62.282 1.00 28.38 385 ASP A C 1
ATOM 2830 O O . ASP A 1 385 ? 1.708 -25.735 -61.616 1.00 29.21 385 ASP A O 1
ATOM 2835 N N . LEU A 1 386 ? -0.519 -25.749 -61.846 1.00 30.35 386 LEU A N 1
ATOM 2836 C CA . LEU A 1 386 ? -0.758 -26.196 -60.475 1.00 27.29 386 LEU A CA 1
ATOM 2837 C C . LEU A 1 386 ? -1.091 -27.676 -60.429 1.00 24.46 386 LEU A C 1
ATOM 2838 O O . LEU A 1 386 ? -2.041 -28.126 -61.073 1.00 25.33 386 LEU A O 1
ATOM 2843 N N . ASP A 1 387 ? -0.339 -28.413 -59.606 1.00 22.71 387 ASP A N 1
ATOM 2844 C CA . ASP A 1 387 ? -0.666 -29.796 -59.299 1.00 25.66 387 ASP A CA 1
ATOM 2845 C C . ASP A 1 387 ? -1.729 -29.908 -58.216 1.00 20.14 387 ASP A C 1
ATOM 2846 O O . ASP A 1 387 ? -2.591 -30.777 -58.291 1.00 22.85 387 ASP A O 1
ATOM 2851 N N . LEU A 1 388 ? -1.629 -29.094 -57.173 1.00 22.79 388 LEU A N 1
ATOM 2852 C CA . LEU A 1 388 ? -2.391 -29.292 -55.947 1.00 23.67 388 LEU A CA 1
ATOM 2853 C C . LEU A 1 388 ? -2.928 -27.941 -55.517 1.00 19.73 388 LEU A C 1
ATOM 2854 O O . LEU A 1 388 ? -2.165 -26.971 -55.471 1.00 25.30 388 LEU A O 1
ATOM 2859 N N . ILE A 1 389 ? -4.219 -27.887 -55.183 1.00 24.73 389 ILE A N 1
ATOM 2860 C CA . ILE A 1 389 ? -4.862 -26.674 -54.672 1.00 23.75 389 ILE A CA 1
ATOM 2861 C C . ILE A 1 389 ? -5.548 -26.980 -53.340 1.00 21.59 389 ILE A C 1
ATOM 2862 O O . ILE A 1 389 ? -6.310 -27.953 -53.227 1.00 18.63 389 ILE A O 1
ATOM 2867 N N . ILE A 1 390 ? -5.305 -26.127 -52.348 1.00 19.68 390 ILE A N 1
ATOM 2868 C CA . ILE A 1 390 ? -5.994 -26.200 -51.066 1.00 17.42 390 ILE A CA 1
ATOM 2869 C C . ILE A 1 390 ? -6.743 -24.874 -50.898 1.00 14.09 390 ILE A C 1
ATOM 2870 O O . ILE A 1 390 ? -6.125 -23.820 -50.722 1.00 19.25 390 ILE A O 1
ATOM 2875 N N . LEU A 1 391 ? -8.069 -24.933 -51.020 1.00 17.06 391 LEU A N 1
ATOM 2876 C CA . LEU A 1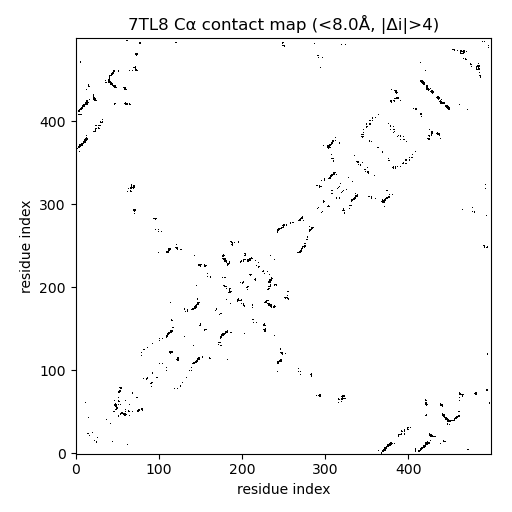 391 ? -8.969 -23.795 -50.995 1.00 16.00 391 LEU A CA 1
ATOM 2877 C C . LEU A 1 391 ? -9.981 -23.963 -49.871 1.00 15.88 391 LEU A C 1
ATOM 2878 O O . LEU A 1 391 ? -10.489 -25.063 -49.635 1.00 17.93 391 LEU A O 1
ATOM 2883 N N . ASN A 1 392 ? -10.264 -22.873 -49.158 1.00 17.19 392 ASN A N 1
ATOM 2884 C CA . ASN A 1 392 ? -11.263 -22.844 -48.105 1.00 17.83 392 ASN A CA 1
ATOM 2885 C C . ASN A 1 392 ? -12.200 -21.687 -48.405 1.00 21.10 392 ASN A C 1
ATOM 2886 O O . ASN A 1 392 ? -11.738 -20.583 -48.708 1.00 21.51 392 ASN A O 1
ATOM 2891 N N . PHE A 1 393 ? -13.508 -21.945 -48.377 1.00 18.05 393 PHE A N 1
ATOM 2892 C CA . PHE A 1 393 ? -14.516 -20.888 -48.398 1.00 19.76 393 PHE A CA 1
ATOM 2893 C C . PHE A 1 393 ? -15.003 -20.735 -46.961 1.00 16.39 393 PHE A C 1
ATOM 2894 O O . PHE A 1 393 ? -15.611 -21.651 -46.423 1.00 13.38 393 PHE A O 1
ATOM 2902 N N . ALA A 1 394 ? -14.731 -19.577 -46.342 1.00 18.72 394 ALA A N 1
ATOM 2903 C CA . ALA A 1 394 ? -14.950 -19.379 -44.913 1.00 19.29 394 ALA A CA 1
ATOM 2904 C C . ALA A 1 394 ? -16.413 -19.192 -44.539 1.00 15.48 394 ALA A C 1
ATOM 2905 O O . ALA A 1 394 ? -16.756 -19.316 -43.349 1.00 17.53 394 ALA A O 1
ATOM 2907 N N . ASN A 1 395 ? -17.274 -18.909 -45.512 1.00 19.22 395 ASN A N 1
ATOM 2908 C CA . ASN A 1 395 ? -18.560 -18.281 -45.203 1.00 18.44 395 ASN A CA 1
ATOM 2909 C C . ASN A 1 395 ? -19.478 -19.109 -44.302 1.00 21.26 395 ASN A C 1
ATOM 2910 O O . ASN A 1 395 ? -20.095 -18.530 -43.379 1.00 22.46 395 ASN A O 1
ATOM 2915 N N . PRO A 1 396 ? -19.680 -20.412 -44.532 1.00 21.83 396 PRO A N 1
ATOM 2916 C CA . PRO A 1 396 ? -20.706 -21.118 -43.741 1.00 21.67 396 PRO A CA 1
ATOM 2917 C C . PRO A 1 396 ? -20.410 -21.080 -42.250 1.00 18.62 396 PRO A C 1
ATOM 2918 O O . PRO A 1 396 ? -21.317 -20.933 -41.426 1.00 18.61 396 PRO A O 1
ATOM 2922 N N . ASP A 1 397 ? -19.138 -21.149 -41.889 1.00 19.03 397 ASP A N 1
ATOM 2923 C CA . ASP A 1 397 ? -18.733 -21.089 -40.494 1.00 18.66 397 ASP A CA 1
ATOM 2924 C C . ASP A 1 397 ? -18.787 -19.663 -39.956 1.00 18.92 397 ASP A C 1
ATOM 2925 O O . ASP A 1 397 ? -19.301 -19.425 -38.856 1.00 20.32 397 ASP A O 1
ATOM 2930 N N . MET A 1 398 ? -18.265 -18.696 -40.707 1.00 15.99 398 MET A N 1
ATOM 2931 C CA . MET A 1 398 ? -18.180 -17.346 -40.153 1.00 17.14 398 MET A CA 1
ATOM 2932 C C . MET A 1 398 ? -19.573 -16.730 -39.998 1.00 16.37 398 MET A C 1
ATOM 2933 O O . MET A 1 398 ? -19.870 -16.131 -38.964 1.00 18.76 398 MET A O 1
ATOM 2938 N N . VAL A 1 399 ? -20.463 -16.946 -40.963 1.00 18.17 399 VAL A N 1
ATOM 2939 C CA . VAL A 1 399 ? -21.829 -16.443 -40.838 1.00 22.60 399 VAL A CA 1
ATOM 2940 C C . VAL A 1 399 ? -22.640 -17.287 -39.857 1.00 23.55 399 VAL A C 1
ATOM 2941 O O . VAL A 1 399 ? -23.401 -16.748 -39.050 1.00 22.35 399 VAL A O 1
ATOM 2945 N N . GLY A 1 400 ? -22.502 -18.619 -39.913 1.00 24.66 400 GLY A N 1
ATOM 2946 C CA . GLY A 1 400 ? -23.243 -19.483 -38.994 1.00 18.20 400 GLY A CA 1
ATOM 2947 C C . GLY A 1 400 ? -22.965 -19.208 -37.529 1.00 22.30 400 GLY A C 1
ATOM 2948 O O . GLY A 1 400 ? -23.832 -19.440 -36.677 1.00 23.37 400 GLY A O 1
ATOM 2949 N N . HIS A 1 401 ? -21.781 -18.666 -37.205 1.00 18.75 401 HIS A N 1
ATOM 2950 C CA . HIS A 1 401 ? -21.549 -18.266 -35.815 1.00 17.96 401 HIS A CA 1
ATOM 2951 C C . HIS A 1 401 ? -22.521 -17.171 -35.364 1.00 23.61 401 HIS A C 1
ATOM 2952 O O . HIS A 1 401 ? -22.650 -16.926 -34.155 1.00 21.40 401 HIS A O 1
ATOM 2959 N N . SER A 1 402 ? -23.217 -16.521 -36.296 1.00 19.96 402 SER A N 1
ATOM 2960 C CA . SER A 1 402 ? -24.241 -15.548 -35.910 1.00 29.56 402 SER A CA 1
ATOM 2961 C C . SER A 1 402 ? -25.501 -16.186 -35.340 1.00 31.12 402 SER A C 1
ATOM 2962 O O . SER A 1 402 ? -26.304 -15.476 -34.738 1.00 22.35 402 SER A O 1
ATOM 2965 N N . GLY A 1 403 ? -25.715 -17.491 -35.513 1.00 28.43 403 GLY A N 1
ATOM 2966 C CA . GLY A 1 403 ? -26.989 -18.072 -35.085 1.00 26.42 403 GLY A CA 1
ATOM 2967 C C . GLY A 1 403 ? -28.215 -17.493 -35.772 1.00 22.67 403 GLY A C 1
ATOM 2968 O O . GLY A 1 403 ? -29.311 -17.532 -35.203 1.00 28.39 403 GLY A O 1
ATOM 2969 N N . MET A 1 404 ? -28.065 -16.959 -36.975 1.00 26.85 404 MET A N 1
ATOM 2970 C CA . MET A 1 404 ? -29.156 -16.381 -37.749 1.00 21.61 404 MET A CA 1
ATOM 2971 C C . MET A 1 404 ? -29.361 -17.178 -39.036 1.00 31.19 404 MET A C 1
ATOM 2972 O O . MET A 1 404 ? -28.428 -17.341 -39.829 1.00 24.29 404 MET A O 1
ATOM 2977 N N . LEU A 1 405 ? -30.593 -17.627 -39.280 1.00 24.79 405 LEU A N 1
ATOM 2978 C CA . LEU A 1 405 ? -30.818 -18.594 -40.356 1.00 25.17 405 LEU A CA 1
ATOM 2979 C C . LEU A 1 405 ? -30.707 -17.948 -41.736 1.00 28.03 405 LEU A C 1
ATOM 2980 O O . LEU A 1 405 ? -30.028 -18.477 -42.628 1.00 30.04 405 LEU A O 1
ATOM 2985 N N . GLU A 1 406 ? -31.356 -16.813 -41.951 1.00 26.03 406 GLU A N 1
ATOM 2986 C CA . GLU A 1 406 ? -31.371 -16.328 -43.323 1.00 25.75 406 GLU A CA 1
ATOM 2987 C C . GLU A 1 406 ? -29.993 -15.824 -43.777 1.00 28.31 406 GLU A C 1
ATOM 2988 O O . GLU A 1 406 ? -29.599 -16.070 -44.923 1.00 25.52 406 GLU A O 1
ATOM 2994 N N . PRO A 1 407 ? -29.221 -15.139 -42.933 1.00 27.72 407 PRO A N 1
ATOM 2995 C CA . PRO A 1 407 ? -27.853 -14.793 -43.359 1.00 26.33 407 PRO A CA 1
ATOM 2996 C C . PRO A 1 407 ? -27.020 -16.015 -43.718 1.00 26.58 407 PRO A C 1
ATOM 2997 O O . PRO A 1 407 ? -26.276 -15.987 -44.705 1.00 25.13 407 PRO A O 1
ATOM 3001 N N . THR A 1 408 ? -27.137 -17.101 -42.951 1.00 27.33 408 THR A N 1
ATOM 3002 C CA . THR A 1 408 ? -26.274 -18.251 -43.185 1.00 25.74 408 THR A CA 1
ATOM 3003 C C . THR A 1 408 ? -26.685 -18.994 -44.450 1.00 23.84 408 THR A C 1
ATOM 3004 O O . THR A 1 408 ? -25.837 -19.562 -45.141 1.00 22.08 408 THR A O 1
ATOM 3008 N N . ILE A 1 409 ? -27.975 -18.969 -44.783 1.00 22.93 409 ILE A N 1
ATOM 3009 C CA . ILE A 1 409 ? -28.450 -19.476 -46.068 1.00 25.13 409 ILE A CA 1
ATOM 3010 C C . ILE A 1 409 ? -27.827 -18.710 -47.229 1.00 25.35 409 ILE A C 1
ATOM 3011 O O . ILE A 1 409 ? -27.376 -19.306 -48.219 1.00 28.97 409 ILE A O 1
ATOM 3016 N N . LYS A 1 410 ? -27.842 -17.377 -47.159 1.00 23.77 410 LYS A N 1
ATOM 3017 C CA . LYS A 1 410 ? -27.291 -16.586 -48.257 1.00 25.94 410 LYS A CA 1
ATOM 3018 C C . LYS A 1 410 ? -25.778 -16.787 -48.373 1.00 22.55 410 LYS A C 1
ATOM 3019 O O . LYS A 1 410 ? -25.218 -16.686 -49.467 1.00 22.06 410 LYS A O 1
ATOM 3022 N N . ALA A 1 411 ? -25.126 -17.092 -47.258 1.00 23.36 411 ALA A N 1
ATOM 3023 C CA . ALA A 1 411 ? -23.702 -17.395 -47.257 1.00 28.59 411 ALA A CA 1
ATOM 3024 C C . ALA A 1 411 ? -23.414 -18.676 -48.032 1.00 24.38 411 ALA A C 1
ATOM 3025 O O . ALA A 1 411 ? -22.484 -18.733 -48.849 1.00 19.47 411 ALA A O 1
ATOM 3027 N N . ILE A 1 412 ? -24.214 -19.708 -47.788 1.00 23.00 412 ILE A N 1
ATOM 3028 C CA . ILE A 1 412 ? -24.068 -20.969 -48.505 1.00 27.04 412 ILE A CA 1
ATOM 3029 C C . ILE A 1 412 ? -24.429 -20.807 -49.978 1.00 25.39 412 ILE A C 1
ATOM 3030 O O . ILE A 1 412 ? -23.803 -21.423 -50.846 1.00 24.43 412 ILE A O 1
ATOM 3035 N N . GLU A 1 413 ? -25.429 -19.966 -50.297 1.00 26.66 413 GLU A N 1
ATOM 3036 C CA . GLU A 1 413 ? -25.812 -19.801 -51.699 1.00 26.21 413 GLU A CA 1
ATOM 3037 C C . GLU A 1 413 ? -24.723 -19.098 -52.495 1.00 18.91 413 GLU A C 1
ATOM 3038 O O . GLU A 1 413 ? -24.465 -19.447 -53.659 1.00 25.32 413 GLU A O 1
ATOM 3044 N N . ALA A 1 414 ? -24.073 -18.105 -51.891 1.00 23.30 414 ALA A N 1
ATOM 3045 C CA . ALA A 1 414 ? -22.959 -17.448 -52.560 1.00 21.97 414 ALA A CA 1
ATOM 3046 C C . ALA A 1 414 ? -21.802 -18.412 -52.760 1.00 25.92 414 ALA A C 1
ATOM 3047 O O . ALA A 1 414 ? -21.165 -18.413 -53.820 1.00 25.05 414 ALA A O 1
ATOM 3049 N N . VAL A 1 415 ? -21.489 -19.215 -51.736 1.00 23.04 415 VAL A N 1
ATOM 3050 C CA . VAL A 1 415 ? -20.409 -20.188 -51.886 1.00 25.06 415 VAL A CA 1
ATOM 3051 C C . VAL A 1 415 ? -20.749 -21.192 -52.985 1.00 26.55 415 VAL A C 1
ATOM 3052 O O . VAL A 1 415 ? -19.894 -21.561 -53.796 1.00 22.02 415 VAL A O 1
ATOM 3056 N N . ASP A 1 416 ? -22.010 -21.631 -53.050 1.00 20.84 416 ASP A N 1
ATOM 3057 C CA . ASP A 1 416 ? -22.377 -22.615 -54.063 1.00 21.80 416 ASP A CA 1
ATOM 3058 C C . ASP A 1 416 ? -22.164 -22.083 -55.474 1.00 29.68 416 ASP A C 1
ATOM 3059 O O . ASP A 1 416 ? -21.735 -22.828 -56.368 1.00 26.74 416 ASP A O 1
ATOM 3064 N N . GLU A 1 417 ? -22.480 -20.803 -55.706 1.00 24.30 417 GLU A N 1
ATOM 3065 C CA . GLU A 1 417 ? -22.245 -20.232 -57.030 1.00 28.96 417 GLU A CA 1
ATOM 3066 C C . GLU A 1 417 ? -20.754 -20.186 -57.348 1.00 27.91 417 GLU A C 1
ATOM 3067 O O . GLU A 1 417 ? -20.337 -20.478 -58.479 1.00 26.81 417 GLU A O 1
ATOM 3073 N N . CYS A 1 418 ? -19.937 -19.804 -56.363 1.00 28.60 418 CYS A N 1
ATOM 3074 C CA . CYS A 1 418 ? -18.494 -19.812 -56.556 1.00 24.11 418 CYS A CA 1
ATOM 3075 C C . CYS A 1 418 ? -18.002 -21.223 -56.802 1.00 20.78 418 CYS A C 1
ATOM 3076 O O . CYS A 1 418 ? -17.179 -21.457 -57.690 1.00 26.16 418 CYS A O 1
ATOM 3079 N N . LEU A 1 419 ? -18.508 -22.173 -56.016 1.00 23.32 419 LEU A N 1
ATOM 3080 C CA . LEU A 1 419 ? -18.097 -23.561 -56.131 1.00 25.65 419 LEU A CA 1
ATOM 3081 C C . LEU A 1 419 ? -18.313 -24.100 -57.545 1.00 30.12 419 LEU A C 1
ATOM 3082 O O . LEU A 1 419 ? -17.476 -24.848 -58.068 1.00 27.59 419 LEU A O 1
ATOM 3087 N N . GLY A 1 420 ? -19.437 -23.750 -58.165 1.00 28.89 420 GLY A N 1
ATOM 3088 C CA . GLY A 1 420 ? -19.706 -24.210 -59.520 1.00 25.20 420 GLY A CA 1
ATOM 3089 C C . GLY A 1 420 ? -18.688 -23.713 -60.527 1.00 27.46 420 GLY A C 1
ATOM 3090 O O . GLY A 1 420 ? -18.245 -24.463 -61.401 1.00 28.22 420 GLY A O 1
ATOM 3091 N N . GLU A 1 421 ? -18.337 -22.430 -60.453 1.00 30.20 421 GLU A N 1
ATOM 3092 C CA . GLU A 1 421 ? -17.343 -21.910 -61.379 1.00 30.33 421 GLU A CA 1
ATOM 3093 C C . GLU A 1 421 ? -15.998 -22.588 -61.152 1.00 32.15 421 GLU A C 1
ATOM 3094 O O . GLU A 1 421 ? -15.263 -22.855 -62.106 1.00 26.22 421 GLU A O 1
ATOM 3100 N N . VAL A 1 422 ? -15.670 -22.902 -59.892 1.00 27.10 422 VAL A N 1
ATOM 3101 C CA . VAL A 1 422 ? -14.351 -23.452 -59.587 1.00 29.65 422 VAL A CA 1
ATOM 3102 C C . VAL A 1 422 ? -14.267 -24.915 -60.013 1.00 22.39 422 VAL A C 1
ATOM 3103 O O . VAL A 1 422 ? -13.338 -25.317 -60.721 1.00 30.56 422 VAL A O 1
ATOM 3107 N N . VAL A 1 423 ? -15.235 -25.733 -59.602 1.00 27.84 423 VAL A N 1
ATOM 3108 C CA . VAL A 1 423 ? -15.159 -27.163 -59.884 1.00 27.14 423 VAL A CA 1
ATOM 3109 C C . VAL A 1 423 ? -15.356 -27.428 -61.375 1.00 34.12 423 VAL A C 1
ATOM 3110 O O . VAL A 1 423 ? -14.720 -28.323 -61.953 1.00 29.16 423 VAL A O 1
ATOM 3114 N N . ASP A 1 424 ? -16.210 -26.639 -62.031 1.00 30.52 424 ASP A N 1
ATOM 3115 C CA . ASP A 1 424 ? -16.401 -26.806 -63.477 1.00 34.59 424 ASP A CA 1
ATOM 3116 C C . ASP A 1 424 ? -15.117 -26.528 -64.253 1.00 33.34 424 ASP A C 1
ATOM 3117 O O . ASP A 1 424 ? -14.836 -27.195 -65.258 1.00 34.71 424 ASP A O 1
ATOM 3122 N N . LYS A 1 425 ? -14.327 -25.538 -63.816 1.00 31.25 425 LYS A N 1
ATOM 3123 C CA . LYS A 1 425 ? -13.049 -25.251 -64.467 1.00 31.03 425 LYS A CA 1
ATOM 3124 C C . LYS A 1 425 ? -12.047 -26.381 -64.235 1.00 42.83 425 LYS A C 1
ATOM 3125 O O . LYS A 1 425 ? -11.390 -26.844 -65.180 1.00 29.18 425 LYS A O 1
ATOM 3131 N N . ILE A 1 426 ? -11.914 -26.834 -62.976 1.00 31.73 426 ILE A N 1
ATOM 3132 C CA . ILE A 1 426 ? -11.062 -27.989 -62.677 1.00 30.37 426 ILE A CA 1
ATOM 3133 C C . ILE A 1 426 ? -11.434 -29.165 -63.581 1.00 30.32 426 ILE A C 1
ATOM 3134 O O . ILE A 1 426 ? -10.571 -29.787 -64.209 1.00 30.16 426 ILE A O 1
ATOM 3139 N N . LEU A 1 427 ? -12.732 -29.472 -63.668 1.00 26.63 427 LEU A N 1
ATOM 3140 C CA . LEU A 1 427 ? -13.187 -30.597 -64.472 1.00 34.89 427 LEU A CA 1
ATOM 3141 C C . LEU A 1 427 ? -12.935 -30.367 -65.962 1.00 39.36 427 LEU A C 1
ATOM 3142 O O . LEU A 1 427 ? -12.662 -31.325 -66.702 1.00 44.92 427 LEU A O 1
ATOM 3147 N N . ASP A 1 428 ? -12.995 -29.117 -66.418 1.00 40.85 428 ASP A N 1
ATOM 3148 C CA . ASP A 1 428 ? -12.677 -28.794 -67.803 1.00 42.70 428 ASP A CA 1
ATOM 3149 C C . ASP A 1 428 ? -11.177 -28.799 -68.077 1.00 45.67 428 ASP A C 1
ATOM 3150 O O . ASP A 1 428 ? -10.781 -28.764 -69.250 1.00 39.21 428 ASP A O 1
ATOM 3155 N N . MET A 1 429 ? -10.343 -28.809 -67.032 1.00 35.47 429 MET A N 1
ATOM 3156 C CA . MET A 1 429 ? -8.908 -29.043 -67.161 1.00 38.85 429 MET A CA 1
ATOM 3157 C C . MET A 1 429 ? -8.569 -30.502 -66.915 1.00 27.83 429 MET A C 1
ATOM 3158 O O . MET A 1 429 ? -7.407 -30.833 -66.673 1.00 40.72 429 MET A O 1
ATOM 3163 N N . ASP A 1 430 ? -9.581 -31.369 -66.960 1.00 28.47 430 ASP A N 1
ATOM 3164 C CA . ASP A 1 430 ? -9.465 -32.806 -66.703 1.00 44.52 430 ASP A CA 1
ATOM 3165 C C . ASP A 1 430 ? -8.813 -33.107 -65.351 1.00 39.30 430 ASP A C 1
ATOM 3166 O O . ASP A 1 430 ? -8.182 -34.146 -65.173 1.00 36.32 430 ASP A O 1
ATOM 3171 N N . GLY A 1 431 ? -8.998 -32.218 -64.375 1.00 35.36 431 GLY A N 1
ATOM 3172 C CA . GLY A 1 431 ? -8.558 -32.460 -63.018 1.00 26.03 431 GLY A CA 1
ATOM 3173 C C . GLY A 1 431 ? -9.642 -33.062 -62.148 1.00 34.69 431 GLY A C 1
ATOM 3174 O O . GLY A 1 431 ? -10.696 -33.508 -62.612 1.00 36.49 431 GLY A O 1
ATOM 3175 N N . TYR A 1 432 ? -9.371 -33.046 -60.841 1.00 27.82 432 TYR A N 1
ATOM 3176 C CA . TYR A 1 432 ? -10.221 -33.673 -59.850 1.00 29.14 432 TYR A CA 1
ATOM 3177 C C . TYR A 1 432 ? -10.405 -32.724 -58.677 1.00 26.03 432 TYR A C 1
ATOM 3178 O O . TYR A 1 432 ? -9.489 -31.968 -58.335 1.00 26.40 432 TYR A O 1
ATOM 3187 N N . ALA A 1 433 ? -11.588 -32.782 -58.066 1.00 22.97 433 ALA A N 1
ATOM 3188 C CA . ALA A 1 433 ? -11.844 -32.092 -56.808 1.00 24.66 433 ALA A CA 1
ATOM 3189 C C . ALA A 1 433 ? -12.347 -33.038 -55.729 1.00 20.36 433 ALA A C 1
ATOM 3190 O O . ALA A 1 433 ? -13.117 -33.966 -56.005 1.00 25.06 433 ALA A O 1
ATOM 3192 N N . ILE A 1 434 ? -11.914 -32.768 -54.492 1.00 19.64 434 ILE A N 1
ATOM 3193 C CA . ILE A 1 434 ? -12.497 -33.308 -53.271 1.00 23.40 434 ILE A CA 1
ATOM 3194 C C . ILE A 1 434 ? -13.194 -32.146 -52.575 1.00 20.84 434 ILE A C 1
ATOM 3195 O O . ILE A 1 434 ? -12.553 -31.145 -52.224 1.00 18.43 434 ILE A O 1
ATOM 3200 N N . ILE A 1 435 ? -14.506 -32.261 -52.407 1.00 22.10 435 ILE A N 1
ATOM 3201 C CA . ILE A 1 435 ? -15.321 -31.221 -51.791 1.00 22.02 435 ILE A CA 1
ATOM 3202 C C . ILE A 1 435 ? -15.710 -31.741 -50.422 1.00 16.16 435 ILE A C 1
ATOM 3203 O O . ILE A 1 435 ? -16.330 -32.804 -50.312 1.00 21.85 435 ILE A O 1
ATOM 3208 N N . THR A 1 436 ? -15.348 -31.017 -49.376 1.00 18.64 436 THR A N 1
ATOM 3209 C CA . THR A 1 436 ? -15.587 -31.539 -48.028 1.00 14.21 436 THR A CA 1
ATOM 3210 C C . THR A 1 436 ? -15.661 -30.359 -47.062 1.00 17.23 436 THR A C 1
ATOM 3211 O O . THR A 1 436 ? -15.922 -29.225 -47.478 1.00 19.39 436 THR A O 1
ATOM 3215 N N . ALA A 1 437 ? -15.477 -30.634 -45.776 1.00 18.17 437 ALA A N 1
ATOM 3216 C CA . ALA A 1 437 ? -15.483 -29.606 -44.745 1.00 20.05 437 ALA A CA 1
ATOM 3217 C C . ALA A 1 437 ? -14.568 -30.020 -43.591 1.00 22.68 437 ALA A C 1
ATOM 3218 O O . ALA A 1 437 ? -14.097 -31.163 -43.503 1.00 23.04 437 ALA A O 1
ATOM 3220 N N . ASP A 1 438 ? -14.327 -29.071 -42.681 1.00 20.50 438 ASP A N 1
ATOM 3221 C CA . ASP A 1 438 ? -13.437 -29.295 -41.561 1.00 20.06 438 ASP A CA 1
ATOM 3222 C C . ASP A 1 438 ? -14.154 -29.516 -40.226 1.00 16.67 438 ASP A C 1
ATOM 3223 O O . ASP A 1 438 ? -13.504 -29.927 -39.269 1.00 16.91 438 ASP A O 1
ATOM 3228 N N . HIS A 1 439 ? -15.467 -29.290 -40.163 1.00 20.73 439 HIS A N 1
ATOM 3229 C CA . HIS A 1 439 ? -16.325 -29.583 -39.011 1.00 21.69 439 HIS A CA 1
ATOM 3230 C C . HIS A 1 439 ? -17.648 -28.923 -39.350 1.00 16.32 439 HIS A C 1
ATOM 3231 O O . HIS A 1 439 ? -17.732 -28.236 -40.378 1.00 20.19 439 HIS A O 1
ATOM 3238 N N . GLY A 1 440 ? -18.678 -29.102 -38.523 1.00 17.18 440 GLY A N 1
ATOM 3239 C CA . GLY A 1 440 ? -19.972 -28.517 -38.789 1.00 17.02 440 GLY A CA 1
ATOM 3240 C C . GLY A 1 440 ? -20.178 -27.192 -38.052 1.00 20.94 440 GLY A C 1
ATOM 3241 O O . GLY A 1 440 ? -19.454 -26.848 -37.123 1.00 21.47 440 GLY A O 1
ATOM 3242 N N . ASN A 1 441 ? -21.230 -26.480 -38.471 1.00 21.09 441 ASN A N 1
ATOM 3243 C CA . ASN A 1 441 ? -21.643 -25.207 -37.873 1.00 20.88 441 ASN A CA 1
ATOM 3244 C C . ASN A 1 441 ? -22.980 -24.828 -38.481 1.00 18.58 441 ASN A C 1
ATOM 3245 O O . ASN A 1 441 ? -24.011 -24.793 -37.794 1.00 21.46 441 ASN A O 1
ATOM 3250 N N . SER A 1 442 ? -22.964 -24.552 -39.780 1.00 18.04 442 SER A N 1
ATOM 3251 C CA . SER A 1 442 ? -24.121 -23.963 -40.426 1.00 19.98 442 SER A CA 1
ATOM 3252 C C . SER A 1 442 ? -25.276 -24.945 -40.538 1.00 29.56 442 SER A C 1
ATOM 3253 O O . SER A 1 442 ? -26.397 -24.515 -40.826 1.00 25.86 442 SER A O 1
ATOM 3256 N N . ASP A 1 443 ? -25.014 -26.239 -40.327 1.00 19.44 443 ASP A N 1
ATOM 3257 C CA . ASP A 1 443 ? -26.050 -27.267 -40.292 1.00 22.15 443 ASP A CA 1
ATOM 3258 C C . ASP A 1 443 ? -26.933 -27.151 -39.054 1.00 29.13 443 ASP A C 1
ATOM 3259 O O . ASP A 1 443 ? -27.893 -27.915 -38.919 1.00 30.11 443 ASP A O 1
ATOM 3264 N N . GLN A 1 444 ? -26.607 -26.262 -38.121 1.00 28.43 444 GLN A N 1
ATOM 3265 C CA . GLN A 1 444 ? -27.518 -25.989 -37.016 1.00 24.60 444 GLN A CA 1
ATOM 3266 C C . GLN A 1 444 ? -27.198 -24.598 -36.475 1.00 22.69 444 GLN A C 1
ATOM 3267 O O . GLN A 1 444 ? -26.323 -24.456 -35.614 1.00 22.05 444 GLN A O 1
ATOM 3273 N N . VAL A 1 445 ? -27.961 -23.606 -36.928 1.00 25.98 445 VAL A N 1
ATOM 3274 C CA . VAL A 1 445 ? -27.848 -22.250 -36.409 1.00 24.92 445 VAL A CA 1
ATOM 3275 C C . VAL A 1 445 ? -29.020 -21.858 -35.500 1.00 29.06 445 VAL A C 1
ATOM 3276 O O . VAL A 1 445 ? -28.979 -20.776 -34.889 1.00 25.30 445 VAL A O 1
ATOM 3280 N N . LEU A 1 446 ? -30.020 -22.721 -35.329 1.00 30.78 446 LEU A N 1
ATOM 3281 C CA . LEU A 1 446 ? -31.039 -22.540 -34.298 1.00 32.26 446 LEU A CA 1
ATOM 3282 C C . LEU A 1 446 ? -31.141 -23.750 -33.373 1.00 27.85 446 LEU A C 1
ATOM 3283 O O . LEU A 1 446 ? -31.039 -24.901 -33.819 1.00 29.96 446 LEU A O 1
ATOM 3288 N N . THR A 1 447 ? -31.387 -23.482 -32.085 1.00 25.16 447 THR A N 1
ATOM 3289 C CA . THR A 1 447 ? -31.780 -24.517 -31.142 1.00 33.66 447 THR A CA 1
ATOM 3290 C C . THR A 1 447 ? -33.171 -25.041 -31.504 1.00 34.09 447 THR A C 1
ATOM 3291 O O . THR A 1 447 ? -33.886 -24.468 -32.333 1.00 30.77 447 THR A O 1
ATOM 3295 N N . ASP A 1 448 ? -33.558 -26.146 -30.870 1.00 37.77 448 ASP A N 1
ATOM 3296 C CA . ASP A 1 448 ? -34.890 -26.690 -31.113 1.00 42.32 448 ASP A CA 1
ATOM 3297 C C . ASP A 1 448 ? -35.993 -25.757 -30.606 1.00 40.23 448 ASP A C 1
ATOM 3298 O O . ASP A 1 448 ? -37.123 -25.837 -31.101 1.00 42.69 448 ASP A O 1
ATOM 3303 N N . ASP A 1 449 ? -35.689 -24.866 -29.654 1.00 34.58 449 ASP A N 1
ATOM 3304 C CA . ASP A 1 449 ? -36.602 -23.806 -29.223 1.00 36.51 449 ASP A CA 1
ATOM 3305 C C . ASP A 1 449 ? -36.346 -22.478 -29.936 1.00 38.59 449 ASP A C 1
ATOM 3306 O O . ASP A 1 449 ? -36.712 -21.414 -29.417 1.00 28.86 449 ASP A O 1
ATOM 3311 N N . ASP A 1 450 ? -35.721 -22.531 -31.115 1.00 40.38 450 ASP A N 1
ATOM 3312 C CA . ASP A 1 450 ? -35.568 -21.399 -32.018 1.00 38.26 450 ASP A CA 1
ATOM 3313 C C . ASP A 1 450 ? -34.716 -20.281 -31.428 1.00 30.08 450 ASP A C 1
ATOM 3314 O O . ASP A 1 450 ? -34.811 -19.124 -31.842 1.00 31.31 450 ASP A O 1
ATOM 3319 N N . GLN A 1 451 ? -33.857 -20.605 -30.527 1.00 34.71 451 GLN A N 1
ATOM 3320 C CA . GLN A 1 451 ? -32.894 -19.596 -30.139 1.00 37.76 451 GLN A CA 1
ATOM 3321 C C . GLN A 1 451 ? -31.633 -19.700 -31.002 1.00 37.56 451 GLN A C 1
ATOM 3322 O O . GLN A 1 451 ? -31.369 -20.736 -31.619 1.00 28.86 451 GLN A O 1
ATOM 3328 N N . PRO A 1 452 ? -30.858 -18.620 -31.103 1.00 36.20 452 PRO A N 1
ATOM 3329 C CA . PRO A 1 452 ? -29.602 -18.683 -31.862 1.00 35.63 452 PRO A CA 1
ATOM 3330 C C . PRO A 1 452 ? -28.684 -19.764 -31.318 1.00 28.21 452 PRO A C 1
ATOM 3331 O O . PRO A 1 452 ? -28.482 -19.880 -30.102 1.00 28.09 452 PRO A O 1
ATOM 3335 N N . MET A 1 453 ? -28.118 -20.561 -32.235 1.00 26.70 453 MET A N 1
ATOM 3336 C CA . MET A 1 453 ? -27.128 -21.581 -31.898 1.00 25.92 453 MET A CA 1
ATOM 3337 C C . MET A 1 453 ? -25.839 -21.175 -32.613 1.00 22.51 453 MET A C 1
ATOM 3338 O O . MET A 1 453 ? -25.766 -21.220 -33.848 1.00 20.33 453 MET A O 1
ATOM 3343 N N . THR A 1 454 ? -24.856 -20.720 -31.842 1.00 26.65 454 THR A N 1
ATOM 3344 C CA . THR A 1 454 ? -23.734 -19.956 -32.377 1.00 28.73 454 THR A CA 1
ATOM 3345 C C . THR A 1 454 ? -22.421 -20.733 -32.378 1.00 23.08 454 THR A C 1
ATOM 3346 O O . THR A 1 454 ? -21.362 -20.138 -32.654 1.00 23.41 454 THR A O 1
ATOM 3350 N N . THR A 1 455 ? -22.442 -22.030 -32.069 1.00 23.15 455 THR A N 1
ATOM 3351 C CA . THR A 1 455 ? -21.214 -22.828 -32.018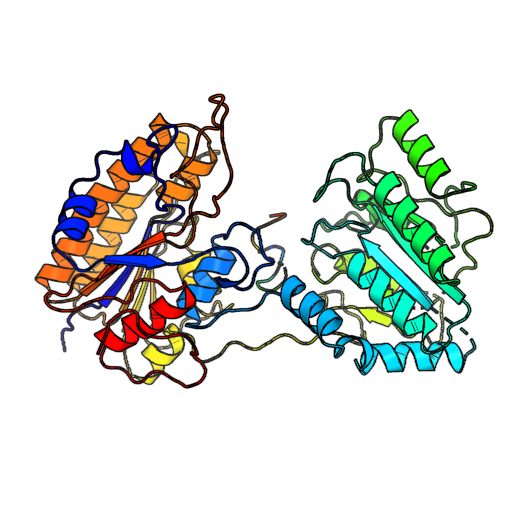 1.00 25.12 455 THR A CA 1
ATOM 3352 C C . THR A 1 455 ? -21.083 -23.768 -33.232 1.00 22.14 455 THR A C 1
ATOM 3353 O O . THR A 1 455 ? -21.953 -23.842 -34.117 1.00 19.48 455 THR A O 1
ATOM 3357 N N . HIS A 1 456 ? -19.928 -24.446 -33.293 1.00 23.56 456 HIS A N 1
ATOM 3358 C CA . HIS A 1 456 ? -19.732 -25.593 -34.174 1.00 21.91 456 HIS A CA 1
ATOM 3359 C C . HIS A 1 456 ? -20.630 -26.753 -33.732 1.00 19.75 456 HIS A C 1
ATOM 3360 O O . HIS A 1 456 ? -21.112 -26.789 -32.591 1.00 21.64 456 HIS A O 1
ATOM 3367 N N . THR A 1 457 ? -20.801 -27.742 -34.614 1.00 20.71 457 THR A N 1
ATOM 3368 C CA . THR A 1 457 ? -21.527 -28.968 -34.274 1.00 23.27 457 THR A CA 1
ATOM 3369 C C . THR A 1 457 ? -20.563 -30.148 -34.230 1.00 28.74 457 THR A C 1
ATOM 3370 O O . THR A 1 457 ? -19.392 -30.035 -34.603 1.00 22.95 457 THR A O 1
ATOM 3374 N N . THR A 1 458 ? -21.078 -31.294 -33.772 1.00 26.93 458 THR A N 1
ATOM 3375 C CA . THR A 1 458 ? -20.348 -32.559 -33.803 1.00 27.05 458 THR A CA 1
ATOM 3376 C C . THR A 1 458 ? -20.725 -33.403 -35.003 1.00 27.61 458 THR A C 1
ATOM 3377 O O . THR A 1 458 ? -20.419 -34.599 -35.029 1.00 32.85 458 THR A O 1
ATOM 3381 N N . ASN A 1 459 ? -21.407 -32.832 -35.961 1.00 27.96 459 ASN A N 1
ATOM 3382 C CA . ASN A 1 459 ? -21.928 -33.652 -37.039 1.00 27.98 459 ASN A CA 1
ATOM 3383 C C . ASN A 1 459 ? -20.822 -34.036 -38.020 1.00 27.75 459 ASN A C 1
ATOM 3384 O O . ASN A 1 459 ? -19.803 -33.335 -38.136 1.00 19.84 459 ASN A O 1
ATOM 3389 N N . PRO A 1 460 ? -20.984 -35.173 -38.701 1.00 28.51 460 PRO A N 1
ATOM 3390 C CA . PRO A 1 460 ? -19.977 -35.601 -39.676 1.00 28.17 460 PRO A CA 1
ATOM 3391 C C . PRO A 1 460 ? -20.078 -34.764 -40.935 1.00 24.62 460 PRO A C 1
ATOM 3392 O O . PRO A 1 460 ? -21.131 -34.195 -41.251 1.00 24.40 460 PRO A O 1
ATOM 3396 N N . VAL A 1 461 ? -18.968 -34.701 -41.666 1.00 20.51 461 VAL A N 1
ATOM 3397 C CA . VAL A 1 461 ? -18.916 -33.812 -42.825 1.00 18.48 461 VAL A CA 1
ATOM 3398 C C . VAL A 1 461 ? -19.048 -34.616 -44.114 1.00 22.98 461 VAL A C 1
ATOM 3399 O O . VAL A 1 461 ? -18.574 -35.764 -44.181 1.00 20.37 461 VAL A O 1
ATOM 3403 N N . PRO A 1 462 ? -19.682 -34.049 -45.144 1.00 24.26 462 PRO A N 1
ATOM 3404 C CA . PRO A 1 462 ? -19.749 -34.712 -46.449 1.00 21.97 462 PRO A CA 1
ATOM 3405 C C . PRO A 1 462 ? -18.407 -34.734 -47.146 1.00 24.60 462 PRO A C 1
ATOM 3406 O O . PRO A 1 462 ? -17.544 -33.887 -46.900 1.00 21.17 462 PRO A O 1
ATOM 3410 N N . VAL A 1 463 ? -18.284 -35.692 -48.082 1.00 20.41 463 VAL A N 1
ATOM 3411 C CA . VAL A 1 463 ? -17.149 -35.823 -48.985 1.00 20.41 463 VAL A CA 1
ATOM 3412 C C . VAL A 1 463 ? -17.666 -36.160 -50.382 1.00 21.45 463 VAL A C 1
ATOM 3413 O O . VAL A 1 463 ? -18.408 -37.132 -50.553 1.00 24.29 463 VAL A O 1
ATOM 3417 N N . ILE A 1 464 ? -17.273 -35.368 -51.370 1.00 22.24 464 ILE A N 1
ATOM 3418 C CA . ILE A 1 464 ? -17.502 -35.664 -52.776 1.00 19.81 464 ILE A CA 1
ATOM 3419 C C . ILE A 1 464 ? -16.145 -35.788 -53.468 1.00 26.56 464 ILE A C 1
ATOM 3420 O O . ILE A 1 464 ? -15.308 -34.885 -53.364 1.00 22.56 464 ILE A O 1
ATOM 3425 N N . VAL A 1 465 ? -15.949 -36.876 -54.219 1.00 25.63 465 VAL A N 1
ATOM 3426 C CA . VAL A 1 465 ? -14.772 -37.067 -55.067 1.00 26.92 465 VAL A CA 1
ATOM 3427 C C . VAL A 1 465 ? -15.235 -37.092 -56.529 1.00 22.85 465 VAL A C 1
ATOM 3428 O O . VAL A 1 465 ? -15.972 -37.999 -56.934 1.00 28.62 465 VAL A O 1
ATOM 3432 N N . THR A 1 466 ? -14.798 -36.111 -57.317 1.00 21.60 466 THR A N 1
ATOM 3433 C CA . THR A 1 466 ? -15.299 -35.937 -58.687 1.00 33.29 466 THR A CA 1
ATOM 3434 C C . THR A 1 466 ? -14.477 -36.770 -59.675 1.00 26.16 466 THR A C 1
ATOM 3435 O O . THR A 1 466 ? -13.895 -36.273 -60.632 1.00 23.01 466 THR A O 1
ATOM 3439 N N . LYS A 1 467 ? -14.468 -38.066 -59.406 1.00 30.31 467 LYS A N 1
ATOM 3440 C CA . LYS A 1 467 ? -13.907 -39.071 -60.294 1.00 30.61 467 LYS A CA 1
ATOM 3441 C C . LYS A 1 467 ? -14.959 -40.158 -60.466 1.00 30.29 467 LYS A C 1
ATOM 3442 O O . LYS A 1 467 ? -15.442 -40.727 -59.477 1.00 28.55 467 LYS A O 1
ATOM 3448 N N . GLU A 1 468 ? -15.329 -40.436 -61.715 1.00 41.57 468 GLU A N 1
ATOM 3449 C CA . GLU A 1 468 ? -16.370 -41.419 -61.992 1.00 42.68 468 GLU A CA 1
ATOM 3450 C C . GLU A 1 468 ? -15.815 -42.838 -61.887 1.00 34.60 468 GLU A C 1
ATOM 3451 O O . GLU A 1 468 ? -14.626 -43.079 -62.108 1.00 29.28 468 GLU A O 1
ATOM 3457 N N . GLY A 1 469 ? -16.689 -43.775 -61.525 1.00 39.23 469 GLY A N 1
ATOM 3458 C CA . GLY A 1 469 ? -16.341 -45.182 -61.540 1.00 36.80 469 GLY A CA 1
ATOM 3459 C C . GLY A 1 469 ? -15.452 -45.659 -60.412 1.00 43.16 469 GLY A C 1
ATOM 3460 O O . GLY A 1 469 ? -14.785 -46.688 -60.565 1.00 30.73 469 GLY A O 1
ATOM 3461 N N . VAL A 1 470 ? -15.420 -44.945 -59.281 1.00 42.62 470 VAL A N 1
ATOM 3462 C CA . VAL A 1 470 ? -14.758 -45.408 -58.066 1.00 38.02 470 VAL A CA 1
ATOM 3463 C C . VAL A 1 470 ? -15.795 -45.476 -56.957 1.00 29.79 470 VAL A C 1
ATOM 3464 O O . VAL A 1 470 ? -16.889 -44.918 -57.057 1.00 35.61 470 VAL A O 1
ATOM 3468 N N . THR A 1 471 ? -15.443 -46.194 -55.898 1.00 38.64 471 THR A N 1
ATOM 3469 C CA . THR A 1 471 ? -16.298 -46.358 -54.733 1.00 38.77 471 THR A CA 1
ATOM 3470 C C . THR A 1 471 ? -15.516 -45.896 -53.515 1.00 38.98 471 THR A C 1
ATOM 3471 O O . THR A 1 471 ? -14.336 -46.236 -53.358 1.00 38.25 471 THR A O 1
ATOM 3475 N N . LEU A 1 472 ? -16.172 -45.127 -52.661 1.00 38.95 472 LEU A N 1
ATOM 3476 C CA . LEU A 1 472 ? -15.539 -44.587 -51.470 1.00 38.23 472 LEU A CA 1
ATOM 3477 C C . LEU A 1 472 ? -15.845 -45.478 -50.273 1.00 35.12 472 LEU A C 1
ATOM 3478 O O . LEU A 1 472 ? -16.902 -46.114 -50.198 1.00 35.76 472 LEU A O 1
ATOM 3483 N N . ARG A 1 473 ? -14.911 -45.520 -49.331 1.00 27.59 473 ARG A N 1
ATOM 3484 C CA . ARG A 1 473 ? -15.194 -46.185 -48.070 1.00 30.07 473 ARG A CA 1
ATOM 3485 C C . ARG A 1 473 ? -16.392 -45.515 -47.406 1.00 35.51 473 ARG A C 1
ATOM 3486 O O . ARG A 1 473 ? -16.633 -44.316 -47.568 1.00 33.92 473 ARG A O 1
ATOM 3494 N N . GLU A 1 474 ? -17.169 -46.307 -46.672 1.00 34.71 474 GLU A N 1
ATOM 3495 C CA . GLU A 1 474 ? -18.419 -45.810 -46.122 1.00 38.77 474 GLU A CA 1
ATOM 3496 C C . GLU A 1 474 ? -18.236 -44.957 -44.869 1.00 37.74 474 GLU A C 1
ATOM 3497 O O . GLU A 1 474 ? -19.226 -44.391 -44.383 1.00 34.05 474 GLU A O 1
ATOM 3499 N N . THR A 1 475 ? -17.027 -44.877 -44.319 1.00 34.43 475 THR A N 1
ATOM 3500 C CA . THR A 1 475 ? -16.725 -43.916 -43.263 1.00 38.87 475 THR A CA 1
ATOM 3501 C C . THR A 1 475 ? -15.226 -43.622 -43.254 1.00 32.30 475 THR A C 1
ATOM 3502 O O . THR A 1 475 ? -14.459 -44.158 -44.061 1.00 30.44 475 THR A O 1
ATOM 3506 N N . GLY A 1 476 ? -14.814 -42.775 -42.315 1.00 27.26 476 GLY A N 1
ATOM 3507 C CA . GLY A 1 476 ? -13.461 -42.251 -42.300 1.00 31.92 476 GLY A CA 1
ATOM 3508 C C . GLY A 1 476 ? -13.371 -41.039 -41.385 1.00 25.91 476 GLY A C 1
ATOM 3509 O O . GLY A 1 476 ? -14.263 -40.785 -40.571 1.00 23.24 476 GLY A O 1
ATOM 3510 N N . ARG A 1 477 ? -12.269 -40.303 -41.531 1.00 22.68 477 ARG A N 1
ATOM 3511 C CA . ARG A 1 477 ? -12.013 -39.134 -40.690 1.00 21.95 477 ARG A CA 1
ATOM 3512 C C . ARG A 1 477 ? -11.172 -38.154 -41.478 1.00 22.98 477 ARG A C 1
ATOM 3513 O O . ARG A 1 477 ? -10.707 -38.456 -42.583 1.00 20.83 477 ARG A O 1
ATOM 3521 N N . LEU A 1 478 ? -10.988 -36.955 -40.906 1.00 20.26 478 LEU A N 1
ATOM 3522 C CA . LEU A 1 478 ? -10.259 -35.916 -41.633 1.00 21.21 478 LEU A CA 1
ATOM 3523 C C . LEU A 1 478 ? -8.846 -36.373 -41.993 1.00 20.70 478 LEU A C 1
ATOM 3524 O O . LEU A 1 478 ? -8.348 -36.047 -43.075 1.00 20.35 478 LEU A O 1
ATOM 3529 N N . GLY A 1 479 ? -8.177 -37.102 -41.088 1.00 21.48 479 GLY A N 1
ATOM 3530 C CA . GLY A 1 479 ? -6.882 -37.709 -41.374 1.00 22.14 479 GLY A CA 1
ATOM 3531 C C . GLY A 1 479 ? -6.785 -38.560 -42.640 1.00 21.37 479 GLY A C 1
ATOM 3532 O O . GLY A 1 479 ? -5.681 -38.914 -43.071 1.00 21.28 479 GLY A O 1
ATOM 3533 N N . ASP A 1 480 ? -7.910 -38.897 -43.250 1.00 16.99 480 ASP A N 1
ATOM 3534 C CA . ASP A 1 480 ? -7.909 -39.687 -44.480 1.00 21.57 480 ASP A CA 1
ATOM 3535 C C . ASP A 1 480 ? -7.920 -38.826 -45.738 1.00 19.89 480 ASP A C 1
ATOM 3536 O O . ASP A 1 480 ? -7.774 -39.354 -46.844 1.00 20.91 480 ASP A O 1
ATOM 3541 N N . LEU A 1 481 ? -8.113 -37.519 -45.616 1.00 22.25 481 LEU A N 1
ATOM 3542 C CA . LEU A 1 481 ? -8.282 -36.715 -46.827 1.00 19.52 481 LEU A CA 1
ATOM 3543 C C . LEU A 1 481 ? -6.971 -36.579 -47.602 1.00 21.47 481 LEU A C 1
ATOM 3544 O O . LEU A 1 481 ? -6.966 -36.646 -48.847 1.00 20.92 481 LEU A O 1
ATOM 3549 N N . ALA A 1 482 ? -5.847 -36.379 -46.905 1.00 19.73 482 ALA A N 1
ATOM 3550 C CA . ALA A 1 482 ? -4.583 -36.206 -47.621 1.00 20.65 482 ALA A CA 1
ATOM 3551 C C . ALA A 1 482 ? -4.159 -37.495 -48.329 1.00 22.01 482 ALA A C 1
ATOM 3552 O O . ALA A 1 482 ? -3.711 -37.450 -49.492 1.00 24.06 482 ALA A O 1
ATOM 3554 N N . PRO A 1 483 ? -4.252 -38.644 -47.671 1.00 21.85 483 PRO A N 1
ATOM 3555 C CA . PRO A 1 483 ? -4.074 -39.912 -48.399 1.00 26.93 483 PRO A CA 1
ATOM 3556 C C . PRO A 1 483 ? -4.921 -40.008 -49.656 1.00 25.24 483 PRO A C 1
ATOM 3557 O O . PRO A 1 483 ? -4.431 -40.505 -50.677 1.00 24.58 483 PRO A O 1
ATOM 3561 N N . THR A 1 484 ? -6.177 -39.543 -49.619 1.00 23.92 484 THR A N 1
ATOM 3562 C CA . THR A 1 484 ? -7.024 -39.583 -50.807 1.00 24.08 484 THR A CA 1
ATOM 3563 C C . THR A 1 484 ? -6.463 -38.691 -51.909 1.00 23.60 484 THR A C 1
ATOM 3564 O O . THR A 1 484 ? -6.385 -39.096 -53.075 1.00 26.95 484 THR A O 1
ATOM 3568 N N . LEU A 1 485 ? -6.064 -37.471 -51.552 1.00 24.18 485 LEU A N 1
ATOM 3569 C CA . LEU A 1 485 ? -5.420 -36.575 -52.509 1.00 25.17 485 LEU A CA 1
ATOM 3570 C C . LEU A 1 485 ? -4.200 -37.229 -53.148 1.00 29.67 485 LEU A C 1
ATOM 3571 O O . LEU A 1 485 ? -3.994 -37.137 -54.367 1.00 21.78 485 LEU A O 1
ATOM 3576 N N . LEU A 1 486 ? -3.339 -37.823 -52.322 1.00 22.52 486 LEU A N 1
ATOM 3577 C CA . LEU A 1 486 ? -2.134 -38.456 -52.843 1.00 26.85 486 LEU A CA 1
ATOM 3578 C C . LEU A 1 486 ? -2.500 -39.587 -53.789 1.00 25.82 486 LEU A C 1
ATOM 3579 O O . LEU A 1 486 ? -1.824 -39.807 -54.803 1.00 31.75 486 LEU A O 1
ATOM 3584 N N . ASP A 1 487 ? -3.576 -40.312 -53.463 1.00 23.26 487 ASP A N 1
ATOM 3585 C CA . ASP A 1 487 ? -4.108 -41.336 -54.351 1.00 27.86 487 ASP A CA 1
ATOM 3586 C C . ASP A 1 487 ? -4.413 -40.743 -55.731 1.00 40.01 487 ASP A C 1
ATOM 3587 O O . ASP A 1 487 ? -3.924 -41.233 -56.761 1.00 31.45 487 ASP A O 1
ATOM 3592 N N . LEU A 1 488 ? -5.192 -39.656 -55.759 1.00 27.51 488 LEU A N 1
ATOM 3593 C CA . LEU A 1 488 ? -5.554 -39.005 -57.015 1.00 33.19 488 LEU A CA 1
ATOM 3594 C C . LEU A 1 488 ? -4.338 -38.434 -57.735 1.00 34.34 488 LEU A C 1
ATOM 3595 O O . LEU A 1 488 ? -4.359 -38.270 -58.965 1.00 32.60 488 LEU A O 1
ATOM 3600 N N . LEU A 1 489 ? -3.292 -38.095 -56.998 1.00 25.66 489 LEU A N 1
ATOM 3601 C CA . LEU A 1 489 ? -2.076 -37.572 -57.596 1.00 29.07 489 LEU A CA 1
ATOM 3602 C C . LEU A 1 489 ? -1.106 -38.674 -58.030 1.00 30.60 489 LEU A C 1
ATOM 3603 O O . LEU A 1 489 ? -0.054 -38.368 -58.611 1.00 30.14 489 LEU A O 1
ATOM 3608 N N . ASN A 1 490 ? -1.430 -39.938 -57.763 1.00 28.28 490 ASN A N 1
ATOM 3609 C CA . ASN A 1 490 ? -0.503 -41.051 -57.966 1.00 33.40 490 ASN A CA 1
ATOM 3610 C C . ASN A 1 490 ? 0.864 -40.757 -57.364 1.00 37.71 490 ASN A C 1
ATOM 3611 O O . ASN A 1 490 ? 1.904 -40.901 -58.012 1.00 32.93 490 ASN A O 1
ATOM 3616 N N . VAL A 1 491 ? 0.847 -40.330 -56.107 1.00 31.64 491 VAL A N 1
ATOM 3617 C CA . VAL A 1 491 ? 2.045 -40.064 -55.323 1.00 29.32 491 VAL A CA 1
ATOM 3618 C C . VAL A 1 491 ? 2.075 -41.032 -54.150 1.00 27.71 491 VAL A C 1
ATOM 3619 O O . VAL A 1 491 ? 1.033 -41.325 -53.556 1.00 29.96 491 VAL A O 1
ATOM 3623 N N . GLU A 1 492 ? 3.263 -41.562 -53.854 1.00 26.80 492 GLU A N 1
ATOM 3624 C CA . GLU A 1 492 ? 3.418 -42.521 -52.776 1.00 29.02 492 GLU A CA 1
ATOM 3625 C C . GLU A 1 492 ? 3.143 -41.838 -51.450 1.00 30.25 492 GLU A C 1
ATOM 3626 O O . GLU A 1 492 ? 3.581 -40.709 -51.222 1.00 25.09 492 GLU A O 1
ATOM 3632 N N . GLN A 1 493 ? 2.448 -42.537 -50.581 1.00 31.98 493 GLN A N 1
ATOM 3633 C CA . GLN A 1 493 ? 2.065 -42.052 -49.260 1.00 27.55 493 GLN A CA 1
ATOM 3634 C C . GLN A 1 493 ? 3.123 -42.445 -48.235 1.00 35.54 493 GLN A C 1
ATOM 3635 O O . GLN A 1 493 ? 3.420 -43.635 -48.096 1.00 32.17 493 GLN A O 1
ATOM 3641 N N . PRO A 1 494 ? 3.672 -41.497 -47.473 1.00 32.73 494 PRO A N 1
ATOM 3642 C CA . PRO A 1 494 ? 4.686 -41.841 -46.475 1.00 32.18 494 PRO A CA 1
ATOM 3643 C C . PRO A 1 494 ? 4.103 -42.529 -45.253 1.00 35.65 494 PRO A C 1
ATOM 3644 O O . PRO A 1 494 ? 2.920 -42.400 -44.918 1.00 34.05 494 PRO A O 1
ATOM 3648 N N . GLU A 1 495 ? 4.994 -43.236 -44.556 1.00 33.17 495 GLU A N 1
ATOM 3649 C CA . GLU A 1 495 ? 4.604 -43.961 -43.354 1.00 34.65 495 GLU A CA 1
ATOM 3650 C C . GLU A 1 495 ? 4.018 -43.036 -42.306 1.00 33.03 495 GLU A C 1
ATOM 3651 O O . GLU A 1 495 ? 3.100 -43.435 -41.580 1.00 29.73 495 GLU A O 1
ATOM 3657 N N . ASP A 1 496 ? 4.536 -41.800 -42.204 1.00 31.02 496 ASP A N 1
ATOM 3658 C CA . ASP A 1 496 ? 4.046 -40.870 -41.191 1.00 28.15 496 ASP A CA 1
ATOM 3659 C C . ASP A 1 496 ? 2.543 -40.660 -41.301 1.00 26.69 496 ASP A C 1
ATOM 3660 O O . ASP A 1 496 ? 1.887 -40.316 -40.307 1.00 30.85 496 ASP A O 1
ATOM 3665 N N . MET A 1 497 ? 1.984 -40.829 -42.502 1.00 29.09 497 MET A N 1
ATOM 3666 C CA . MET A 1 497 ? 0.550 -40.637 -42.733 1.00 28.45 497 MET A CA 1
ATOM 3667 C C . MET A 1 497 ? -0.145 -41.962 -42.475 1.00 26.87 497 MET A C 1
ATOM 3668 O O . MET A 1 497 ? -0.198 -42.837 -43.341 1.00 33.11 497 MET A O 1
ATOM 3673 N N . THR A 1 498 ? -0.713 -42.096 -41.292 1.00 26.41 498 THR A N 1
ATOM 3674 C CA . THR A 1 498 ? -1.383 -43.322 -40.915 1.00 28.86 498 THR A CA 1
ATOM 3675 C C . THR A 1 498 ? -2.831 -43.366 -41.365 1.00 31.04 498 THR A C 1
ATOM 3676 O O . THR A 1 498 ? -3.498 -44.382 -41.150 1.00 28.15 498 THR A O 1
ATOM 3680 N N . GLY A 1 499 ? -3.331 -42.309 -41.999 1.00 28.93 499 GLY A N 1
ATOM 3681 C CA . GLY A 1 499 ? -4.657 -42.352 -42.558 1.00 24.54 499 GLY A CA 1
ATOM 3682 C C . GLY A 1 499 ? -4.685 -43.238 -43.783 1.00 26.45 499 GLY A C 1
ATOM 3683 O O . GLY A 1 499 ? -3.667 -43.738 -44.259 1.00 30.77 499 GLY A O 1
ATOM 3684 N N . GLU A 1 500 ? -5.886 -43.416 -44.322 1.00 25.44 500 GLU A N 1
ATOM 3685 C CA . GLU A 1 500 ? -6.131 -44.323 -45.436 1.00 28.96 500 GLU A CA 1
ATOM 3686 C C . GLU A 1 500 ? -7.003 -43.633 -46.477 1.00 30.20 500 GLU A C 1
ATOM 3687 O O . GLU A 1 500 ? -8.014 -43.008 -46.131 1.00 29.39 500 GLU A O 1
ATOM 3693 N N . SER A 1 501 ? -6.608 -43.740 -47.754 1.00 26.81 501 SER A N 1
ATOM 3694 C CA . SER A 1 501 ? -7.387 -43.154 -48.845 1.00 23.90 501 SER A CA 1
ATOM 3695 C C . SER A 1 501 ? -8.847 -43.594 -48.799 1.00 27.29 501 SER A C 1
ATOM 3696 O O . SER A 1 501 ? -9.162 -44.759 -48.542 1.00 26.58 501 SER A O 1
ATOM 3699 N N . LEU A 1 502 ? -9.748 -42.636 -49.026 1.00 24.66 502 LEU A N 1
ATOM 3700 C CA . LEU A 1 502 ? -11.174 -42.930 -49.047 1.00 29.55 502 LEU A CA 1
ATOM 3701 C C . LEU A 1 502 ? -11.607 -43.649 -50.330 1.00 28.12 502 LEU A C 1
ATOM 3702 O O . LEU A 1 502 ? -12.731 -44.151 -50.401 1.00 26.37 502 LEU A O 1
ATOM 3707 N N . ILE A 1 503 ? -10.754 -43.742 -51.332 1.00 30.89 503 ILE A N 1
ATOM 3708 C CA . ILE A 1 503 ? -11.090 -44.481 -52.546 1.00 28.40 503 ILE A CA 1
ATOM 3709 C C . ILE A 1 503 ? -10.762 -45.956 -52.329 1.00 32.62 503 ILE A C 1
ATOM 3710 O O . ILE A 1 503 ? -9.637 -46.306 -51.944 1.00 31.97 503 ILE A O 1
ATOM 3715 N N . LYS A 1 504 ? -11.733 -46.823 -52.596 1.00 37.19 504 LYS A N 1
ATOM 3716 C CA . LYS A 1 504 ? -11.497 -48.259 -52.553 1.00 44.66 504 LYS A CA 1
ATOM 3717 C C . LYS A 1 504 ? -10.640 -48.715 -53.728 1.00 42.54 504 LYS A C 1
ATOM 3718 O O . LYS A 1 504 ? -10.753 -48.200 -54.845 1.00 43.16 504 LYS A O 1
ATOM 3724 N N . HIS A 1 505 ? -9.793 -49.715 -53.470 1.00 46.72 505 HIS A N 1
ATOM 3725 C CA . HIS A 1 505 ? -9.009 -50.355 -54.535 1.00 51.59 505 HIS A CA 1
ATOM 3726 C C . HIS A 1 505 ? -9.203 -51.871 -54.560 1.00 48.75 505 HIS A C 1
ATOM 3727 O O . HIS A 1 505 ? -9.285 -52.514 -53.507 1.00 51.03 505 HIS A O 1
ATOM 3749 N N . GLN B 2 3 ? -2.957 -16.257 -32.914 1.00 37.51 3 GLN B N 1
ATOM 3750 C CA . GLN B 2 3 ? -1.615 -15.722 -32.678 1.00 39.52 3 GLN B CA 1
ATOM 3751 C C . GLN B 2 3 ? -1.150 -15.705 -31.216 1.00 44.10 3 GLN B C 1
ATOM 3752 O O . GLN B 2 3 ? 0.023 -15.990 -30.952 1.00 38.44 3 GLN B O 1
ATOM 3758 N N . VAL B 2 4 ? -2.045 -15.361 -30.275 1.00 46.98 4 VAL B N 1
ATOM 3759 C CA . VAL B 2 4 ? -1.633 -15.249 -28.870 1.00 39.69 4 VAL B CA 1
ATOM 3760 C C . VAL B 2 4 ? -1.088 -16.568 -28.353 1.00 33.87 4 VAL B C 1
ATOM 3761 O O . VAL B 2 4 ? -0.234 -16.583 -27.461 1.00 48.33 4 VAL B O 1
ATOM 3765 N N . THR B 2 5 ? -1.554 -17.696 -28.905 1.00 42.35 5 THR B N 1
ATOM 3766 C CA . THR B 2 5 ? -1.175 -19.011 -28.390 1.00 42.62 5 THR B CA 1
ATOM 3767 C C . THR B 2 5 ? -0.431 -19.797 -29.467 1.00 39.54 5 THR B C 1
ATOM 3768 O O . THR B 2 5 ? 0.133 -19.199 -30.386 1.00 39.94 5 THR B O 1
ATOM 3772 N N . VAL B 2 6 ? -0.385 -21.127 -29.354 1.00 44.73 6 VAL B N 1
ATOM 3773 C CA . VAL B 2 6 ? 0.293 -21.985 -30.322 1.00 37.97 6 VAL B CA 1
ATOM 3774 C C . VAL B 2 6 ? -0.574 -23.210 -30.607 1.00 39.82 6 VAL B C 1
ATOM 3775 O O . VAL B 2 6 ? -1.541 -23.490 -29.894 1.00 30.50 6 VAL B O 1
ATOM 3779 N N . TRP B 2 7 ? -0.194 -23.964 -31.655 1.00 35.41 7 TRP B N 1
ATOM 3780 C CA . TRP B 2 7 ? -1.095 -24.984 -32.201 1.00 34.13 7 TRP B CA 1
ATOM 3781 C C . TRP B 2 7 ? -1.414 -26.079 -31.192 1.00 29.29 7 TRP B C 1
ATOM 3782 O O . TRP B 2 7 ? -2.526 -26.628 -31.206 1.00 28.18 7 TRP B O 1
ATOM 3793 N N . TRP B 2 8 ? -0.477 -26.406 -30.301 1.00 34.50 8 TRP B N 1
ATOM 3794 C CA . TRP B 2 8 ? -0.699 -27.448 -29.306 1.00 26.86 8 TRP B CA 1
ATOM 3795 C C . TRP B 2 8 ? -1.323 -26.917 -28.017 1.00 33.64 8 TRP B C 1
ATOM 3796 O O . TRP B 2 8 ? -1.449 -27.677 -27.051 1.00 30.02 8 TRP B O 1
ATOM 3807 N N . ALA B 2 9 ? -1.757 -25.656 -27.994 1.00 29.20 9 ALA B N 1
ATOM 3808 C CA . ALA B 2 9 ? -2.411 -25.091 -26.815 1.00 28.32 9 ALA B CA 1
ATOM 3809 C C . ALA B 2 9 ? -3.706 -24.355 -27.166 1.00 25.54 9 ALA B C 1
ATOM 3810 O O . ALA B 2 9 ? -3.747 -23.124 -27.229 1.00 26.99 9 ALA B O 1
ATOM 3819 N N . PRO B 2 11 ? -5.696 -23.398 -29.819 1.00 24.82 11 PRO B N 1
ATOM 3820 C CA . PRO B 2 11 ? -5.697 -22.229 -30.713 1.00 25.62 11 PRO B CA 1
ATOM 3821 C C . PRO B 2 11 ? -7.088 -21.788 -31.173 1.00 25.40 11 PRO B C 1
ATOM 3822 O O . PRO B 2 11 ? -7.251 -20.710 -31.759 1.00 26.98 11 PRO B O 1
ATOM 3826 N N . TRP B 2 12 ? -8.101 -22.607 -30.888 1.00 22.56 12 TRP B N 1
ATOM 3827 C CA . TRP B 2 12 ? -9.488 -22.264 -31.156 1.00 23.67 12 TRP B CA 1
ATOM 3828 C C . TRP B 2 12 ? -10.148 -21.405 -30.074 1.00 24.79 12 TRP B C 1
ATOM 3829 O O . TRP B 2 12 ? -11.316 -21.027 -30.238 1.00 27.05 12 TRP B O 1
ATOM 3840 N N . GLU B 2 13 ? -9.471 -21.105 -28.976 1.00 23.07 13 GLU B N 1
ATOM 3841 C CA . GLU B 2 13 ? -10.139 -20.538 -27.808 1.00 32.87 13 GLU B CA 1
ATOM 3842 C C . GLU B 2 13 ? -9.326 -19.394 -27.230 1.00 32.64 13 GLU B C 1
ATOM 3843 O O . GLU B 2 13 ? -8.093 -19.392 -27.300 1.00 30.85 13 GLU B O 1
ATOM 3849 N N . ASP B 2 14 ? -10.027 -18.443 -26.609 1.00 34.85 14 ASP B N 1
ATOM 3850 C CA . ASP B 2 14 ? -9.381 -17.404 -25.812 1.00 35.50 14 ASP B CA 1
ATOM 3851 C C . ASP B 2 14 ? -8.500 -16.532 -26.712 1.00 30.08 14 ASP B C 1
ATOM 3852 O O . ASP B 2 14 ? -7.302 -16.385 -26.486 1.00 24.08 14 ASP B O 1
ATOM 3857 N N . CYS B 2 15 ? -9.123 -15.957 -27.751 1.00 25.80 15 CYS B N 1
ATOM 3858 C CA . CYS B 2 15 ? -8.356 -15.324 -28.841 1.00 37.52 15 CYS B CA 1
ATOM 3859 C C . CYS B 2 15 ? -8.618 -13.820 -28.918 1.00 40.83 15 CYS B C 1
ATOM 3860 O O . CYS B 2 15 ? -9.006 -13.206 -27.915 1.00 42.18 15 CYS B O 1
#